Protein AF-A0A7K2FTL0-F1 (afdb_monomer_lite)

Structure (mmCIF, N/CA/C/O backbone):
data_AF-A0A7K2FTL0-F1
#
_entry.id   AF-A0A7K2FTL0-F1
#
loop_
_atom_site.group_PDB
_atom_site.id
_atom_site.type_symbol
_atom_site.label_atom_id
_atom_site.label_alt_id
_atom_site.label_comp_id
_atom_site.label_asym_id
_atom_site.label_entity_id
_atom_site.label_seq_id
_atom_site.pdbx_PDB_ins_code
_atom_site.Cartn_x
_atom_site.Cartn_y
_atom_site.Cartn_z
_atom_site.occupancy
_atom_site.B_iso_or_equiv
_atom_site.auth_seq_id
_atom_site.auth_comp_id
_atom_site.auth_asym_id
_atom_site.auth_atom_id
_atom_site.pdbx_PDB_model_num
ATOM 1 N N . MET A 1 1 ? 18.480 15.707 14.822 1.00 89.00 1 MET A N 1
ATOM 2 C CA . MET A 1 1 ? 17.513 15.383 13.753 1.00 89.00 1 MET A CA 1
ATOM 3 C C . MET A 1 1 ? 17.955 14.174 12.943 1.00 89.00 1 MET A C 1
ATOM 5 O O . MET A 1 1 ? 17.285 13.163 13.027 1.00 89.00 1 MET A O 1
ATOM 9 N N . LYS A 1 2 ? 19.107 14.192 12.263 1.00 91.94 2 LYS A N 1
ATOM 10 C CA . LYS A 1 2 ? 19.602 13.020 11.513 1.00 91.94 2 LYS A CA 1
ATOM 11 C C . LYS A 1 2 ? 19.675 11.721 12.331 1.00 91.94 2 LYS A C 1
ATOM 13 O O . LYS A 1 2 ? 19.133 10.709 11.912 1.00 91.94 2 LYS A O 1
ATOM 18 N N . ASP A 1 3 ? 20.264 11.749 13.530 1.00 92.75 3 ASP A N 1
ATOM 19 C CA . ASP A 1 3 ? 20.312 10.563 14.410 1.00 92.75 3 ASP A CA 1
ATOM 20 C C . ASP A 1 3 ? 18.919 10.032 14.786 1.00 92.75 3 ASP A C 1
ATOM 22 O O . ASP A 1 3 ? 18.715 8.825 14.867 1.00 92.75 3 ASP A O 1
ATOM 26 N N . GLU A 1 4 ? 17.964 10.941 14.981 1.00 96.12 4 GLU A N 1
ATOM 27 C CA . GLU A 1 4 ? 16.577 10.646 15.350 1.00 96.12 4 GLU A CA 1
ATOM 28 C C . GLU A 1 4 ? 15.822 9.997 14.183 1.00 96.12 4 GLU A C 1
ATOM 30 O O . GLU A 1 4 ? 15.128 9.009 14.388 1.00 96.12 4 GLU A O 1
ATOM 35 N N . ILE A 1 5 ? 16.034 10.481 12.952 1.00 96.69 5 ILE A N 1
ATOM 36 C CA . ILE A 1 5 ? 15.451 9.901 11.733 1.00 96.69 5 ILE A CA 1
ATOM 37 C C . ILE A 1 5 ? 15.916 8.456 11.560 1.00 96.69 5 ILE A C 1
ATOM 39 O O . ILE A 1 5 ? 15.091 7.566 11.417 1.00 96.69 5 ILE A O 1
ATOM 43 N N . TYR A 1 6 ? 17.223 8.190 11.610 1.00 96.88 6 TYR A N 1
ATOM 44 C CA . TYR A 1 6 ? 17.732 6.830 11.395 1.00 96.88 6 TYR A CA 1
ATOM 45 C C . TYR A 1 6 ? 17.418 5.878 12.556 1.00 96.88 6 TYR A C 1
ATOM 47 O O . TYR A 1 6 ? 17.252 4.680 12.329 1.00 96.88 6 TYR A O 1
ATOM 55 N N . ALA A 1 7 ? 17.308 6.386 13.788 1.00 93.94 7 ALA A N 1
ATOM 56 C CA . ALA A 1 7 ? 16.791 5.601 14.905 1.00 93.94 7 ALA A CA 1
ATOM 57 C C . ALA A 1 7 ? 15.320 5.223 14.685 1.00 93.94 7 ALA A C 1
ATOM 59 O O . ALA A 1 7 ? 14.940 4.085 14.957 1.00 93.94 7 ALA A O 1
ATOM 60 N N . GLU A 1 8 ? 14.524 6.148 14.150 1.00 96.81 8 GLU A N 1
ATOM 61 C CA . GLU A 1 8 ? 13.122 5.903 13.843 1.00 96.81 8 GLU A CA 1
ATOM 62 C C . GLU A 1 8 ? 12.953 4.936 12.669 1.00 96.81 8 GLU A C 1
ATOM 64 O O . GLU A 1 8 ? 12.229 3.956 12.798 1.00 96.81 8 GLU A O 1
ATOM 69 N N . LEU A 1 9 ? 13.687 5.125 11.569 1.00 95.31 9 LEU A N 1
ATOM 70 C CA . LEU A 1 9 ? 13.699 4.192 10.438 1.00 95.31 9 LEU A CA 1
ATOM 71 C C . LEU A 1 9 ? 14.061 2.770 10.890 1.00 95.31 9 LEU A C 1
ATOM 73 O O . LEU A 1 9 ? 13.393 1.816 10.505 1.00 95.31 9 LEU A O 1
ATOM 77 N N . ALA A 1 10 ? 15.042 2.624 11.788 1.00 95.00 10 ALA A N 1
ATOM 78 C CA . ALA A 1 10 ? 15.390 1.332 12.381 1.00 95.00 10 ALA A CA 1
ATOM 79 C C . ALA A 1 10 ? 14.319 0.742 13.303 1.00 95.00 10 ALA A C 1
ATOM 81 O O . ALA A 1 10 ? 14.322 -0.466 13.538 1.00 95.00 10 ALA A O 1
ATOM 82 N N . ARG A 1 11 ? 13.432 1.574 13.849 1.00 95.81 11 ARG A N 1
ATOM 83 C CA . ARG A 1 11 ? 12.319 1.145 14.696 1.00 95.81 11 ARG A CA 1
ATOM 84 C C . ARG A 1 11 ? 11.127 0.674 13.867 1.00 95.81 11 ARG A C 1
ATOM 86 O O . ARG A 1 11 ? 10.480 -0.287 14.273 1.00 95.81 11 ARG A O 1
ATOM 93 N N . ILE A 1 12 ? 10.829 1.358 12.761 1.00 92.12 12 ILE A N 1
ATOM 94 C CA . ILE A 1 12 ? 9.591 1.153 11.992 1.00 92.12 12 ILE A CA 1
ATOM 95 C C . ILE A 1 12 ? 9.767 0.364 10.691 1.00 92.12 12 ILE A C 1
ATOM 97 O O . ILE A 1 12 ? 8.797 -0.237 10.252 1.00 92.12 12 ILE A O 1
ATOM 101 N N . ILE A 1 13 ? 10.970 0.311 10.107 1.00 91.31 13 ILE A N 1
ATOM 102 C CA . ILE A 1 13 ? 11.210 -0.370 8.826 1.00 91.31 13 ILE A CA 1
ATOM 103 C C . ILE A 1 13 ? 12.242 -1.496 9.013 1.00 91.31 13 ILE A C 1
ATOM 105 O O . ILE A 1 13 ? 13.432 -1.213 9.231 1.00 91.31 13 ILE A O 1
ATOM 109 N N . PRO A 1 14 ? 11.840 -2.778 8.923 1.00 87.94 14 PRO A N 1
ATOM 110 C CA . PRO A 1 14 ? 12.769 -3.897 8.987 1.00 87.94 14 PRO A CA 1
ATOM 111 C C . PRO A 1 14 ? 13.690 -3.936 7.750 1.00 87.94 14 PRO A C 1
ATOM 113 O O . PRO A 1 14 ? 13.334 -3.417 6.691 1.00 87.94 14 PRO A O 1
ATOM 116 N N . PRO A 1 15 ? 14.870 -4.580 7.842 1.00 91.12 15 PRO A N 1
ATOM 117 C CA . PRO A 1 15 ? 15.841 -4.648 6.748 1.00 91.12 15 PRO A CA 1
ATOM 118 C C . PRO A 1 15 ? 15.261 -5.111 5.407 1.00 91.12 15 PRO A C 1
ATOM 120 O O . PRO A 1 15 ? 15.611 -4.552 4.376 1.00 91.12 15 PRO A O 1
ATOM 123 N N . GLN A 1 16 ? 14.368 -6.104 5.402 1.00 84.56 16 GLN A N 1
ATOM 124 C CA . GLN A 1 16 ? 13.771 -6.665 4.185 1.00 84.56 16 GLN A CA 1
ATOM 125 C C . GLN A 1 16 ? 12.962 -5.612 3.419 1.00 84.56 16 GLN A C 1
ATOM 127 O O . GLN A 1 16 ? 13.165 -5.413 2.225 1.00 84.56 16 GLN A O 1
ATOM 132 N N . GLU A 1 17 ? 12.100 -4.886 4.128 1.00 81.75 17 GLU A N 1
ATOM 133 C CA . GLU A 1 17 ? 11.293 -3.801 3.568 1.00 81.75 17 GLU A CA 1
ATOM 134 C C . GLU A 1 17 ? 12.165 -2.606 3.168 1.00 81.75 17 GLU A C 1
ATOM 136 O O . GLU A 1 17 ? 11.989 -2.025 2.098 1.00 81.75 17 GLU A O 1
ATOM 141 N N . ALA A 1 18 ? 13.189 -2.297 3.967 1.00 88.38 18 ALA A N 1
ATOM 142 C CA . ALA A 1 18 ? 14.144 -1.248 3.645 1.00 88.38 18 ALA A CA 1
ATOM 143 C C . ALA A 1 18 ? 14.893 -1.530 2.331 1.00 88.38 18 ALA A C 1
ATOM 1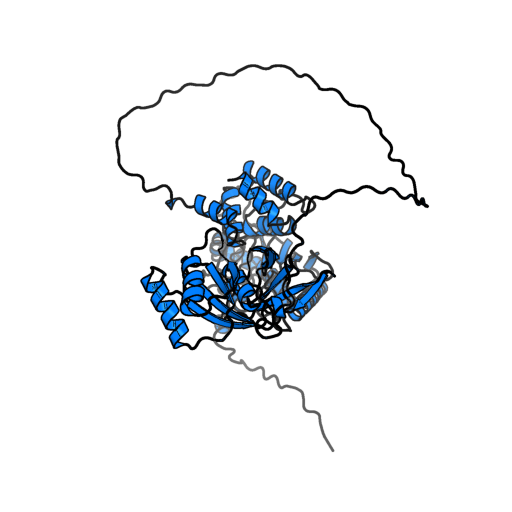45 O O . ALA A 1 18 ? 15.121 -0.606 1.555 1.00 88.38 18 ALA A O 1
ATOM 146 N N . VAL A 1 19 ? 15.239 -2.790 2.032 1.00 85.94 19 VAL A N 1
ATOM 147 C CA . VAL A 1 19 ? 15.823 -3.160 0.731 1.00 85.94 19 VAL A CA 1
ATOM 148 C C . VAL A 1 19 ? 14.862 -2.856 -0.416 1.00 85.94 19 VAL A C 1
ATOM 150 O O . VAL A 1 19 ? 15.310 -2.333 -1.435 1.00 85.94 19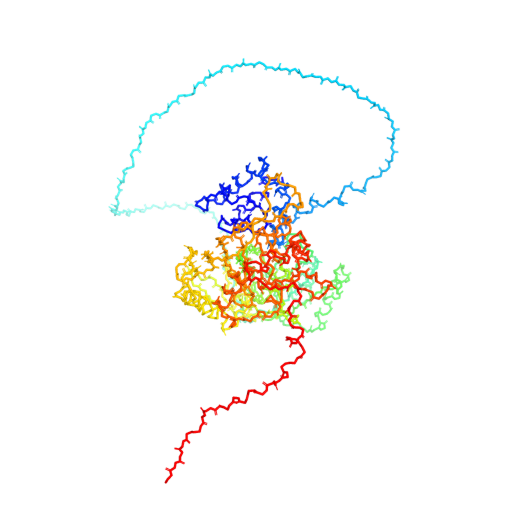 VAL A O 1
ATOM 153 N N . ILE A 1 20 ? 13.564 -3.130 -0.256 1.00 74.69 20 ILE A N 1
ATOM 154 C CA . ILE A 1 20 ? 12.552 -2.824 -1.277 1.00 74.69 20 ILE A CA 1
ATOM 155 C C . ILE A 1 20 ? 12.506 -1.316 -1.517 1.00 74.69 20 ILE A C 1
ATOM 157 O O . ILE A 1 20 ? 12.664 -0.885 -2.658 1.00 74.69 20 ILE A O 1
ATOM 161 N N . ILE A 1 21 ? 12.383 -0.510 -0.460 1.00 79.62 21 ILE A N 1
ATOM 162 C CA . ILE A 1 21 ? 12.343 0.958 -0.551 1.00 79.62 21 ILE A CA 1
ATOM 163 C C . ILE A 1 21 ? 13.619 1.497 -1.215 1.00 79.62 21 ILE A C 1
ATOM 165 O O . ILE A 1 21 ? 13.555 2.294 -2.150 1.00 79.62 21 ILE A O 1
ATOM 169 N N . LEU A 1 22 ? 14.795 1.022 -0.797 1.00 87.12 22 LEU A N 1
ATOM 170 C CA . LEU A 1 22 ? 16.078 1.491 -1.329 1.00 87.12 22 LEU A CA 1
ATOM 171 C C . LEU A 1 22 ? 16.291 1.094 -2.801 1.00 87.12 22 LEU A C 1
ATOM 173 O O . LEU A 1 22 ? 16.812 1.887 -3.587 1.00 87.12 22 LEU A O 1
ATOM 177 N N . ARG A 1 23 ? 15.882 -0.120 -3.197 1.00 81.38 23 ARG A N 1
ATOM 178 C CA . ARG A 1 23 ? 16.003 -0.599 -4.587 1.00 81.38 23 ARG A CA 1
ATOM 179 C C . ARG A 1 23 ? 14.996 0.060 -5.511 1.00 81.38 23 ARG A C 1
ATOM 181 O O . ARG A 1 23 ? 15.343 0.431 -6.627 1.00 81.38 23 ARG A O 1
ATOM 188 N N . THR A 1 24 ? 13.749 0.144 -5.066 1.00 64.19 24 THR A N 1
ATOM 189 C CA . THR A 1 24 ? 12.642 0.532 -5.934 1.00 64.19 24 THR A CA 1
ATOM 190 C C . THR A 1 24 ? 12.394 2.031 -5.897 1.00 64.19 24 THR A C 1
ATOM 192 O O . THR A 1 24 ? 12.094 2.610 -6.924 1.00 64.19 24 THR A O 1
ATOM 195 N N . GLN A 1 25 ? 12.556 2.710 -4.767 1.00 72.81 25 GLN A N 1
ATOM 196 C CA . GLN A 1 25 ? 12.057 4.081 -4.649 1.00 72.81 25 GLN A CA 1
ATOM 197 C C . GLN A 1 25 ? 13.170 5.130 -4.591 1.00 72.81 25 GLN A C 1
ATOM 199 O O . GLN A 1 25 ? 12.964 6.222 -5.104 1.00 72.81 25 GLN A O 1
ATOM 204 N N . THR A 1 26 ? 14.354 4.829 -4.040 1.00 75.50 26 THR A N 1
ATOM 205 C CA . THR A 1 26 ? 15.405 5.851 -3.829 1.00 75.50 26 THR A CA 1
ATOM 206 C C . THR A 1 26 ? 16.532 5.843 -4.875 1.00 75.50 26 THR A C 1
ATOM 208 O O . THR A 1 26 ? 17.411 6.698 -4.825 1.00 75.50 26 THR A O 1
ATOM 211 N N . GLY A 1 27 ? 16.582 4.860 -5.785 1.00 74.44 27 GLY A N 1
ATOM 212 C CA . GLY A 1 27 ? 17.697 4.701 -6.735 1.00 74.44 27 GLY A CA 1
ATOM 213 C C . GLY A 1 27 ? 19.024 4.266 -6.088 1.00 74.44 27 GLY A C 1
ATOM 214 O O . GLY A 1 27 ? 20.102 4.567 -6.606 1.00 74.44 27 GLY A O 1
ATOM 215 N N . PHE A 1 28 ? 18.977 3.579 -4.939 1.00 87.81 28 PHE A N 1
ATOM 216 C CA . PHE A 1 28 ? 20.177 3.138 -4.225 1.00 87.81 28 PHE A CA 1
ATOM 217 C C . PHE A 1 28 ? 20.907 2.024 -5.009 1.00 87.81 28 PHE A C 1
ATOM 219 O O . PHE A 1 28 ? 20.256 1.078 -5.460 1.00 87.81 28 PHE A O 1
ATOM 226 N N . PRO A 1 29 ? 22.250 2.041 -5.148 1.00 84.19 29 PRO A N 1
ATOM 227 C CA . PRO A 1 29 ? 22.960 0.998 -5.890 1.00 84.19 29 PRO A CA 1
ATOM 228 C C . PRO A 1 29 ? 22.800 -0.374 -5.226 1.00 84.19 29 PRO A C 1
ATOM 230 O O . PRO A 1 29 ? 23.268 -0.572 -4.103 1.00 84.19 29 PRO A O 1
ATOM 233 N N . ALA A 1 30 ? 22.195 -1.339 -5.926 1.00 82.62 30 ALA A N 1
ATOM 234 C CA . ALA A 1 30 ? 21.831 -2.647 -5.371 1.00 82.62 30 ALA A CA 1
ATOM 235 C C . ALA A 1 30 ? 23.009 -3.384 -4.704 1.00 82.62 30 ALA A C 1
ATOM 237 O O . ALA A 1 30 ? 22.849 -3.975 -3.640 1.00 82.62 30 ALA A O 1
ATOM 238 N N . GLN A 1 31 ? 24.213 -3.280 -5.276 1.00 86.31 31 GLN A N 1
ATOM 239 C CA . GLN A 1 31 ? 25.452 -3.882 -4.766 1.00 86.31 31 GLN A CA 1
ATOM 240 C C . GLN A 1 31 ? 26.029 -3.204 -3.512 1.00 86.31 31 GLN A C 1
ATOM 242 O O . GLN A 1 31 ? 27.017 -3.675 -2.949 1.00 86.31 31 GLN 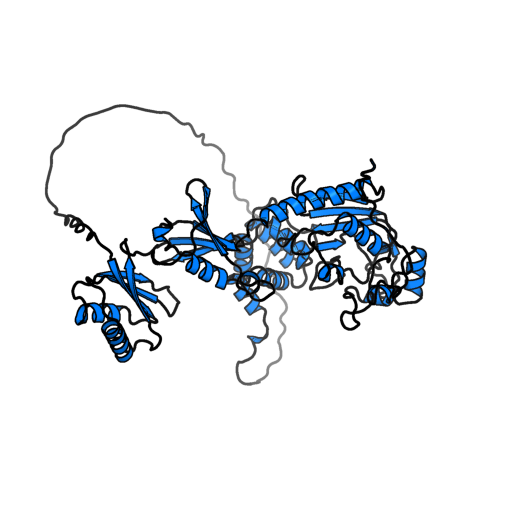A O 1
ATOM 247 N N . ARG A 1 32 ? 25.480 -2.055 -3.108 1.00 89.81 32 ARG A N 1
ATOM 248 C CA . ARG A 1 32 ? 25.881 -1.313 -1.906 1.00 89.81 32 ARG A CA 1
ATOM 249 C C . ARG A 1 32 ? 24.863 -1.445 -0.778 1.00 89.81 32 ARG A C 1
ATOM 251 O O . ARG A 1 32 ? 25.153 -0.972 0.314 1.00 89.81 32 ARG A O 1
ATOM 258 N N . ILE A 1 33 ? 23.701 -2.050 -1.021 1.00 92.44 33 ILE A N 1
ATOM 259 C CA . ILE A 1 33 ? 22.676 -2.220 0.008 1.00 92.44 33 ILE A CA 1
ATOM 260 C C . ILE A 1 33 ? 23.189 -3.216 1.064 1.00 92.44 33 ILE A C 1
ATOM 262 O O . ILE A 1 33 ? 23.709 -4.271 0.689 1.00 92.44 33 ILE A O 1
ATOM 266 N N . PRO A 1 34 ? 23.091 -2.902 2.370 1.00 91.94 34 PRO A N 1
ATOM 267 C CA . PRO A 1 34 ? 23.531 -3.813 3.426 1.00 91.94 34 PRO A CA 1
ATOM 268 C C . PRO A 1 34 ? 22.747 -5.136 3.423 1.00 91.94 34 PRO A C 1
ATOM 270 O O . PRO A 1 34 ? 21.631 -5.207 2.914 1.00 91.94 34 PRO A O 1
ATOM 273 N N . SER A 1 35 ? 23.314 -6.191 4.015 1.00 88.62 35 SER A N 1
ATOM 274 C CA . SER A 1 35 ? 22.629 -7.490 4.128 1.00 88.62 35 SER A CA 1
ATOM 275 C C . SER A 1 35 ? 21.361 -7.388 4.984 1.00 88.62 35 SER A C 1
ATOM 277 O O . SER A 1 35 ? 21.385 -6.779 6.056 1.00 88.62 35 SER A O 1
ATOM 279 N N . THR A 1 36 ? 20.282 -8.047 4.556 1.00 89.00 36 THR A N 1
ATOM 280 C CA . THR A 1 36 ? 19.026 -8.182 5.316 1.00 89.00 36 THR A CA 1
ATOM 281 C C . THR A 1 36 ? 19.164 -9.044 6.572 1.00 89.00 36 THR A C 1
ATOM 283 O O . THR A 1 36 ? 18.275 -9.027 7.418 1.00 89.00 36 THR A O 1
ATOM 286 N N . GLU A 1 37 ? 20.272 -9.779 6.724 1.00 84.94 37 GLU A N 1
ATOM 287 C CA . GLU A 1 37 ? 20.587 -10.557 7.931 1.00 84.94 37 GLU A CA 1
ATOM 288 C C . GLU A 1 37 ? 21.028 -9.674 9.112 1.00 84.94 37 GLU A C 1
ATOM 290 O O . GLU A 1 37 ? 21.082 -10.129 10.257 1.00 84.94 37 GLU A O 1
ATOM 295 N N . LEU A 1 38 ? 21.359 -8.402 8.860 1.00 77.06 38 LEU A N 1
ATOM 296 C CA . LEU A 1 38 ? 21.662 -7.441 9.917 1.00 77.06 38 LEU A CA 1
ATOM 297 C C . LEU A 1 38 ? 20.393 -7.101 10.701 1.00 77.06 38 LEU A C 1
ATOM 299 O O . LEU A 1 38 ? 19.314 -6.975 10.136 1.00 77.06 38 LEU A O 1
ATOM 303 N N . ASN A 1 39 ? 20.514 -6.850 12.007 1.00 91.75 39 ASN A N 1
ATOM 304 C CA . ASN A 1 39 ? 19.404 -6.229 12.730 1.00 91.75 39 ASN A CA 1
ATOM 305 C C . ASN A 1 39 ? 19.141 -4.808 12.194 1.00 91.75 39 ASN A C 1
ATOM 307 O O . ASN A 1 39 ? 20.054 -4.147 11.693 1.00 91.75 39 ASN A O 1
ATOM 311 N N . ALA A 1 40 ? 17.908 -4.319 12.354 1.00 84.62 40 ALA A N 1
ATOM 312 C CA . ALA A 1 40 ? 17.473 -3.038 11.796 1.00 84.62 40 ALA A CA 1
ATOM 313 C C . ALA A 1 40 ? 18.397 -1.864 12.176 1.00 84.62 40 ALA A C 1
ATOM 315 O O . ALA A 1 40 ? 18.746 -1.044 11.330 1.00 84.62 40 ALA A O 1
ATOM 316 N N . LYS A 1 41 ? 18.885 -1.818 13.422 1.00 88.94 41 LYS A N 1
ATOM 317 C CA . LYS A 1 41 ? 19.784 -0.752 13.888 1.00 88.94 41 LYS A CA 1
ATOM 318 C C . LYS A 1 41 ? 21.119 -0.743 13.137 1.00 88.94 41 LYS A C 1
ATOM 320 O O . LYS A 1 41 ? 21.589 0.324 12.747 1.00 88.94 41 LYS A O 1
ATOM 325 N N . LEU A 1 42 ? 21.730 -1.911 12.932 1.00 79.88 42 LEU A N 1
ATOM 326 C CA . LEU A 1 42 ? 22.978 -2.038 12.172 1.00 79.88 42 LEU A CA 1
ATOM 327 C C . LEU A 1 42 ? 22.760 -1.780 10.680 1.00 79.88 42 LEU A C 1
ATOM 329 O O . LEU A 1 42 ? 23.565 -1.080 10.071 1.00 79.88 42 LEU A O 1
ATOM 333 N N . PHE A 1 43 ? 21.661 -2.287 10.116 1.00 96.75 43 PHE A N 1
ATOM 334 C CA . PHE A 1 43 ? 21.291 -2.059 8.721 1.00 96.75 43 PHE A CA 1
ATOM 335 C C . PHE A 1 43 ? 21.190 -0.559 8.414 1.00 96.75 43 PHE A C 1
ATOM 337 O O . PHE A 1 43 ? 21.912 -0.045 7.562 1.00 96.75 43 PHE A O 1
ATOM 344 N N . TRP A 1 44 ? 20.363 0.173 9.165 1.00 96.69 44 TRP A N 1
ATOM 345 C CA . TRP A 1 44 ? 20.146 1.603 8.944 1.00 96.69 44 TRP A CA 1
ATOM 346 C C . TRP A 1 44 ? 21.365 2.463 9.291 1.00 96.69 44 TRP A C 1
ATOM 348 O O . TRP A 1 44 ? 21.584 3.494 8.655 1.00 96.69 44 TRP A O 1
ATOM 358 N N . SER A 1 45 ? 22.209 2.027 10.234 1.00 92.25 45 SER A N 1
ATOM 359 C CA . SER A 1 45 ? 23.509 2.665 10.476 1.00 92.25 45 SER A CA 1
ATOM 360 C C . SER A 1 45 ? 24.432 2.560 9.259 1.00 92.25 45 SER A C 1
ATOM 362 O O . SER A 1 45 ? 25.156 3.510 8.959 1.00 92.25 45 SER A O 1
ATOM 364 N N . GLU A 1 46 ? 24.414 1.431 8.550 1.00 88.44 46 GLU A N 1
ATOM 365 C CA . GLU A 1 46 ? 25.228 1.235 7.351 1.00 88.44 46 GLU A CA 1
ATOM 366 C C . GLU A 1 46 ? 24.651 1.993 6.146 1.00 88.44 46 GLU A C 1
ATOM 368 O O . GLU A 1 46 ? 25.403 2.654 5.429 1.00 88.44 46 GLU A O 1
ATOM 373 N N . VAL A 1 47 ? 23.321 2.009 5.978 1.00 95.69 47 VAL A N 1
ATOM 374 C CA . VAL A 1 47 ? 22.646 2.865 4.982 1.00 95.69 47 VAL A CA 1
ATOM 375 C C . VAL A 1 47 ? 23.027 4.329 5.194 1.00 95.69 47 VAL A C 1
ATOM 377 O O . VAL A 1 47 ? 23.457 4.990 4.251 1.00 95.69 47 VAL A O 1
ATOM 380 N N . ARG A 1 48 ? 22.965 4.826 6.436 1.00 97.06 48 ARG A N 1
ATOM 381 C CA . ARG A 1 48 ? 23.392 6.189 6.769 1.00 97.06 48 ARG A CA 1
ATOM 382 C C . ARG A 1 48 ? 24.840 6.449 6.379 1.00 97.06 48 ARG A C 1
ATOM 384 O O . ARG A 1 48 ? 25.124 7.459 5.745 1.00 97.06 48 ARG A O 1
ATOM 391 N N . ARG A 1 49 ? 25.752 5.541 6.743 1.00 95.75 49 ARG A N 1
ATOM 392 C CA . ARG A 1 49 ? 27.181 5.659 6.425 1.00 95.75 49 ARG A CA 1
ATOM 393 C C . ARG A 1 49 ? 27.410 5.779 4.916 1.00 95.75 49 ARG A C 1
ATOM 395 O O . ARG A 1 49 ? 28.294 6.514 4.486 1.00 95.75 49 ARG A O 1
ATOM 402 N N . LEU A 1 50 ? 26.628 5.058 4.114 1.00 94.25 50 LEU A N 1
ATOM 403 C CA . LEU A 1 50 ? 26.692 5.093 2.653 1.00 94.25 50 LEU A CA 1
ATOM 404 C C . LEU A 1 50 ? 26.100 6.387 2.075 1.00 94.25 50 LEU A C 1
ATOM 406 O O . LEU A 1 50 ? 26.706 6.977 1.182 1.00 94.25 50 LEU A O 1
ATOM 410 N N . VAL A 1 51 ? 24.972 6.864 2.609 1.00 94.06 51 VAL A N 1
ATOM 411 C CA . VAL A 1 51 ? 24.401 8.174 2.250 1.00 94.06 51 VAL A CA 1
ATOM 412 C C . VAL A 1 51 ? 25.391 9.300 2.574 1.00 94.06 51 VAL A C 1
ATOM 414 O O . VAL A 1 51 ? 25.659 10.138 1.718 1.00 94.06 51 VAL A O 1
ATOM 417 N N . ASP A 1 52 ? 26.021 9.268 3.753 1.00 91.81 52 ASP A N 1
ATOM 418 C CA . ASP A 1 52 ? 27.051 10.231 4.176 1.00 91.81 52 ASP A CA 1
ATOM 419 C C . ASP A 1 52 ? 28.308 10.178 3.296 1.00 91.81 52 ASP A C 1
ATOM 421 O O . ASP A 1 52 ? 28.974 11.191 3.087 1.00 91.81 52 ASP A O 1
ATOM 425 N N . ALA A 1 53 ? 28.619 9.006 2.740 1.00 91.31 53 ALA A N 1
ATOM 426 C CA . ALA A 1 53 ? 29.704 8.820 1.783 1.00 91.31 53 ALA A CA 1
ATOM 427 C C . ALA A 1 53 ? 29.351 9.277 0.353 1.00 91.31 53 ALA A C 1
ATOM 429 O O . ALA A 1 53 ? 30.171 9.112 -0.551 1.00 91.31 53 ALA A O 1
ATOM 430 N N . GLY A 1 54 ? 28.152 9.828 0.130 1.00 91.88 54 GLY A N 1
ATOM 431 C CA . GLY A 1 54 ? 27.717 10.333 -1.172 1.00 91.88 54 GLY A CA 1
ATOM 432 C C . GLY A 1 54 ? 27.369 9.236 -2.177 1.00 91.88 54 GLY A C 1
ATOM 433 O O . GLY A 1 54 ? 27.432 9.468 -3.380 1.00 91.88 54 GLY A O 1
ATOM 434 N N . VAL A 1 55 ? 27.011 8.034 -1.707 1.00 88.69 55 VAL A N 1
ATOM 435 C CA . VAL A 1 55 ? 26.559 6.936 -2.585 1.00 88.69 55 VAL A CA 1
ATOM 436 C C . VAL A 1 55 ? 25.263 7.302 -3.322 1.00 88.69 55 VAL A C 1
ATOM 438 O O . VAL A 1 55 ? 25.022 6.790 -4.411 1.00 88.69 55 VAL A O 1
ATOM 441 N N . MET A 1 56 ? 24.463 8.206 -2.752 1.00 88.94 56 MET A N 1
ATOM 442 C CA . MET A 1 56 ? 23.208 8.701 -3.312 1.00 88.94 56 MET A CA 1
ATOM 443 C C . MET A 1 56 ? 23.199 10.233 -3.260 1.00 88.94 56 MET A C 1
ATOM 445 O O . MET A 1 56 ? 23.427 10.815 -2.196 1.00 88.94 56 MET A O 1
ATOM 449 N N . LEU A 1 57 ? 22.961 10.884 -4.404 1.00 79.44 57 LEU A N 1
ATOM 450 C CA . LEU A 1 57 ? 22.823 12.341 -4.474 1.00 79.44 57 LEU A CA 1
ATOM 451 C C . LEU A 1 57 ? 21.559 12.749 -3.708 1.00 79.44 57 LEU A C 1
ATOM 453 O O . LEU A 1 57 ? 20.509 12.155 -3.923 1.00 79.44 57 LEU A O 1
ATOM 457 N N . ASP A 1 58 ? 21.678 13.704 -2.783 1.00 87.81 58 ASP A N 1
ATOM 458 C CA . ASP A 1 58 ? 20.592 14.119 -1.881 1.00 87.81 58 ASP A CA 1
ATOM 459 C C . ASP A 1 58 ? 19.926 12.955 -1.125 1.00 87.81 58 ASP A C 1
ATOM 461 O O . ASP A 1 58 ? 18.754 13.014 -0.753 1.00 87.81 58 ASP A O 1
ATOM 465 N N . GLY A 1 59 ? 20.688 11.889 -0.855 1.00 88.12 59 GLY A N 1
ATOM 466 C CA . GLY A 1 59 ? 20.107 10.623 -0.430 1.00 88.12 59 GLY A CA 1
ATOM 467 C C . GLY A 1 59 ? 19.295 10.680 0.864 1.00 88.12 59 GLY A C 1
ATOM 468 O O . GLY A 1 59 ? 18.298 9.983 1.004 1.00 88.12 59 GLY A O 1
ATOM 469 N N . GLU A 1 60 ? 19.676 11.545 1.801 1.00 94.31 60 GLU A N 1
ATOM 470 C CA . GLU A 1 60 ? 18.903 11.757 3.026 1.00 94.31 60 GLU A CA 1
ATOM 471 C C . GLU A 1 60 ? 17.550 12.423 2.743 1.00 94.31 60 GLU A C 1
ATOM 473 O O . GLU A 1 60 ? 16.539 12.015 3.307 1.00 94.31 60 GLU A O 1
ATOM 478 N N . ARG A 1 61 ? 17.514 13.406 1.836 1.00 93.50 61 ARG A N 1
ATOM 479 C CA . ARG A 1 61 ? 16.287 14.101 1.437 1.00 93.50 61 ARG A CA 1
ATOM 480 C C . ARG A 1 61 ? 15.317 13.142 0.754 1.00 93.50 61 ARG A C 1
ATOM 482 O O . ARG A 1 61 ? 14.152 13.107 1.137 1.00 93.50 61 ARG A O 1
ATOM 489 N N . GLU A 1 62 ? 15.794 12.366 -0.217 1.00 92.12 62 GLU A N 1
ATOM 490 C CA . GLU A 1 62 ? 14.971 11.381 -0.932 1.00 92.12 62 GLU A CA 1
ATOM 491 C C . GLU A 1 62 ? 14.425 10.314 0.017 1.00 92.12 62 GLU A C 1
ATOM 493 O O . GLU A 1 62 ? 13.225 10.040 0.033 1.00 92.12 62 GLU A O 1
ATOM 498 N N . LEU A 1 63 ? 15.280 9.786 0.898 1.00 93.19 63 LEU A N 1
ATOM 499 C CA . LEU A 1 63 ? 14.867 8.809 1.898 1.00 93.19 63 LEU A CA 1
ATOM 500 C C . LEU A 1 63 ? 13.760 9.365 2.805 1.00 93.19 63 LEU A C 1
ATOM 502 O O . LEU A 1 63 ? 12.784 8.667 3.062 1.00 93.19 63 LEU A O 1
ATOM 506 N N . ILE A 1 64 ? 13.863 10.624 3.246 1.00 94.94 64 ILE A N 1
ATOM 507 C CA . ILE A 1 64 ? 12.818 11.290 4.041 1.00 94.94 64 ILE A CA 1
ATOM 508 C C . ILE A 1 64 ? 11.532 11.474 3.226 1.00 94.94 64 ILE A C 1
ATOM 510 O O . ILE A 1 64 ? 10.448 11.218 3.745 1.00 94.94 64 ILE A O 1
ATOM 514 N N . LEU A 1 65 ? 11.607 11.910 1.966 1.00 90.88 65 LEU A N 1
ATOM 515 C CA . LEU A 1 65 ? 10.420 12.132 1.128 1.00 90.88 65 LEU A CA 1
ATOM 516 C C . LEU A 1 65 ? 9.642 10.838 0.877 1.00 90.88 65 LEU A C 1
ATOM 518 O O . LEU A 1 65 ? 8.420 10.817 1.028 1.00 90.88 65 LEU A O 1
ATOM 522 N N . ILE A 1 66 ? 10.352 9.761 0.556 1.00 88.19 66 ILE A N 1
ATOM 523 C CA . ILE A 1 66 ? 9.764 8.451 0.286 1.00 88.19 66 ILE A CA 1
ATOM 524 C C . ILE A 1 66 ? 9.183 7.857 1.567 1.00 88.19 66 ILE A C 1
ATOM 526 O O . ILE A 1 66 ? 7.990 7.576 1.634 1.00 88.19 66 ILE A O 1
ATOM 530 N N . THR A 1 67 ? 9.981 7.769 2.632 1.00 88.69 67 THR A N 1
ATOM 531 C CA . THR A 1 67 ? 9.517 7.164 3.890 1.00 88.69 67 THR A CA 1
ATOM 532 C C . THR A 1 67 ? 8.420 7.991 4.563 1.00 88.69 67 THR A C 1
ATOM 534 O O . THR A 1 67 ? 7.502 7.427 5.140 1.00 88.69 67 THR A O 1
ATOM 537 N N . SER A 1 68 ? 8.417 9.321 4.442 1.00 88.94 68 SER A N 1
ATOM 538 C CA . SER A 1 68 ? 7.292 10.139 4.931 1.00 88.94 68 SER A CA 1
ATOM 539 C C . SER A 1 68 ? 6.018 10.003 4.090 1.00 88.94 68 SER A C 1
ATOM 541 O O . SER A 1 68 ? 4.943 10.357 4.569 1.00 88.94 68 SER A O 1
ATOM 543 N N . THR A 1 69 ? 6.123 9.529 2.847 1.00 81.12 69 THR A N 1
ATOM 544 C CA . THR A 1 69 ? 4.966 9.234 1.990 1.00 81.12 69 THR A CA 1
ATOM 545 C C . THR A 1 69 ? 4.390 7.855 2.305 1.00 81.12 69 THR A C 1
ATOM 547 O O . THR A 1 69 ? 3.172 7.727 2.379 1.00 81.12 69 THR A O 1
ATOM 550 N N . GLU A 1 70 ? 5.247 6.863 2.560 1.00 75.31 70 GLU A N 1
ATOM 551 C CA . GLU A 1 70 ? 4.842 5.512 2.978 1.00 75.31 70 GLU A CA 1
ATOM 552 C C . GLU A 1 70 ? 4.311 5.484 4.427 1.00 75.31 70 GLU A C 1
ATOM 554 O O . GLU A 1 70 ? 3.341 4.789 4.720 1.00 75.31 70 GLU A O 1
ATOM 559 N N . TYR A 1 71 ? 4.874 6.306 5.325 1.00 83.50 71 TYR A N 1
ATOM 560 C CA . TYR A 1 71 ? 4.482 6.396 6.741 1.00 83.50 71 TYR A CA 1
ATOM 561 C C . TYR A 1 71 ? 4.033 7.821 7.132 1.00 83.50 71 TYR A C 1
ATOM 563 O O . TYR A 1 71 ? 4.674 8.477 7.965 1.00 83.50 71 TYR A O 1
ATOM 571 N N . PRO A 1 72 ? 2.916 8.334 6.574 1.00 79.12 72 PRO A N 1
ATOM 572 C CA . PRO A 1 72 ? 2.482 9.723 6.766 1.00 79.12 72 PRO A CA 1
ATOM 573 C C . PRO A 1 72 ? 2.095 10.058 8.217 1.00 79.12 72 PRO A C 1
ATOM 575 O O . PRO A 1 72 ? 2.132 11.224 8.611 1.00 79.12 72 PRO A O 1
ATOM 578 N N . GLY A 1 73 ? 1.758 9.047 9.027 1.00 77.12 73 GLY A N 1
ATOM 579 C CA . GLY A 1 73 ? 1.442 9.192 10.451 1.00 77.12 73 GLY A CA 1
ATOM 580 C C . GLY A 1 73 ? 2.664 9.269 11.376 1.00 77.12 73 GLY A C 1
ATOM 581 O O . GLY A 1 73 ? 2.508 9.520 12.571 1.00 77.12 73 GLY A O 1
ATOM 582 N N . ASN A 1 74 ? 3.886 9.061 10.872 1.00 91.06 74 ASN A N 1
ATOM 583 C CA . ASN A 1 74 ? 5.083 9.065 11.709 1.00 91.06 74 ASN A CA 1
ATOM 584 C C . ASN A 1 74 ? 5.523 10.506 12.065 1.00 91.06 74 ASN A C 1
ATOM 586 O O . ASN A 1 74 ? 5.915 11.272 11.176 1.00 91.06 74 ASN A O 1
ATOM 590 N N . PRO A 1 75 ? 5.536 10.902 13.356 1.00 88.00 75 PRO A N 1
ATOM 591 C CA . PRO A 1 75 ? 5.807 12.285 13.747 1.00 88.00 75 PRO A CA 1
ATOM 592 C C . PRO A 1 75 ? 7.265 12.713 13.526 1.00 88.00 75 PRO A C 1
ATOM 594 O O . PRO A 1 75 ? 7.528 13.906 13.364 1.00 88.00 75 PRO A O 1
ATOM 597 N N . VAL A 1 76 ? 8.225 11.782 13.524 1.00 94.88 76 VAL A N 1
ATOM 598 C CA . VAL A 1 76 ? 9.640 12.083 13.253 1.00 94.88 76 VAL A CA 1
ATOM 599 C C . VAL A 1 76 ? 9.838 12.326 11.759 1.00 94.88 76 VAL A C 1
ATOM 601 O O . VAL A 1 76 ? 10.421 13.344 11.387 1.00 94.88 76 VAL A O 1
ATOM 604 N N . LEU A 1 77 ? 9.304 11.449 10.902 1.00 95.00 77 LEU A N 1
ATOM 605 C CA . LEU A 1 77 ? 9.422 11.585 9.446 1.00 95.00 77 LEU A CA 1
ATOM 606 C C . LEU A 1 77 ? 8.657 12.800 8.915 1.00 95.00 77 LEU A C 1
ATOM 608 O O . LEU A 1 77 ? 9.158 13.498 8.034 1.00 95.00 77 LEU A O 1
ATOM 612 N N . ARG A 1 78 ? 7.493 13.120 9.494 1.00 93.38 78 ARG A N 1
ATOM 613 C CA . ARG A 1 78 ? 6.747 14.342 9.166 1.00 93.38 78 ARG A CA 1
ATOM 614 C C . ARG A 1 78 ? 7.543 15.606 9.500 1.00 93.38 78 ARG A C 1
ATOM 616 O O . ARG A 1 78 ? 7.728 16.442 8.621 1.00 93.38 78 ARG A O 1
ATOM 623 N N . ARG A 1 79 ? 8.087 15.716 10.722 1.00 95.31 79 ARG A N 1
ATOM 624 C CA . ARG A 1 79 ? 8.950 16.853 11.110 1.00 95.31 79 ARG A CA 1
ATOM 625 C C . ARG A 1 79 ? 10.187 16.957 10.217 1.00 95.31 79 ARG A C 1
ATOM 627 O O . ARG A 1 79 ? 10.576 18.052 9.818 1.00 95.31 79 ARG A O 1
ATOM 634 N N . ALA A 1 80 ? 10.794 15.819 9.875 1.00 95.44 80 ALA A N 1
ATOM 635 C CA . ALA A 1 80 ? 11.923 15.780 8.954 1.00 95.44 80 ALA A CA 1
ATOM 636 C C . ALA A 1 80 ? 11.534 16.303 7.561 1.00 95.44 80 ALA A C 1
ATOM 638 O O . ALA A 1 80 ? 12.248 17.138 7.011 1.00 95.44 80 ALA A O 1
ATOM 639 N N . ARG A 1 81 ? 10.379 15.899 7.019 1.00 95.19 81 ARG A N 1
ATOM 640 C CA . ARG A 1 81 ? 9.850 16.406 5.743 1.00 95.19 81 ARG A CA 1
ATOM 641 C C . ARG A 1 81 ? 9.577 17.908 5.786 1.00 95.19 81 ARG A C 1
ATOM 643 O O . ARG A 1 81 ? 9.978 18.619 4.872 1.00 95.19 81 ARG A O 1
ATOM 650 N N . GLU A 1 82 ? 8.936 18.397 6.844 1.00 92.31 82 GLU A N 1
ATOM 651 C CA . GLU A 1 82 ? 8.654 19.826 7.038 1.00 92.31 82 GLU A CA 1
ATOM 652 C C . GLU A 1 82 ? 9.943 20.661 7.067 1.00 92.31 82 GLU A C 1
ATOM 654 O O . GLU A 1 82 ? 9.987 21.751 6.502 1.00 92.31 82 GLU A O 1
ATOM 659 N N . SER A 1 83 ? 11.023 20.121 7.644 1.00 93.31 83 SER A N 1
ATOM 660 C CA . SER A 1 83 ? 12.331 20.787 7.672 1.00 93.31 83 SER A CA 1
ATOM 661 C C . SER A 1 83 ? 13.028 20.887 6.306 1.00 93.31 83 SER A C 1
ATOM 663 O O . SER A 1 83 ? 13.949 21.687 6.151 1.00 93.31 83 SER A O 1
ATOM 665 N N . LEU A 1 84 ? 12.595 20.099 5.314 1.00 89.38 84 LEU A N 1
ATOM 666 C CA . LEU A 1 84 ? 13.122 20.126 3.945 1.00 89.38 84 LEU A CA 1
ATOM 667 C C . LEU A 1 84 ? 12.419 21.165 3.055 1.00 89.38 84 LEU A C 1
ATOM 669 O O . LEU A 1 84 ? 12.928 21.472 1.973 1.00 89.38 84 LEU A O 1
ATOM 673 N N . SER A 1 85 ? 11.267 21.700 3.477 1.00 83.25 85 SER A N 1
ATOM 674 C CA . SER A 1 85 ? 10.534 22.724 2.729 1.00 83.25 85 SER A CA 1
ATOM 675 C C . SER A 1 85 ? 11.201 24.099 2.893 1.00 83.25 85 SER A C 1
ATOM 677 O O . SER A 1 85 ? 11.292 24.609 4.010 1.00 83.25 85 SER A O 1
ATOM 679 N N . PRO A 1 86 ? 11.637 24.753 1.801 1.00 59.84 86 PRO A N 1
ATOM 680 C CA . PRO A 1 86 ? 12.330 26.042 1.865 1.00 59.84 86 PRO A CA 1
ATOM 681 C C . PRO A 1 86 ? 11.432 27.234 2.255 1.00 59.84 86 PRO A C 1
ATOM 683 O O . PRO A 1 86 ? 11.941 28.334 2.455 1.00 59.84 86 PRO A O 1
ATOM 686 N N . GLU A 1 87 ? 10.115 27.047 2.394 1.00 50.62 87 GLU A N 1
ATOM 687 C CA . GLU A 1 87 ? 9.163 28.132 2.690 1.00 50.62 87 GLU A CA 1
ATOM 688 C C . GLU A 1 87 ? 9.215 28.645 4.142 1.00 50.62 87 GLU A C 1
ATOM 690 O O . GLU A 1 87 ? 8.732 29.738 4.425 1.00 50.62 87 GLU A O 1
ATOM 695 N N . SER A 1 88 ? 9.882 27.937 5.056 1.00 47.34 88 SER A N 1
ATOM 696 C CA . SER A 1 88 ? 9.961 28.320 6.476 1.00 47.34 88 SER A CA 1
ATOM 697 C C . SER A 1 88 ? 11.096 29.305 6.808 1.00 47.34 88 SER A C 1
ATOM 699 O O . SER A 1 88 ? 11.236 29.709 7.960 1.00 47.34 88 SER A O 1
ATOM 701 N N . ALA A 1 89 ? 11.924 29.699 5.831 1.00 47.34 89 ALA A N 1
ATOM 702 C CA . ALA A 1 89 ? 13.090 30.568 6.049 1.00 47.34 89 ALA A CA 1
ATOM 703 C C . ALA A 1 89 ? 12.877 32.042 5.630 1.00 47.34 89 ALA A C 1
ATOM 705 O O . ALA A 1 89 ? 13.840 32.804 5.572 1.00 47.34 89 ALA A O 1
ATOM 706 N N . GLY A 1 90 ? 11.642 32.458 5.323 1.00 49.44 90 GLY A N 1
ATOM 707 C CA . GLY A 1 90 ? 11.386 33.680 4.554 1.00 49.44 90 GLY A CA 1
ATOM 708 C C . GLY A 1 90 ? 10.369 34.674 5.113 1.00 49.44 90 GLY A C 1
ATOM 709 O O . GLY A 1 90 ? 9.657 35.263 4.315 1.00 49.44 90 GLY A O 1
ATOM 710 N N . THR A 1 91 ? 10.305 34.912 6.425 1.00 41.47 91 THR A N 1
ATOM 711 C CA . THR A 1 91 ? 9.709 36.151 6.975 1.00 41.47 91 THR A CA 1
ATOM 712 C C . THR A 1 91 ? 10.392 36.522 8.287 1.00 41.47 91 THR A C 1
ATOM 714 O O . THR A 1 91 ? 9.907 36.216 9.372 1.00 41.47 91 THR A O 1
ATOM 717 N N . ALA A 1 92 ? 11.540 37.184 8.178 1.00 39.88 92 ALA A N 1
ATOM 718 C CA . ALA A 1 92 ? 12.053 38.058 9.221 1.00 39.88 92 ALA A CA 1
ATOM 719 C C . ALA A 1 92 ? 12.385 39.404 8.567 1.00 39.88 92 ALA A C 1
ATOM 721 O O . ALA A 1 92 ? 13.034 39.458 7.522 1.00 39.88 92 ALA A O 1
ATOM 722 N N . ASP A 1 93 ? 11.837 40.454 9.165 1.00 39.97 93 ASP A N 1
ATOM 723 C CA . ASP A 1 93 ? 11.875 41.849 8.748 1.00 39.97 93 ASP A CA 1
ATOM 724 C C . ASP A 1 93 ? 13.272 42.396 8.422 1.00 39.97 93 ASP A C 1
ATOM 726 O O . ASP A 1 93 ? 14.237 42.145 9.137 1.00 39.97 93 ASP A O 1
ATOM 730 N N . GLY A 1 94 ? 13.299 43.294 7.431 1.00 33.91 94 GLY A N 1
ATOM 731 C CA . GLY A 1 94 ? 13.945 44.604 7.577 1.00 33.91 94 GLY A CA 1
ATOM 732 C C . GLY A 1 94 ? 15.456 44.704 7.308 1.00 33.91 94 GLY A C 1
ATOM 733 O O . GLY A 1 94 ? 16.252 44.083 8.005 1.00 33.91 94 GLY A O 1
ATOM 734 N N . PRO A 1 95 ? 15.891 45.546 6.348 1.00 44.62 95 PRO A N 1
ATOM 735 C CA . PRO A 1 95 ? 17.295 45.704 5.994 1.00 44.62 95 PRO A CA 1
ATOM 736 C C . PRO A 1 95 ? 17.991 46.731 6.894 1.00 44.62 95 PRO A C 1
ATOM 738 O O . PRO A 1 95 ? 17.515 47.854 7.038 1.00 44.62 95 PRO A O 1
ATOM 741 N N . ASP A 1 96 ? 19.180 46.391 7.387 1.00 34.16 96 ASP A N 1
ATOM 742 C CA . ASP A 1 96 ? 20.196 47.386 7.733 1.00 34.16 96 ASP A CA 1
ATOM 743 C C . ASP A 1 96 ? 21.546 46.905 7.181 1.00 34.16 96 ASP A C 1
ATOM 745 O O . ASP A 1 96 ? 22.203 46.008 7.713 1.00 34.16 96 ASP A O 1
ATOM 749 N N . GLN A 1 97 ? 21.903 47.426 6.004 1.00 36.44 97 GLN A N 1
ATOM 750 C CA . GLN A 1 97 ? 23.177 47.157 5.345 1.00 36.44 97 GLN A CA 1
ATOM 751 C C . GLN A 1 97 ? 24.207 48.193 5.792 1.00 36.44 97 GLN A C 1
ATOM 753 O O . GLN A 1 97 ? 24.204 49.329 5.324 1.00 36.44 97 GLN A O 1
ATOM 758 N N . ALA A 1 98 ? 25.170 47.753 6.599 1.00 33.47 98 ALA A N 1
ATOM 759 C CA . ALA A 1 98 ? 26.462 48.409 6.728 1.00 33.47 98 ALA A CA 1
ATOM 760 C C . ALA A 1 98 ? 27.593 47.368 6.658 1.00 33.47 98 ALA A C 1
ATOM 762 O O . ALA A 1 98 ? 27.970 46.747 7.641 1.00 33.47 98 ALA A O 1
ATOM 763 N N . SER A 1 99 ? 28.098 47.189 5.436 1.00 35.22 99 SER A N 1
ATOM 764 C CA . SER A 1 99 ? 29.523 47.223 5.077 1.00 35.22 99 SER A CA 1
ATOM 765 C C . SER A 1 99 ? 30.547 46.521 5.993 1.00 35.22 99 SER A C 1
ATOM 767 O O . SER A 1 99 ? 30.944 47.078 7.011 1.00 35.22 99 SER A O 1
ATOM 769 N N . ALA A 1 100 ? 31.106 45.391 5.537 1.00 32.47 100 ALA A N 1
ATOM 770 C CA . ALA A 1 100 ? 32.563 45.170 5.472 1.00 32.47 100 ALA A CA 1
ATOM 771 C C . ALA A 1 100 ? 32.916 43.849 4.757 1.00 32.47 100 ALA A C 1
ATOM 773 O O . ALA A 1 100 ? 32.401 42.780 5.068 1.00 32.47 100 ALA A O 1
ATOM 774 N N . ALA A 1 101 ? 33.826 43.959 3.791 1.00 35.91 101 ALA A N 1
ATOM 775 C CA . ALA A 1 101 ? 34.427 42.888 2.998 1.00 35.91 101 ALA A CA 1
ATOM 776 C C . ALA A 1 101 ? 35.566 42.155 3.774 1.00 35.91 101 ALA A C 1
ATOM 778 O O . ALA A 1 101 ? 35.943 42.591 4.861 1.00 35.91 101 ALA A O 1
ATOM 779 N N . PRO A 1 102 ? 36.120 41.043 3.242 1.00 43.00 102 PRO A N 1
ATOM 780 C CA . PRO A 1 102 ? 36.615 39.911 4.026 1.00 43.00 102 PRO A CA 1
ATOM 781 C C . PRO A 1 102 ? 38.120 39.959 4.324 1.00 43.00 102 PRO A C 1
ATOM 783 O O . PRO A 1 102 ? 38.914 40.414 3.499 1.00 43.00 102 PRO A O 1
ATOM 786 N N . GLN A 1 103 ? 38.532 39.369 5.449 1.00 33.22 103 GLN A N 1
ATOM 787 C CA . GLN A 1 103 ? 39.925 38.981 5.676 1.00 33.22 103 GLN A CA 1
ATOM 788 C C . GLN A 1 103 ? 40.078 37.460 5.623 1.00 33.22 103 GLN A C 1
ATOM 790 O O . GLN A 1 103 ? 39.392 36.703 6.303 1.00 33.22 103 GLN A O 1
ATOM 795 N N . ARG A 1 104 ? 40.984 37.049 4.733 1.00 36.94 104 ARG A N 1
ATOM 796 C CA . ARG A 1 104 ? 41.542 35.707 4.590 1.00 36.94 104 ARG A CA 1
ATOM 797 C C . ARG A 1 104 ? 42.511 35.453 5.740 1.00 36.94 104 ARG A C 1
ATOM 799 O O . ARG A 1 104 ? 43.448 36.231 5.872 1.00 36.94 104 ARG A O 1
ATOM 806 N N . GLU A 1 105 ? 42.401 34.313 6.416 1.00 33.00 105 GLU A N 1
ATOM 807 C CA . GLU A 1 105 ? 43.550 33.689 7.079 1.00 33.00 105 GLU A CA 1
ATOM 808 C C . GLU A 1 105 ? 43.567 32.173 6.832 1.00 33.00 105 GLU A C 1
ATOM 810 O O . GLU A 1 105 ? 42.574 31.461 6.968 1.00 33.00 105 GLU A O 1
ATOM 815 N N . THR A 1 106 ? 44.727 31.726 6.363 1.00 33.34 106 THR A N 1
ATOM 816 C CA . THR A 1 106 ? 45.156 30.354 6.059 1.00 33.34 106 THR A CA 1
ATOM 817 C C . THR A 1 106 ? 45.605 29.592 7.322 1.00 33.34 106 THR A C 1
ATOM 819 O O . THR A 1 106 ? 45.796 30.206 8.367 1.00 33.34 106 THR A O 1
ATOM 822 N N . PRO A 1 107 ? 45.786 28.255 7.250 1.00 44.22 107 PRO A N 1
ATOM 823 C CA . PRO A 1 107 ? 45.611 27.351 8.385 1.00 44.22 107 PRO A CA 1
ATOM 824 C C . PRO A 1 107 ? 46.889 27.083 9.189 1.00 44.22 107 PRO A C 1
ATOM 826 O O . PRO A 1 107 ? 47.974 26.914 8.629 1.00 44.22 107 PRO A O 1
ATOM 829 N N . THR A 1 108 ? 46.726 26.905 10.501 1.00 36.59 108 THR A N 1
ATOM 830 C CA . THR A 1 108 ? 47.786 26.464 11.419 1.00 36.59 108 THR A CA 1
ATOM 831 C C . THR A 1 108 ? 47.529 25.032 11.890 1.00 36.59 108 THR A C 1
ATOM 833 O O . THR A 1 108 ? 46.491 24.704 12.459 1.00 36.59 108 THR A O 1
ATOM 836 N N . ARG A 1 109 ? 48.510 24.170 11.628 1.00 41.44 109 ARG A N 1
ATOM 837 C CA . ARG A 1 109 ? 48.605 22.755 12.014 1.00 41.44 109 ARG A CA 1
ATOM 838 C C . ARG A 1 109 ? 49.018 22.621 13.493 1.00 41.44 109 ARG A C 1
ATOM 840 O O . ARG A 1 109 ? 49.907 23.368 13.900 1.00 41.44 109 ARG A O 1
ATOM 847 N N . PRO A 1 110 ? 48.523 21.626 14.254 1.00 52.69 110 PRO A N 1
ATOM 848 C CA . PRO A 1 110 ? 49.206 21.151 15.456 1.00 52.69 110 PRO A CA 1
ATOM 849 C C . PRO A 1 110 ? 49.703 19.691 15.331 1.00 52.69 110 PRO A C 1
ATOM 851 O O . PRO A 1 110 ? 49.376 19.003 14.358 1.00 52.69 110 PRO A O 1
ATOM 854 N N . PRO A 1 111 ? 50.580 19.248 16.256 1.00 50.69 111 PRO A N 1
ATOM 855 C CA . PRO A 1 111 ? 51.547 18.185 16.011 1.00 50.69 111 PRO A CA 1
ATOM 856 C C . PRO A 1 111 ? 51.114 16.793 16.489 1.00 50.69 111 PRO A C 1
ATOM 858 O O . PRO A 1 111 ? 50.256 16.618 17.347 1.00 50.69 111 PRO A O 1
ATOM 861 N N . THR A 1 112 ? 51.809 15.816 15.915 1.00 37.84 112 THR A N 1
ATOM 862 C CA . THR A 1 112 ? 51.869 14.386 16.216 1.00 37.84 112 THR A CA 1
ATOM 863 C C . THR A 1 112 ? 52.284 14.086 17.662 1.00 37.84 112 THR A C 1
ATOM 865 O O . THR A 1 112 ? 53.339 14.547 18.096 1.00 37.84 112 THR A O 1
ATOM 868 N N . THR A 1 113 ? 51.553 13.208 18.355 1.00 39.19 113 THR A N 1
ATOM 869 C CA . THR A 1 113 ? 52.044 12.463 19.531 1.00 39.19 113 THR A CA 1
ATOM 870 C C . THR A 1 113 ? 51.578 11.006 19.510 1.00 39.19 113 THR A C 1
ATOM 872 O O . THR A 1 113 ? 50.658 10.622 18.793 1.00 39.19 113 THR A O 1
ATOM 875 N N . ALA A 1 114 ? 52.352 10.192 20.222 1.00 34.69 114 ALA A N 1
ATOM 876 C CA . ALA A 1 114 ? 52.563 8.766 20.056 1.00 34.69 114 ALA A CA 1
ATOM 877 C C . ALA A 1 114 ? 51.475 7.854 20.650 1.00 34.69 114 ALA A C 1
ATOM 879 O O . ALA A 1 114 ? 50.708 8.234 21.528 1.00 34.69 114 ALA A O 1
ATOM 880 N N . ARG A 1 115 ? 51.505 6.611 20.152 1.00 37.91 115 ARG A N 1
ATOM 881 C CA . ARG A 1 115 ? 50.846 5.399 20.655 1.00 37.91 115 ARG A CA 1
ATOM 882 C C . ARG A 1 115 ? 51.212 5.097 22.112 1.00 37.91 115 ARG A C 1
ATOM 884 O O . ARG A 1 115 ? 52.397 4.975 22.405 1.00 37.91 115 ARG A O 1
ATOM 891 N N . GLU A 1 116 ? 50.208 4.757 22.915 1.00 34.38 116 GLU A N 1
ATOM 892 C CA . GLU A 1 116 ? 50.324 3.821 24.040 1.00 34.38 116 GLU A CA 1
ATOM 893 C C . GLU A 1 116 ? 49.138 2.843 24.013 1.00 34.38 116 GLU A C 1
ATOM 895 O O . GLU A 1 116 ? 47.995 3.231 23.767 1.00 34.38 116 GLU A O 1
ATOM 900 N N . SER A 1 117 ? 49.441 1.557 24.193 1.00 41.56 117 SER A N 1
ATOM 901 C CA . SER A 1 117 ? 48.492 0.438 24.226 1.00 41.56 117 SER A CA 1
ATOM 902 C C . SER A 1 117 ? 47.945 0.220 25.644 1.00 41.56 117 SER A C 1
ATOM 904 O O . SER A 1 117 ? 48.721 0.345 26.591 1.00 41.56 117 SER A O 1
ATOM 906 N N . PRO A 1 118 ? 46.683 -0.213 25.824 1.00 53.81 118 PRO A N 1
ATOM 907 C CA . PRO A 1 118 ? 46.209 -0.772 27.088 1.00 53.81 118 PRO A CA 1
ATOM 908 C C . PRO A 1 118 ? 46.320 -2.315 27.141 1.00 53.81 118 PRO A C 1
ATOM 910 O O . PRO A 1 118 ? 46.349 -2.959 26.088 1.00 53.81 118 PRO A O 1
ATOM 913 N N . PRO A 1 119 ? 46.384 -2.910 28.351 1.00 51.47 119 PRO A N 1
ATOM 914 C CA . PRO A 1 119 ? 46.650 -4.334 28.561 1.00 51.47 119 PRO A CA 1
ATOM 915 C C . PRO A 1 119 ? 45.391 -5.223 28.537 1.00 51.47 119 PRO A C 1
ATOM 917 O O . PRO A 1 119 ? 44.282 -4.775 28.828 1.00 51.47 119 PRO A O 1
ATOM 920 N N . GLU A 1 120 ? 45.606 -6.504 28.222 1.00 41.97 120 GLU A N 1
ATOM 921 C CA . GLU A 1 120 ? 44.662 -7.628 28.345 1.00 41.97 120 GLU A CA 1
ATOM 922 C C . GLU A 1 120 ? 44.204 -7.882 29.794 1.00 41.97 120 GLU A C 1
ATOM 924 O O . GLU A 1 120 ? 44.982 -7.679 30.731 1.00 41.97 120 GLU A O 1
ATOM 929 N N . PRO A 1 121 ? 43.009 -8.472 29.980 1.00 50.91 121 PRO A N 1
ATOM 930 C CA . PRO A 1 121 ? 42.739 -9.321 31.130 1.00 50.91 121 PRO A CA 1
ATOM 931 C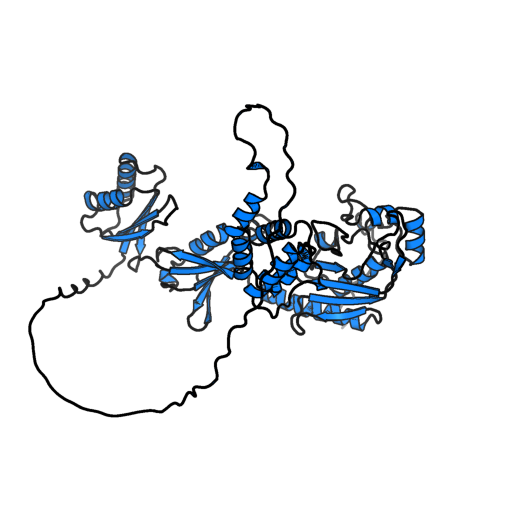 C . PRO A 1 121 ? 42.471 -10.789 30.749 1.00 50.91 121 PRO A C 1
ATOM 933 O O . PRO A 1 121 ? 41.783 -11.107 29.778 1.00 50.91 121 PRO A O 1
ATOM 936 N N . GLU A 1 122 ? 43.022 -11.662 31.591 1.00 40.59 122 GLU A N 1
ATOM 937 C CA . GLU A 1 122 ? 42.947 -13.126 31.599 1.00 40.59 122 GLU A CA 1
ATOM 938 C C . GLU A 1 122 ? 41.543 -13.727 31.862 1.00 40.59 122 GLU A C 1
ATOM 940 O O . GLU A 1 122 ? 40.625 -13.022 32.294 1.00 40.59 122 GLU A O 1
ATOM 945 N N . PRO A 1 123 ? 41.359 -15.049 31.627 1.00 46.69 123 PRO A N 1
ATOM 946 C CA . PRO A 1 123 ? 40.053 -15.692 31.557 1.00 46.69 123 PRO A CA 1
ATOM 947 C C . PRO A 1 123 ? 39.640 -16.446 32.834 1.00 46.69 123 PRO A C 1
ATOM 949 O O . PRO A 1 123 ? 40.453 -17.042 33.534 1.00 46.69 123 PRO A O 1
ATOM 952 N N . GLY A 1 124 ? 38.321 -16.583 33.011 1.00 35.03 124 GLY A N 1
ATOM 953 C CA . GLY A 1 124 ? 37.726 -17.809 33.550 1.00 35.03 124 GLY A CA 1
ATOM 954 C C . GLY A 1 124 ? 36.989 -17.682 34.879 1.00 35.03 124 GLY A C 1
ATOM 955 O O . GLY A 1 124 ? 37.604 -17.657 35.936 1.00 35.03 124 GLY A O 1
ATOM 956 N N . VAL A 1 125 ? 35.655 -17.792 34.836 1.00 35.25 125 VAL A N 1
ATOM 957 C CA . VAL A 1 125 ? 34.877 -18.372 35.942 1.00 35.25 125 VAL A CA 1
ATOM 958 C C . VAL A 1 125 ? 33.777 -19.271 35.372 1.00 35.25 125 VAL A C 1
ATOM 960 O O . VAL A 1 125 ? 32.906 -18.839 34.619 1.00 35.25 125 VAL A O 1
ATOM 963 N N . ARG A 1 126 ? 33.872 -20.556 35.732 1.00 31.19 126 ARG A N 1
ATOM 964 C CA . ARG A 1 126 ? 32.898 -21.633 35.511 1.00 31.19 126 ARG A CA 1
ATOM 965 C C . ARG A 1 126 ? 31.616 -21.376 36.303 1.00 31.19 126 ARG A C 1
ATOM 967 O O . ARG A 1 126 ? 31.685 -21.119 37.501 1.00 31.19 126 ARG A O 1
ATOM 974 N N . TRP A 1 127 ? 30.468 -21.606 35.675 1.00 28.59 127 TRP A N 1
ATOM 975 C CA . TRP A 1 127 ? 29.198 -21.809 36.370 1.00 28.59 127 TRP A CA 1
ATOM 976 C C . TRP A 1 127 ? 29.003 -23.298 36.678 1.00 28.59 127 TRP A C 1
ATOM 978 O O . TRP A 1 127 ? 29.006 -24.130 35.773 1.00 28.59 127 TRP A O 1
ATOM 988 N N . THR A 1 128 ? 28.811 -23.632 37.952 1.00 31.14 128 THR A N 1
ATOM 989 C CA . THR A 1 128 ? 28.300 -24.933 38.409 1.00 31.14 128 THR A CA 1
ATOM 990 C C . THR A 1 128 ? 27.009 -24.717 39.190 1.00 31.14 128 THR A C 1
ATOM 992 O O . THR A 1 128 ? 26.977 -23.912 40.118 1.00 31.14 128 THR A O 1
ATOM 995 N N . GLN A 1 129 ? 25.962 -25.457 38.813 1.00 38.84 129 GLN A N 1
ATOM 996 C CA . GLN A 1 129 ? 24.741 -25.663 39.604 1.00 38.84 129 GLN A CA 1
ATOM 997 C C . GLN A 1 129 ? 25.058 -26.365 40.942 1.00 38.84 129 GLN A C 1
ATOM 999 O O . GLN A 1 129 ? 26.110 -27.003 41.054 1.00 38.84 129 GLN A O 1
ATOM 1004 N N . PRO A 1 130 ? 24.138 -26.332 41.929 1.00 38.88 130 PRO A N 1
ATOM 1005 C CA . PRO A 1 130 ? 23.322 -27.541 42.130 1.00 38.88 130 PRO A CA 1
ATOM 1006 C C . PRO A 1 130 ? 21.877 -27.343 42.657 1.00 38.88 130 PRO A C 1
ATOM 1008 O O . PRO A 1 130 ? 21.593 -26.523 43.523 1.00 38.88 130 PRO A O 1
ATOM 1011 N N . SER A 1 131 ? 20.992 -28.185 42.117 1.00 32.94 131 SER A N 1
ATOM 1012 C CA . SER A 1 131 ? 20.012 -29.098 42.746 1.00 32.94 131 SER A CA 1
ATOM 1013 C C . SER A 1 131 ? 19.308 -28.800 44.094 1.00 32.94 131 SER A C 1
ATOM 1015 O O . SER A 1 131 ? 19.906 -28.831 45.159 1.00 32.94 131 SER A O 1
ATOM 1017 N N . ALA A 1 132 ? 17.973 -28.698 43.997 1.00 32.81 132 ALA A N 1
ATOM 1018 C CA . ALA A 1 132 ? 16.887 -29.440 44.683 1.00 32.81 132 ALA A CA 1
ATOM 1019 C C . ALA A 1 132 ? 16.936 -29.854 46.190 1.00 32.81 132 ALA A C 1
ATOM 1021 O O . ALA A 1 132 ? 17.650 -30.785 46.534 1.00 32.81 132 ALA A O 1
ATOM 1022 N N . ARG A 1 133 ? 15.966 -29.291 46.966 1.00 35.12 133 ARG A N 1
ATOM 1023 C CA . ARG A 1 133 ? 14.967 -29.871 47.944 1.00 35.12 133 ARG A CA 1
ATOM 1024 C C . ARG A 1 133 ? 15.425 -30.813 49.109 1.00 35.12 133 ARG A C 1
ATOM 1026 O O . ARG A 1 133 ? 16.434 -31.481 48.966 1.00 35.12 133 ARG A O 1
ATOM 1033 N N . PRO A 1 134 ? 14.587 -31.110 50.149 1.00 51.75 134 PRO A N 1
ATOM 1034 C CA . PRO A 1 134 ? 13.562 -30.330 50.891 1.00 51.75 134 PRO A CA 1
ATOM 1035 C C . PRO A 1 134 ? 13.545 -30.552 52.451 1.00 51.75 134 PRO A C 1
ATOM 1037 O O . PRO A 1 134 ? 14.275 -31.386 52.981 1.00 51.75 134 PRO A O 1
ATOM 1040 N N . SER A 1 135 ? 12.579 -29.899 53.135 1.00 34.75 135 SER A N 1
ATOM 1041 C CA . SER A 1 135 ? 11.871 -30.310 54.392 1.00 34.75 135 SER A CA 1
ATOM 1042 C C . SER A 1 135 ? 12.312 -29.665 55.746 1.00 34.75 135 SER A C 1
ATOM 1044 O O . SER A 1 135 ? 13.259 -28.886 55.757 1.00 34.75 135 SER A O 1
ATOM 1046 N N . PRO A 1 136 ? 11.558 -29.833 56.867 1.00 51.41 136 PRO A N 1
ATOM 1047 C CA . PRO A 1 136 ? 10.666 -28.801 57.423 1.00 51.41 136 PRO A CA 1
ATOM 1048 C C . PRO A 1 136 ? 10.984 -28.446 58.897 1.00 51.41 136 PRO A C 1
ATOM 1050 O O . PRO A 1 136 ? 11.709 -29.161 59.582 1.00 51.41 136 PRO A O 1
ATOM 1053 N N . GLY A 1 137 ? 10.401 -27.369 59.436 1.00 32.19 137 GLY A N 1
ATOM 1054 C CA . GLY A 1 137 ? 10.607 -27.016 60.846 1.00 32.19 137 GLY A CA 1
ATOM 1055 C C . GLY A 1 137 ? 9.608 -26.005 61.398 1.00 32.19 137 GLY A C 1
ATOM 1056 O O . GLY A 1 137 ? 9.680 -24.817 61.114 1.00 32.19 137 GLY A O 1
ATOM 1057 N N . THR A 1 138 ? 8.691 -26.515 62.210 1.00 39.69 138 THR A N 1
ATOM 1058 C CA . THR A 1 138 ? 7.809 -25.820 63.157 1.00 39.69 138 THR A CA 1
ATOM 1059 C C . THR A 1 138 ? 8.565 -24.975 64.188 1.00 39.69 138 THR A C 1
ATOM 1061 O O . THR A 1 138 ? 9.578 -25.428 64.715 1.00 39.69 138 THR A O 1
ATOM 1064 N N . GLY A 1 139 ? 8.001 -23.833 64.597 1.00 32.53 139 GLY A N 1
ATOM 1065 C CA . GLY A 1 139 ? 8.427 -23.131 65.814 1.00 32.53 139 GLY A CA 1
ATOM 1066 C C . GLY A 1 139 ? 7.647 -21.849 66.104 1.00 32.53 139 GLY A C 1
ATOM 1067 O O . GLY A 1 139 ? 7.742 -20.881 65.362 1.00 32.53 139 GLY A O 1
ATOM 1068 N N . HIS A 1 140 ? 6.872 -21.866 67.188 1.00 37.88 140 HIS A N 1
ATOM 1069 C CA . HIS A 1 140 ? 6.127 -20.744 67.763 1.00 37.88 140 HIS A CA 1
ATOM 1070 C C . HIS A 1 140 ? 7.010 -19.578 68.243 1.00 37.88 140 HIS A C 1
ATOM 1072 O O . HIS A 1 140 ? 8.117 -19.791 68.727 1.00 37.88 140 HIS A O 1
ATOM 1078 N N . GLY A 1 141 ? 6.442 -18.367 68.253 1.00 31.89 141 GLY A N 1
ATOM 1079 C CA . GLY A 1 141 ? 6.975 -17.223 68.996 1.00 31.89 141 GLY A CA 1
ATOM 1080 C C . GLY A 1 141 ? 6.034 -16.018 68.964 1.00 31.89 141 GLY A C 1
ATOM 1081 O O . GLY A 1 141 ? 5.873 -15.378 67.934 1.00 31.89 141 GLY A O 1
ATOM 1082 N N . SER A 1 142 ? 5.390 -15.744 70.097 1.00 36.25 142 SER A N 1
ATOM 1083 C CA . SER A 1 142 ? 4.468 -14.635 70.364 1.00 36.25 142 SER A CA 1
ATOM 1084 C C . SER A 1 142 ? 5.148 -13.261 70.438 1.00 36.25 142 SER A C 1
ATOM 1086 O O . SER A 1 142 ? 6.251 -13.168 70.972 1.00 36.25 142 SER A O 1
ATOM 1088 N N . GLY A 1 143 ? 4.420 -12.189 70.098 1.00 31.31 143 GLY A N 1
ATOM 1089 C CA . GLY A 1 143 ? 4.724 -10.831 70.573 1.00 31.31 143 GLY A CA 1
ATOM 1090 C C . GLY A 1 143 ? 3.990 -9.717 69.817 1.00 31.31 143 GLY A C 1
ATOM 1091 O O . GLY A 1 143 ? 4.393 -9.356 68.720 1.00 31.31 143 GLY A O 1
ATOM 1092 N N . ALA A 1 144 ? 2.925 -9.164 70.408 1.00 38.19 144 ALA A N 1
ATOM 1093 C CA . ALA A 1 144 ? 2.273 -7.906 69.995 1.00 38.19 144 ALA A CA 1
ATOM 1094 C C . ALA A 1 144 ? 3.088 -6.686 70.524 1.00 38.19 144 ALA A C 1
ATOM 1096 O O . ALA A 1 144 ? 3.850 -6.902 71.471 1.00 38.19 144 ALA A O 1
ATOM 1097 N N . PRO A 1 145 ? 2.965 -5.432 70.005 1.00 47.56 145 PRO A N 1
ATOM 1098 C CA . PRO A 1 145 ? 1.707 -4.667 70.033 1.00 47.56 145 PRO A CA 1
ATOM 1099 C C . PRO A 1 145 ? 1.405 -3.734 68.828 1.00 47.56 145 PRO A C 1
ATOM 1101 O O . PRO A 1 145 ? 2.277 -3.279 68.099 1.00 47.56 145 PRO A O 1
ATOM 1104 N N . PHE A 1 146 ? 0.107 -3.450 68.682 1.00 38.44 146 PHE A N 1
ATOM 1105 C CA . PHE A 1 146 ? -0.576 -2.314 68.041 1.00 38.44 146 PHE A CA 1
ATOM 1106 C C . PHE A 1 146 ? 0.239 -1.232 67.292 1.00 38.44 146 PHE A C 1
ATOM 1108 O O . PHE A 1 146 ? 0.817 -0.340 67.904 1.00 38.44 146 PHE A O 1
ATOM 1115 N N . HIS A 1 147 ? 0.022 -1.166 65.975 1.00 36.56 147 HIS A N 1
ATOM 1116 C CA . HIS A 1 147 ? -0.327 0.077 65.279 1.00 36.56 147 HIS A CA 1
ATOM 1117 C C . HIS A 1 147 ? -1.527 -0.223 64.375 1.00 36.56 147 HIS A C 1
ATOM 1119 O O . HIS A 1 147 ? -1.422 -1.002 63.430 1.00 36.56 147 HIS A O 1
ATOM 1125 N N . GLY A 1 148 ? -2.692 0.336 64.713 1.00 32.03 148 GLY A N 1
ATOM 1126 C CA . GLY A 1 148 ? -3.901 0.210 63.907 1.00 32.03 148 GLY A CA 1
ATOM 1127 C C . GLY A 1 148 ? -3.714 0.924 62.576 1.00 32.03 148 GLY A C 1
ATOM 1128 O O . GLY A 1 148 ? -3.823 2.145 62.510 1.00 32.03 148 GLY A O 1
ATOM 1129 N N . GLN A 1 149 ? -3.423 0.163 61.524 1.00 32.31 149 GLN A N 1
ATOM 1130 C CA . GLN A 1 149 ? -3.696 0.620 60.169 1.00 32.31 149 GLN A CA 1
ATOM 1131 C C . GLN A 1 149 ? -5.218 0.676 59.990 1.00 32.31 149 GLN A C 1
ATOM 1133 O O . GLN A 1 149 ? -5.906 -0.230 60.472 1.00 32.31 149 GLN A O 1
ATOM 1138 N N . PRO A 1 150 ? -5.766 1.713 59.334 1.00 33.72 150 PRO A N 1
ATOM 1139 C CA . PRO A 1 150 ? -7.165 1.703 58.949 1.00 33.72 150 PRO A CA 1
ATOM 1140 C C . PRO A 1 150 ? -7.381 0.475 58.069 1.00 33.72 150 PRO A C 1
ATOM 1142 O O . PRO A 1 150 ? -6.819 0.367 56.980 1.00 33.72 150 PRO A O 1
ATOM 1145 N N . THR A 1 151 ? -8.154 -0.480 58.580 1.00 31.39 151 THR A N 1
ATOM 1146 C CA . THR A 1 151 ? -8.687 -1.585 57.794 1.00 31.39 151 THR A CA 1
ATOM 1147 C C . THR A 1 151 ? -9.311 -0.958 56.550 1.00 31.39 151 THR A C 1
ATOM 1149 O O . THR A 1 151 ? -10.166 -0.084 56.728 1.00 31.39 151 THR A O 1
ATOM 1152 N N . PRO A 1 152 ? -8.904 -1.324 55.320 1.00 35.16 152 PRO A N 1
ATOM 1153 C CA . PRO A 1 152 ? -9.596 -0.850 54.136 1.00 35.16 152 PRO A CA 1
ATOM 1154 C C . PRO A 1 152 ? -11.054 -1.248 54.319 1.00 35.16 152 PRO A C 1
ATOM 1156 O O . PRO A 1 152 ? -11.379 -2.431 54.458 1.00 35.16 152 PRO A O 1
ATOM 1159 N N . THR A 1 153 ? -11.913 -0.240 54.453 1.00 37.81 153 THR A N 1
ATOM 1160 C CA . THR A 1 153 ? -13.357 -0.404 54.488 1.00 37.81 153 THR A CA 1
ATOM 1161 C C . THR A 1 153 ? -13.690 -1.281 53.299 1.00 37.81 153 THR A C 1
ATOM 1163 O O . THR A 1 153 ? -13.419 -0.910 52.158 1.00 37.81 153 THR A O 1
ATOM 1166 N N . ARG A 1 154 ? -14.184 -2.489 53.584 1.00 30.77 154 ARG A N 1
ATOM 1167 C CA . ARG A 1 154 ? -14.646 -3.425 52.565 1.00 30.77 154 ARG A CA 1
ATOM 1168 C C . ARG A 1 154 ? -15.549 -2.613 51.630 1.00 30.77 154 ARG A C 1
ATOM 1170 O O . ARG A 1 154 ? -16.482 -2.003 52.162 1.00 30.77 154 ARG A O 1
ATOM 1177 N N . PRO A 1 155 ? -15.247 -2.512 50.321 1.00 40.31 155 PRO A N 1
ATOM 1178 C CA . PRO A 1 155 ? -16.083 -1.739 49.419 1.00 40.31 155 PRO A CA 1
ATOM 1179 C C . PRO A 1 155 ? -17.512 -2.235 49.607 1.00 40.31 155 PRO A C 1
ATOM 1181 O O . PRO A 1 155 ? -17.747 -3.449 49.644 1.00 40.31 155 PRO A O 1
ATOM 1184 N N . SER A 1 156 ? -18.430 -1.299 49.863 1.00 46.75 156 SER A N 1
ATOM 1185 C CA . SER A 1 156 ? -19.854 -1.606 49.933 1.00 46.75 156 SER A CA 1
ATOM 1186 C C . SER A 1 156 ? -20.201 -2.478 48.726 1.00 46.75 156 SER A C 1
ATOM 1188 O O . SER A 1 156 ? -19.714 -2.167 47.637 1.00 46.75 156 SER A O 1
ATOM 1190 N N . PRO A 1 157 ? -20.960 -3.576 48.906 1.00 52.34 157 PRO A N 1
ATOM 1191 C CA . PRO A 1 157 ? -21.321 -4.444 47.793 1.00 52.34 157 PRO A CA 1
ATOM 1192 C C . PRO A 1 157 ? -21.899 -3.577 46.677 1.00 52.34 157 PRO A C 1
ATOM 1194 O O . PRO A 1 157 ? -22.760 -2.734 46.949 1.00 52.34 157 PRO A O 1
ATOM 1197 N N . GLU A 1 158 ? -21.356 -3.728 45.467 1.00 59.03 158 GLU A N 1
ATOM 1198 C CA . GLU A 1 158 ? -21.805 -2.952 44.317 1.00 59.03 158 GLU A CA 1
ATOM 1199 C C . GLU A 1 158 ? -23.325 -3.103 44.182 1.00 59.03 158 GLU A C 1
ATOM 1201 O O . GLU A 1 158 ? -23.845 -4.219 44.327 1.00 59.03 158 GLU A O 1
ATOM 1206 N N . PRO A 1 159 ? -24.058 -1.988 44.013 1.00 58.34 159 PRO A N 1
ATOM 1207 C CA . PRO A 1 159 ? -25.499 -2.041 43.858 1.00 58.34 159 PRO A CA 1
ATOM 1208 C C . PRO A 1 159 ? -25.830 -2.953 42.676 1.00 58.34 159 PRO A C 1
ATOM 1210 O O . PRO A 1 159 ? -25.365 -2.737 41.565 1.00 58.34 159 PRO A O 1
ATOM 1213 N N . GLN A 1 160 ? -26.612 -4.000 42.938 1.00 58.06 160 GLN A N 1
ATOM 1214 C CA . GLN A 1 160 ? -27.074 -4.924 41.908 1.00 58.06 160 GLN A CA 1
ATOM 1215 C C . GLN A 1 160 ? -28.162 -4.221 41.092 1.00 58.06 160 GLN A C 1
ATOM 1217 O O . GLN A 1 160 ? -29.298 -4.092 41.549 1.00 58.06 160 GLN A O 1
ATOM 1222 N N . GLY A 1 161 ? -27.796 -3.716 39.919 1.00 73.12 161 GLY A N 1
ATOM 1223 C CA . GLY A 1 161 ? -28.688 -3.018 38.998 1.00 73.12 161 GLY A CA 1
ATOM 1224 C C . GLY A 1 161 ? -27.899 -2.196 37.976 1.00 73.12 161 GLY A C 1
ATOM 1225 O O . GLY A 1 161 ? -26.704 -1.987 38.171 1.00 73.12 161 GLY A O 1
ATOM 1226 N N . PRO A 1 162 ? -28.547 -1.735 36.895 1.00 84.62 162 PRO A N 1
ATOM 1227 C CA . PRO A 1 162 ? -27.883 -0.927 35.883 1.00 84.62 162 PRO A CA 1
ATOM 1228 C C . PRO A 1 162 ? -27.339 0.370 36.492 1.00 84.62 162 PRO A C 1
ATOM 1230 O O . PRO A 1 162 ? -28.015 1.060 37.261 1.00 84.62 162 PRO A O 1
ATOM 1233 N N . HIS A 1 163 ? -26.105 0.705 36.139 1.00 89.25 163 HIS A N 1
ATOM 1234 C CA . HIS A 1 163 ? -25.461 1.956 36.489 1.00 89.25 163 HIS A CA 1
ATOM 1235 C C . HIS A 1 163 ? -25.948 3.038 35.531 1.00 89.25 163 HIS A C 1
ATOM 1237 O O . HIS A 1 163 ? -25.543 3.057 34.373 1.00 89.25 163 HIS A O 1
ATOM 1243 N N . VAL A 1 164 ? -26.795 3.947 36.013 1.00 93.81 164 VAL A N 1
ATOM 1244 C CA . VAL A 1 164 ? -27.167 5.145 35.252 1.00 93.81 164 VAL A CA 1
ATOM 1245 C C . VAL A 1 164 ? -26.012 6.137 35.324 1.00 93.81 164 VAL A C 1
ATOM 1247 O O . VAL A 1 164 ? -25.565 6.514 36.413 1.00 93.81 164 VAL A O 1
ATOM 1250 N N . VAL A 1 165 ? -25.506 6.546 34.167 1.00 94.75 165 VAL A N 1
ATOM 1251 C CA . VAL A 1 165 ? -24.297 7.356 34.042 1.00 94.75 165 VAL A CA 1
ATOM 1252 C C . VAL A 1 165 ? -24.569 8.576 33.183 1.00 94.75 165 VAL A C 1
ATOM 1254 O O . VAL A 1 165 ? -25.117 8.473 32.091 1.00 94.75 165 VAL A O 1
ATOM 1257 N N . LEU A 1 166 ? -24.134 9.731 33.680 1.00 94.56 166 LEU A N 1
ATOM 1258 C CA . LEU A 1 166 ? -24.031 10.964 32.916 1.00 94.56 166 LEU A CA 1
ATOM 1259 C C . LEU A 1 166 ? -22.587 11.136 32.455 1.00 94.56 166 LEU A C 1
ATOM 1261 O O . LEU A 1 166 ? -21.669 11.169 33.279 1.00 94.56 166 LEU A O 1
ATOM 1265 N N . ILE A 1 167 ? -22.396 11.262 31.150 1.00 92.25 167 ILE A N 1
ATOM 1266 C CA . ILE A 1 167 ? -21.105 11.453 30.499 1.00 92.25 167 ILE A CA 1
ATOM 1267 C C . ILE A 1 167 ? -21.094 12.859 29.920 1.00 92.25 167 ILE A C 1
ATOM 1269 O O . ILE A 1 167 ? -21.847 13.169 29.001 1.00 92.25 167 ILE A O 1
ATOM 1273 N N . PHE A 1 168 ? -20.233 13.712 30.454 1.00 90.38 168 PHE A N 1
ATOM 1274 C CA . PHE A 1 168 ? -19.943 15.008 29.861 1.00 90.38 168 PHE A CA 1
ATOM 1275 C C . PHE A 1 168 ? -18.803 14.853 28.860 1.00 90.38 168 PHE A C 1
ATOM 1277 O O . PHE A 1 168 ? -17.745 14.322 29.208 1.00 90.38 168 PHE A O 1
ATOM 1284 N N . VAL A 1 169 ? -19.005 15.358 27.646 1.00 85.56 169 VAL A N 1
ATOM 1285 C CA . VAL A 1 169 ? -18.000 15.430 26.583 1.00 85.56 169 VAL A CA 1
ATOM 1286 C C . VAL A 1 169 ? -17.803 16.899 26.229 1.00 85.56 169 VAL A C 1
ATOM 1288 O O . VAL A 1 169 ? -18.728 17.574 25.776 1.00 85.56 169 VAL A O 1
ATOM 1291 N N . GLY A 1 170 ? -16.601 17.426 26.456 1.00 81.94 170 GLY A N 1
ATOM 1292 C CA . GLY A 1 170 ? -16.363 18.848 26.237 1.00 81.94 170 GLY A CA 1
ATOM 1293 C C . GLY A 1 170 ? -14.955 19.319 26.569 1.00 81.94 170 GLY A C 1
ATOM 1294 O O . GLY A 1 170 ? -14.114 18.570 27.079 1.00 81.94 170 GLY A O 1
ATOM 1295 N N . ARG A 1 171 ? -14.714 20.599 26.271 1.00 82.00 171 ARG A N 1
ATOM 1296 C CA . ARG A 1 171 ? -13.462 21.291 26.582 1.00 82.00 171 ARG A CA 1
ATOM 1297 C C . ARG A 1 171 ? -13.502 21.873 27.996 1.00 82.00 171 ARG A C 1
ATOM 1299 O O . ARG A 1 171 ? -14.197 22.859 28.249 1.00 82.00 171 ARG A O 1
ATOM 1306 N N . GLY A 1 172 ? -12.737 21.281 28.911 1.00 83.75 172 GLY A N 1
ATOM 1307 C CA . GLY A 1 172 ? -12.663 21.719 30.309 1.00 83.75 172 GLY A CA 1
ATOM 1308 C C . GLY A 1 172 ? -13.996 21.613 31.063 1.00 83.75 172 GLY A C 1
ATOM 1309 O O . GLY A 1 172 ? -14.887 20.868 30.668 1.00 83.75 172 GLY A O 1
ATOM 1310 N N . HIS A 1 173 ? -14.115 22.354 32.169 1.00 90.06 173 HIS A N 1
ATOM 1311 C CA . HIS A 1 173 ? -15.301 22.420 33.040 1.00 90.06 173 HIS A CA 1
ATOM 1312 C C . HIS A 1 173 ? -15.768 21.079 33.651 1.00 90.06 173 HIS A C 1
ATOM 1314 O O . HIS A 1 173 ? -16.906 20.945 34.106 1.00 90.06 173 HIS A O 1
ATOM 1320 N N . HIS A 1 174 ? -14.896 20.060 33.678 1.00 90.56 174 HIS A N 1
ATOM 1321 C CA . HIS A 1 174 ? -15.200 18.763 34.297 1.00 90.56 174 HIS A CA 1
ATOM 1322 C C . HIS A 1 174 ? -15.510 18.882 35.801 1.00 90.56 174 HIS A C 1
ATOM 1324 O O . HIS A 1 174 ? -16.484 18.262 36.238 1.00 90.56 174 HIS A O 1
ATOM 1330 N N . PRO A 1 175 ? -14.756 19.664 36.608 1.00 91.88 175 PRO A N 1
ATOM 1331 C CA . PRO A 1 175 ? -15.087 19.872 38.020 1.00 91.88 175 PRO A CA 1
ATOM 1332 C C . PRO A 1 175 ? -16.459 20.526 38.223 1.00 91.88 175 PRO A C 1
ATOM 1334 O O . PRO A 1 175 ? -17.228 20.082 39.076 1.00 91.88 175 PRO A O 1
ATOM 1337 N N . GLU A 1 176 ? -16.783 21.534 37.414 1.00 94.00 176 GLU A N 1
ATOM 1338 C CA . GLU A 1 176 ? -18.042 22.278 37.445 1.00 94.00 176 GLU A CA 1
ATOM 1339 C C . GLU A 1 176 ? -19.221 21.378 37.066 1.00 94.00 176 GLU A C 1
ATOM 1341 O O . GLU A 1 176 ? -20.257 21.423 37.725 1.00 94.00 176 GLU A O 1
ATOM 1346 N N . PHE A 1 177 ? -19.054 20.489 36.080 1.00 95.25 177 PHE A N 1
ATOM 1347 C CA . PHE A 1 177 ? -20.042 19.456 35.762 1.00 95.25 177 PHE A CA 1
ATOM 1348 C C . PHE A 1 177 ? -20.293 18.511 36.942 1.00 95.25 177 PHE A C 1
ATOM 1350 O O . PHE A 1 177 ? -21.444 18.318 37.336 1.00 95.25 177 PHE A O 1
ATOM 1357 N N . ILE A 1 178 ? -19.236 17.961 37.554 1.00 94.50 178 ILE A N 1
ATOM 1358 C CA . ILE A 1 178 ? -19.371 17.072 38.720 1.00 94.50 178 ILE A CA 1
ATOM 1359 C C . ILE A 1 178 ? -20.103 17.792 39.861 1.00 94.50 178 ILE A C 1
ATOM 1361 O O . ILE A 1 178 ? -20.977 17.211 40.511 1.00 94.50 178 ILE A O 1
ATOM 1365 N N . GLN A 1 179 ? -19.741 19.051 40.117 1.00 94.81 179 GLN A N 1
ATOM 1366 C CA . GLN A 1 179 ? -20.365 19.866 41.151 1.00 94.81 179 GLN A CA 1
ATOM 1367 C C . GLN A 1 179 ? -21.837 20.143 40.832 1.00 94.81 179 GLN A C 1
ATOM 1369 O O . GLN A 1 179 ? -22.685 19.930 41.697 1.00 94.81 179 GLN A O 1
ATOM 1374 N N . ALA A 1 180 ? -22.159 20.537 39.598 1.00 95.12 180 ALA A N 1
ATOM 1375 C CA . ALA A 1 180 ? -23.526 20.807 39.171 1.00 95.12 180 ALA A CA 1
ATOM 1376 C C . ALA A 1 180 ? -24.425 19.575 39.343 1.00 95.12 180 ALA A C 1
ATOM 1378 O O . ALA A 1 180 ? -25.476 19.685 39.970 1.00 95.12 180 ALA A O 1
ATOM 1379 N N . VAL A 1 181 ? -23.977 18.394 38.894 1.00 95.81 181 VAL A N 1
ATOM 1380 C CA . VAL A 1 181 ? -24.718 17.131 39.068 1.00 95.81 181 VAL A CA 1
ATOM 1381 C C . VAL A 1 181 ? -24.973 16.838 40.549 1.00 95.81 181 VAL A C 1
ATOM 1383 O O . VAL A 1 181 ? -26.093 16.491 40.922 1.00 95.81 181 VAL A O 1
ATOM 1386 N N . ARG A 1 182 ? -23.968 17.015 41.417 1.00 96.25 182 ARG A N 1
ATOM 1387 C CA . ARG A 1 182 ? -24.112 16.775 42.864 1.00 96.25 182 ARG A CA 1
ATOM 1388 C C . ARG A 1 182 ? -25.045 17.761 43.554 1.00 96.25 182 ARG A C 1
ATOM 1390 O O . ARG A 1 182 ? -25.735 17.395 44.500 1.00 96.25 182 ARG A O 1
ATOM 1397 N N . GLU A 1 183 ? -25.048 19.010 43.113 1.00 94.38 183 GLU A N 1
ATOM 1398 C CA . GLU A 1 183 ? -25.865 20.057 43.718 1.00 94.38 183 GLU A CA 1
ATOM 1399 C C . GLU A 1 183 ? -27.330 19.982 43.293 1.00 94.38 183 GLU A C 1
ATOM 1401 O O . GLU A 1 183 ? -28.208 20.210 44.126 1.00 94.38 183 GLU A O 1
ATOM 1406 N N . THR A 1 184 ? -27.607 19.698 42.016 1.00 93.12 184 THR A N 1
ATOM 1407 C CA . THR A 1 184 ? -28.965 19.840 41.462 1.00 93.12 184 THR A CA 1
ATOM 1408 C C . THR A 1 184 ? -29.676 18.521 41.218 1.00 93.12 184 THR A C 1
ATOM 1410 O O . THR A 1 184 ? -30.906 18.484 41.309 1.00 93.12 184 THR A O 1
ATOM 1413 N N . GLU A 1 185 ? -28.937 17.445 40.939 1.00 94.12 185 GLU A N 1
ATOM 1414 C CA . GLU A 1 185 ? -29.516 16.172 40.502 1.00 94.12 185 GLU A CA 1
ATOM 1415 C C . GLU A 1 185 ? -29.373 15.067 41.551 1.00 94.12 185 GLU A C 1
ATOM 1417 O O . GLU A 1 185 ? -30.375 14.517 42.005 1.00 94.12 185 GLU A O 1
ATOM 1422 N N . ASP A 1 186 ? -28.146 14.748 41.972 1.00 94.00 186 ASP A N 1
ATOM 1423 C CA . ASP A 1 186 ? -27.890 13.671 42.929 1.00 94.00 186 ASP A CA 1
ATOM 1424 C C . ASP A 1 186 ? -26.680 13.968 43.836 1.00 94.00 186 ASP A C 1
ATOM 1426 O O . ASP A 1 186 ? -25.534 13.743 43.444 1.00 94.00 186 ASP A O 1
ATOM 1430 N N . PRO A 1 187 ? -26.901 14.357 45.107 1.00 93.44 187 PRO A N 1
ATOM 1431 C CA . PRO A 1 187 ? -25.825 14.605 46.072 1.00 93.44 187 PRO A CA 1
ATOM 1432 C C . PRO A 1 187 ? -24.909 13.407 46.348 1.00 93.44 187 PRO A C 1
ATOM 1434 O O . PRO A 1 187 ? -23.819 13.579 46.890 1.00 93.44 187 PRO A O 1
ATOM 1437 N N . SER A 1 188 ? -25.345 12.190 46.011 1.00 91.94 188 SER A N 1
ATOM 1438 C CA . SER A 1 188 ? -24.548 10.968 46.166 1.00 91.94 188 SER A CA 1
ATOM 1439 C C . SER A 1 188 ? -23.784 10.566 44.905 1.00 91.94 188 SER A C 1
ATOM 1441 O O . SER A 1 188 ? -23.114 9.533 44.917 1.00 91.94 188 SER A O 1
ATOM 1443 N N . ALA A 1 189 ? -23.866 11.370 43.842 1.00 92.69 189 ALA A N 1
ATOM 1444 C CA . ALA A 1 189 ? -23.268 11.062 42.557 1.00 92.69 189 ALA A CA 1
ATOM 1445 C C . ALA A 1 189 ? -21.755 10.805 42.677 1.00 92.69 189 ALA A C 1
ATOM 1447 O O . ALA A 1 189 ? -20.990 11.612 43.236 1.00 92.69 189 ALA A O 1
ATOM 1448 N N . GLN A 1 190 ? -21.311 9.660 42.158 1.00 92.88 190 GLN A N 1
ATOM 1449 C CA . GLN A 1 190 ? -19.913 9.234 42.233 1.00 92.88 190 GLN A CA 1
ATOM 1450 C C . GLN A 1 190 ? -19.244 9.404 40.879 1.00 92.88 190 GLN A C 1
ATOM 1452 O O . GLN A 1 190 ? -19.754 8.915 39.871 1.00 92.88 190 GLN A O 1
ATOM 1457 N N . VAL A 1 191 ? -18.081 10.056 40.874 1.00 93.44 191 VAL A N 1
ATOM 1458 C CA . VAL A 1 191 ? -17.222 10.119 39.689 1.00 93.44 191 VAL A CA 1
ATOM 1459 C C . VAL A 1 191 ? -16.729 8.708 39.394 1.00 93.44 191 VAL A C 1
ATOM 1461 O O . VAL A 1 191 ? -16.205 8.032 40.282 1.00 93.44 191 VAL A O 1
ATOM 1464 N N . LEU A 1 192 ? -16.942 8.262 38.163 1.00 90.75 192 LEU A N 1
ATOM 1465 C CA . LEU A 1 192 ? -16.509 6.958 37.678 1.00 90.75 192 LEU A CA 1
ATOM 1466 C C . LEU A 1 192 ? -15.138 7.069 37.027 1.00 90.75 192 LEU A C 1
ATOM 1468 O O . LEU A 1 192 ? -14.226 6.330 37.385 1.00 90.75 192 LEU A O 1
ATOM 1472 N N . TYR A 1 193 ? -14.984 8.042 36.130 1.00 89.19 193 TYR A N 1
ATOM 1473 C CA . TYR A 1 193 ? -13.708 8.350 35.512 1.00 89.19 193 TYR A CA 1
ATOM 1474 C C . TYR A 1 193 ? -13.626 9.792 35.016 1.00 89.19 193 TYR A C 1
ATOM 1476 O O . TYR A 1 193 ? -14.643 10.453 34.794 1.00 89.19 193 TYR A O 1
ATOM 1484 N N . VAL A 1 194 ? -12.390 10.238 34.798 1.00 87.19 194 VAL A N 1
ATOM 1485 C CA . VAL A 1 194 ? -12.043 11.464 34.076 1.00 87.19 194 VAL A CA 1
ATOM 1486 C C . VAL A 1 194 ? -10.992 11.085 33.037 1.00 87.19 194 VAL A C 1
ATOM 1488 O O . VAL A 1 194 ? -9.894 10.674 33.400 1.00 87.19 194 VAL A O 1
ATOM 1491 N N . SER A 1 195 ? -11.339 11.182 31.758 1.00 81.44 195 SER A N 1
ATOM 1492 C CA . SER A 1 195 ? -10.426 10.995 30.633 1.00 81.44 195 SER A CA 1
ATOM 1493 C C . SER A 1 195 ? -10.074 12.373 30.082 1.00 81.44 195 SER A C 1
ATOM 1495 O O . SER A 1 195 ? -10.896 13.033 29.450 1.00 81.44 195 SER A O 1
ATOM 1497 N N . ALA A 1 196 ? -8.867 12.845 30.375 1.00 68.38 196 ALA A N 1
ATOM 1498 C CA . ALA A 1 196 ? -8.301 14.050 29.787 1.00 68.38 196 ALA A CA 1
ATOM 1499 C C . ALA A 1 196 ? -6.934 13.663 29.225 1.00 68.38 196 ALA A C 1
ATOM 1501 O O . ALA A 1 196 ? -6.029 13.330 29.986 1.00 68.38 196 ALA A O 1
ATOM 1502 N N . ASN A 1 197 ? -6.807 13.642 27.898 1.00 58.50 197 ASN A N 1
ATOM 1503 C CA . ASN A 1 197 ? -5.523 13.369 27.264 1.00 58.50 197 ASN A CA 1
ATOM 1504 C C . ASN A 1 197 ? -4.657 14.626 27.323 1.00 58.50 197 ASN A C 1
ATOM 1506 O O . ASN A 1 197 ? -5.071 15.689 26.854 1.00 58.50 197 ASN A O 1
ATOM 1510 N N . ASP A 1 198 ? -3.447 14.493 27.865 1.00 51.53 198 ASP A N 1
ATOM 1511 C CA . ASP A 1 198 ? -2.449 15.560 27.869 1.00 51.53 198 ASP A CA 1
ATOM 1512 C C . ASP A 1 198 ? -2.218 16.055 26.429 1.00 51.53 198 ASP A C 1
ATOM 1514 O O . ASP A 1 198 ? -1.720 15.328 25.570 1.00 51.53 198 ASP A O 1
ATOM 1518 N N . GLY A 1 199 ? -2.613 17.302 26.152 1.00 51.94 199 GLY A N 1
ATOM 1519 C CA . GLY A 1 199 ? -2.436 17.945 24.845 1.00 51.94 199 GLY A CA 1
ATOM 1520 C C . GLY A 1 199 ? -3.631 17.884 23.883 1.00 51.94 199 GLY A C 1
ATOM 1521 O O . GLY A 1 199 ? -3.503 18.382 22.765 1.00 51.94 199 GLY A O 1
ATOM 1522 N N . VAL A 1 200 ? -4.784 17.336 24.287 1.00 55.59 200 VAL A N 1
ATOM 1523 C CA . VAL A 1 200 ? -6.039 17.422 23.514 1.00 55.59 200 VAL A CA 1
ATOM 1524 C C . VAL A 1 200 ? -7.028 18.332 24.245 1.00 55.59 200 VAL A C 1
ATOM 1526 O O . VAL A 1 200 ? -7.302 18.136 25.423 1.00 55.59 200 VAL A O 1
ATOM 1529 N N . ASP A 1 201 ? -7.606 19.310 23.541 1.00 61.12 201 ASP A N 1
ATOM 1530 C CA . ASP A 1 201 ? -8.557 20.280 24.118 1.00 61.12 201 ASP A CA 1
ATOM 1531 C C . ASP A 1 201 ? -9.868 19.649 24.636 1.00 61.12 201 ASP A C 1
ATOM 1533 O O . ASP A 1 201 ? -10.657 20.334 25.283 1.00 61.12 201 ASP A O 1
ATOM 1537 N N . PHE A 1 202 ? -10.132 18.372 24.342 1.00 68.31 202 PHE A N 1
ATOM 1538 C CA . PHE A 1 202 ? -11.369 17.656 24.665 1.00 68.31 202 PHE A CA 1
ATOM 1539 C C . PHE A 1 202 ? -11.113 16.508 25.642 1.00 68.31 202 PHE A C 1
ATOM 1541 O O . PHE A 1 202 ? -10.216 15.692 25.433 1.00 68.31 202 PHE A O 1
ATOM 1548 N N . GLY A 1 203 ? -11.956 16.412 26.671 1.00 80.25 203 GLY A N 1
ATOM 1549 C CA . GLY A 1 203 ? -11.960 15.299 27.614 1.00 80.25 203 GLY A CA 1
ATOM 1550 C C . GLY A 1 203 ? -13.375 14.879 27.998 1.00 80.25 203 GLY A C 1
ATOM 1551 O O . GLY A 1 203 ? -14.353 15.568 27.694 1.00 80.25 203 GLY A O 1
ATOM 1552 N N . GLN A 1 204 ? -13.469 13.742 28.675 1.00 88.06 204 GLN A N 1
ATOM 1553 C CA . GLN A 1 204 ? -14.718 13.159 29.139 1.00 88.06 204 GLN A CA 1
ATOM 1554 C C . GLN A 1 204 ? -14.705 12.967 30.649 1.00 88.06 204 GLN A C 1
ATOM 1556 O O . GLN A 1 204 ? -13.706 12.536 31.224 1.00 88.06 204 GLN A O 1
ATOM 1561 N N . VAL A 1 205 ? -15.840 13.210 31.293 1.00 91.38 205 VAL A N 1
ATOM 1562 C CA . VAL A 1 205 ? -16.053 12.837 32.694 1.00 91.38 205 VAL A CA 1
ATOM 1563 C C . VAL A 1 205 ? -17.366 12.088 32.820 1.00 91.38 205 VAL A C 1
ATOM 1565 O O . VAL A 1 205 ? -18.395 12.539 32.324 1.00 91.38 205 VAL A O 1
ATOM 1568 N N . ALA A 1 206 ? -17.319 10.941 33.490 1.00 92.31 206 ALA A N 1
ATOM 1569 C CA . ALA A 1 206 ? -18.491 10.124 33.750 1.00 92.31 206 ALA A CA 1
ATOM 1570 C C . ALA A 1 206 ? -18.825 10.126 35.236 1.00 92.31 206 ALA A C 1
ATOM 1572 O O . ALA A 1 206 ? -17.964 9.901 36.095 1.00 92.31 206 ALA A O 1
ATOM 1573 N N . VAL A 1 207 ? -20.098 10.349 35.538 1.00 94.50 207 VAL A N 1
ATOM 1574 C CA . VAL A 1 207 ? -20.627 10.388 36.896 1.00 94.50 207 VAL A CA 1
ATOM 1575 C C . VAL A 1 207 ? -21.837 9.467 36.973 1.00 94.50 207 VAL A C 1
ATOM 1577 O O . VAL A 1 207 ? -22.752 9.562 36.164 1.00 94.50 207 VAL A O 1
ATOM 1580 N N . SER A 1 208 ? -21.848 8.577 37.960 1.00 94.81 208 SER A N 1
ATOM 1581 C CA . SER A 1 208 ? -23.015 7.742 38.254 1.00 94.81 208 SER A CA 1
ATOM 1582 C C . SER A 1 208 ? -24.070 8.523 39.033 1.00 94.81 208 SER A C 1
ATOM 1584 O O . SER A 1 208 ? -23.733 9.255 39.967 1.00 94.81 208 SER A O 1
ATOM 1586 N N . VAL A 1 209 ? -25.337 8.329 38.675 1.00 94.00 209 VAL A N 1
ATOM 1587 C CA . VAL A 1 209 ? -26.511 8.901 39.347 1.00 94.00 209 VAL A CA 1
ATOM 1588 C C . VAL A 1 209 ? -27.482 7.788 39.739 1.00 94.00 209 VAL A C 1
ATOM 1590 O O . VAL A 1 209 ? -27.493 6.713 39.145 1.00 94.00 209 VAL A O 1
ATOM 1593 N N . ARG A 1 210 ? -28.298 8.014 40.771 1.00 90.38 210 ARG A N 1
ATOM 1594 C CA . ARG A 1 210 ? -29.245 7.003 41.272 1.00 90.38 210 ARG A CA 1
ATOM 1595 C C . ARG A 1 210 ? -30.383 6.675 40.310 1.00 90.38 210 ARG A C 1
ATOM 1597 O O . ARG A 1 210 ? -30.902 5.561 40.357 1.00 90.38 210 ARG A O 1
ATOM 1604 N N . HIS A 1 211 ? -30.806 7.643 39.505 1.00 90.44 211 HIS A N 1
ATOM 1605 C CA . HIS A 1 211 ? -31.978 7.539 38.640 1.00 90.44 211 HIS A CA 1
ATOM 1606 C C . HIS A 1 211 ? -31.724 8.265 37.321 1.00 90.44 211 HIS A C 1
ATOM 1608 O O . HIS A 1 211 ? -30.995 9.255 37.298 1.00 90.44 211 HIS A O 1
ATOM 1614 N N . GLU A 1 212 ? -32.362 7.792 36.252 1.00 92.50 212 GLU A N 1
ATOM 1615 C CA . GLU A 1 212 ? -32.402 8.501 34.974 1.00 92.50 212 GLU A CA 1
ATOM 1616 C C . GLU A 1 212 ? -33.014 9.893 35.143 1.00 92.50 212 GLU A C 1
ATOM 1618 O O . GLU A 1 212 ? -34.052 10.073 35.788 1.00 92.50 212 GLU A O 1
ATOM 1623 N N . LEU A 1 213 ? -32.355 10.884 34.553 1.00 93.69 213 LEU A N 1
ATOM 1624 C CA . LEU A 1 213 ? -32.841 12.247 34.453 1.00 93.69 213 LEU A CA 1
ATOM 1625 C C . LEU A 1 213 ? -33.709 12.399 33.206 1.00 93.69 213 LEU A C 1
ATOM 1627 O O . LEU A 1 213 ? -33.439 11.806 32.160 1.00 93.69 213 LEU A O 1
ATOM 1631 N N . ALA A 1 214 ? -34.740 13.232 33.320 1.00 94.75 214 ALA A N 1
ATOM 1632 C CA . ALA A 1 214 ? -35.532 13.662 32.178 1.00 94.75 214 ALA A CA 1
ATOM 1633 C C . ALA A 1 214 ? -34.723 14.618 31.277 1.00 94.75 214 ALA A C 1
ATOM 1635 O O . ALA A 1 214 ? -33.849 15.348 31.751 1.00 94.75 214 ALA A O 1
ATOM 1636 N N . GLU A 1 215 ? -35.022 14.643 29.975 1.00 91.81 215 GLU A N 1
ATOM 1637 C CA . GLU A 1 215 ? -34.274 15.445 28.988 1.00 91.81 215 GLU A CA 1
ATOM 1638 C C . GLU A 1 215 ? -34.227 16.945 29.330 1.00 91.81 215 GLU A C 1
ATOM 1640 O O . GLU A 1 215 ? -33.212 17.608 29.119 1.00 91.81 215 GLU A O 1
ATOM 1645 N N . ASP A 1 216 ? -35.296 17.495 29.910 1.00 95.31 216 ASP A N 1
ATOM 1646 C CA . ASP A 1 216 ? -35.368 18.899 30.324 1.00 95.31 216 ASP A CA 1
ATOM 1647 C C . ASP A 1 216 ? -34.381 19.235 31.453 1.00 95.31 216 ASP A C 1
ATOM 1649 O O . ASP A 1 216 ? -33.849 20.350 31.499 1.00 95.31 216 ASP A O 1
ATOM 1653 N N . ARG A 1 217 ? -34.100 18.264 32.329 1.00 96.19 217 ARG A N 1
ATOM 1654 C CA . ARG A 1 217 ? -33.091 18.353 33.393 1.00 96.19 217 ARG A CA 1
ATOM 1655 C C . ARG A 1 217 ? -31.678 18.304 32.819 1.00 96.19 217 ARG A C 1
ATOM 1657 O O . ARG A 1 217 ? -30.849 19.125 33.207 1.00 96.19 217 ARG A O 1
ATOM 1664 N N . ILE A 1 218 ? -31.421 17.409 31.861 1.00 94.88 218 ILE A N 1
ATOM 1665 C CA . ILE A 1 218 ? -30.127 17.318 31.161 1.00 94.88 218 ILE A CA 1
ATOM 1666 C C . ILE A 1 218 ? -29.833 18.630 30.421 1.00 94.88 218 ILE A C 1
ATOM 1668 O O . ILE A 1 218 ? -28.750 19.201 30.556 1.00 94.88 218 ILE A O 1
ATOM 1672 N N . GLU A 1 219 ? -30.817 19.183 29.711 1.00 94.50 219 GLU A N 1
ATOM 1673 C CA . GLU A 1 219 ? -30.650 20.461 29.017 1.00 94.50 219 GLU A CA 1
ATOM 1674 C C . GLU A 1 219 ? -30.531 21.645 29.998 1.00 94.50 219 GLU A C 1
ATOM 1676 O O . GLU A 1 219 ? -29.824 22.617 29.727 1.00 94.50 219 GLU A O 1
ATOM 1681 N N . ALA A 1 220 ? -31.170 21.589 31.173 1.00 95.62 220 ALA A N 1
ATOM 1682 C CA . ALA A 1 220 ? -30.961 22.585 32.225 1.00 95.62 220 ALA A CA 1
ATOM 1683 C C . ALA A 1 220 ? -29.528 22.550 32.785 1.00 95.62 220 ALA A C 1
ATOM 1685 O O . ALA A 1 220 ? -28.923 23.616 32.936 1.00 95.62 220 ALA A O 1
ATOM 1686 N N . LEU A 1 221 ? -28.972 21.357 33.027 1.00 95.50 221 LEU A N 1
ATOM 1687 C CA . LEU A 1 221 ? -27.565 21.168 33.399 1.00 95.50 221 LEU A CA 1
ATOM 1688 C C . LEU A 1 221 ? -26.631 21.744 32.333 1.00 95.50 221 LEU A C 1
ATOM 1690 O O . LEU A 1 221 ? -25.747 22.540 32.651 1.00 95.50 221 LEU A O 1
ATOM 1694 N N . ARG A 1 222 ? -26.864 21.404 31.061 1.00 95.44 222 ARG A N 1
ATOM 1695 C CA . ARG A 1 222 ? -26.083 21.925 29.934 1.00 95.44 222 ARG A CA 1
ATOM 1696 C C . ARG A 1 222 ? -26.123 23.453 29.873 1.00 95.44 222 ARG A C 1
ATOM 1698 O O . ARG A 1 222 ? -25.071 24.084 29.810 1.00 95.44 222 ARG A O 1
ATOM 1705 N N . ARG A 1 223 ? -27.309 24.070 29.954 1.00 95.38 223 ARG A N 1
ATOM 1706 C CA . ARG A 1 223 ? -27.447 25.540 29.961 1.00 95.38 223 ARG A CA 1
ATOM 1707 C C . ARG A 1 223 ? -26.707 26.197 31.119 1.00 95.38 223 ARG A C 1
ATOM 1709 O O . ARG A 1 223 ? -26.105 27.246 30.908 1.00 95.38 223 ARG A O 1
ATOM 1716 N N . ARG A 1 224 ? -26.747 25.602 32.315 1.00 95.38 224 ARG A N 1
ATOM 1717 C CA . ARG A 1 224 ? -26.004 26.101 33.478 1.00 95.38 224 ARG A CA 1
ATOM 1718 C C . ARG A 1 224 ? -24.500 26.095 33.205 1.00 95.38 224 ARG A C 1
ATOM 1720 O O . ARG A 1 224 ? -23.863 27.123 33.369 1.00 95.38 224 ARG A O 1
ATOM 1727 N N . LEU A 1 225 ? -23.953 24.989 32.703 1.00 94.62 225 LEU A N 1
ATOM 1728 C CA . LEU A 1 225 ? -22.519 24.895 32.405 1.00 94.62 225 LEU A CA 1
ATOM 1729 C C . LEU A 1 225 ? -22.082 25.912 31.351 1.00 94.62 225 LEU A C 1
ATOM 1731 O O . LEU A 1 225 ? -21.039 26.538 31.501 1.00 94.62 225 LEU A O 1
ATOM 1735 N N . VAL A 1 226 ? -22.898 26.131 30.316 1.00 94.31 226 VAL A N 1
ATOM 1736 C CA . VAL A 1 226 ? -22.631 27.172 29.309 1.00 94.31 226 VAL A CA 1
ATOM 1737 C C . VAL A 1 226 ? -22.662 28.576 29.929 1.00 94.31 226 VAL A C 1
ATOM 1739 O O . VAL A 1 226 ? -21.830 29.412 29.585 1.00 94.31 226 VAL A O 1
ATOM 1742 N N . GLN A 1 227 ? -23.584 28.850 30.858 1.00 94.38 227 GLN A N 1
ATOM 1743 C CA . GLN A 1 227 ? -23.611 30.118 31.607 1.00 94.38 227 GLN A CA 1
ATOM 1744 C C . GLN A 1 227 ? -22.374 30.295 32.494 1.00 94.38 227 GLN A C 1
ATOM 1746 O O . GLN A 1 227 ? -21.890 31.416 32.637 1.00 94.38 227 GLN A O 1
ATOM 1751 N N . ASP A 1 228 ? -21.847 29.192 33.021 1.00 92.69 228 ASP A N 1
ATOM 1752 C CA . ASP A 1 228 ? -20.640 29.149 33.846 1.00 92.69 228 ASP A CA 1
ATOM 1753 C C . ASP A 1 228 ? -19.340 29.197 33.010 1.00 92.69 228 ASP A C 1
ATOM 1755 O O . ASP A 1 228 ? -18.248 29.229 33.572 1.00 92.69 228 ASP A O 1
ATOM 1759 N N . GLY A 1 229 ? -19.441 29.275 31.675 1.00 92.25 229 GLY A N 1
ATOM 1760 C CA . GLY A 1 229 ? -18.307 29.478 30.765 1.00 92.25 229 GLY A CA 1
ATOM 1761 C C . GLY A 1 229 ? -17.884 28.250 29.957 1.00 92.25 229 GLY A C 1
ATOM 1762 O O . GLY A 1 229 ? -16.918 28.337 29.193 1.00 92.25 229 GLY A O 1
ATOM 1763 N N . ALA A 1 230 ? -18.597 27.125 30.070 1.00 90.06 230 ALA A N 1
ATOM 1764 C CA . ALA A 1 230 ? -18.347 25.954 29.238 1.00 90.06 230 ALA A CA 1
ATOM 1765 C C . ALA A 1 230 ? -18.686 26.220 27.763 1.00 90.06 230 ALA A C 1
ATOM 1767 O O . ALA A 1 230 ? -19.523 27.062 27.421 1.00 90.06 230 ALA A O 1
ATOM 1768 N N . ALA A 1 231 ? -18.032 25.477 26.872 1.00 87.06 231 ALA A N 1
ATOM 1769 C CA . ALA A 1 231 ? -18.218 25.644 25.440 1.00 87.06 231 ALA A CA 1
ATOM 1770 C C . ALA A 1 231 ? -19.665 25.294 25.022 1.00 87.06 231 ALA A C 1
ATOM 1772 O O . ALA A 1 231 ? -20.238 24.324 25.521 1.00 87.06 231 ALA A O 1
ATOM 1773 N N . PRO A 1 232 ? -20.290 26.064 24.113 1.00 87.19 232 PRO A N 1
ATOM 1774 C CA . PRO A 1 232 ? -21.690 25.855 23.738 1.00 87.19 232 PRO A CA 1
ATOM 1775 C C . PRO A 1 232 ? -21.928 24.533 22.994 1.00 87.19 232 PRO A C 1
ATOM 1777 O O . PRO A 1 232 ? -23.067 24.074 22.915 1.00 87.19 232 PRO A O 1
ATOM 1780 N N . ASP A 1 233 ? -20.877 23.924 22.451 1.00 82.38 233 ASP A N 1
ATOM 1781 C CA . ASP A 1 233 ? -20.871 22.621 21.789 1.00 82.38 233 ASP A CA 1
ATOM 1782 C C . ASP A 1 233 ? -20.656 21.441 22.755 1.00 82.38 233 ASP A C 1
ATOM 1784 O O . ASP A 1 233 ? -20.501 20.315 22.293 1.00 82.38 233 ASP A O 1
ATOM 1788 N N . LEU A 1 234 ? -20.675 21.666 24.078 1.00 88.75 234 LEU A N 1
ATOM 1789 C CA . LEU A 1 234 ? -20.626 20.579 25.059 1.00 88.75 234 LEU A CA 1
ATOM 1790 C C . LEU A 1 234 ? -21.815 19.621 24.903 1.00 88.75 234 LEU A C 1
ATOM 1792 O O . LEU A 1 234 ? -22.945 20.045 24.617 1.00 88.75 234 LEU A O 1
ATOM 1796 N N . GLU A 1 235 ? -21.563 18.348 25.195 1.00 89.31 235 GLU A N 1
ATOM 1797 C CA . GLU A 1 235 ? -22.557 17.279 25.177 1.00 89.31 235 GLU A CA 1
ATOM 1798 C C . GLU A 1 235 ? -22.657 16.614 26.556 1.00 89.31 235 GLU A C 1
ATOM 1800 O O . GLU A 1 235 ? -21.652 16.401 27.238 1.00 89.31 235 GLU A O 1
ATOM 1805 N N . ILE A 1 236 ? -23.885 16.299 26.976 1.00 91.50 236 ILE A N 1
ATOM 1806 C CA . ILE A 1 236 ? -24.158 15.473 28.154 1.00 91.50 236 ILE A CA 1
ATOM 1807 C C . ILE A 1 236 ? -24.983 14.286 27.677 1.00 91.50 236 ILE A C 1
ATOM 1809 O O . ILE A 1 236 ? -26.126 14.451 27.255 1.00 91.50 236 ILE A O 1
ATOM 1813 N N . ILE A 1 237 ? -24.393 13.101 27.755 1.00 89.75 237 ILE A N 1
ATOM 1814 C CA . ILE A 1 237 ? -25.009 11.838 27.360 1.00 89.75 237 ILE A CA 1
ATOM 1815 C C . ILE A 1 237 ? -25.447 11.124 28.634 1.00 89.75 237 ILE A C 1
ATOM 1817 O O . ILE A 1 237 ? -24.677 11.038 29.589 1.00 89.75 237 ILE A O 1
ATOM 1821 N N . GLN A 1 238 ? -26.673 10.614 28.659 1.00 92.81 238 GLN A N 1
ATOM 1822 C CA . GLN A 1 238 ? -27.137 9.720 29.714 1.00 92.81 238 GLN A CA 1
ATOM 1823 C C . GLN A 1 238 ? -27.298 8.321 29.143 1.00 92.81 238 GLN A C 1
ATOM 1825 O O . GLN A 1 238 ? -27.965 8.161 28.124 1.00 92.81 238 GLN A O 1
ATOM 1830 N N . ASP A 1 239 ? -26.734 7.328 29.822 1.00 91.50 239 ASP A N 1
ATOM 1831 C CA . ASP A 1 239 ? -26.910 5.927 29.450 1.00 91.50 239 ASP A CA 1
ATOM 1832 C C . ASP A 1 239 ? -26.865 5.007 30.680 1.00 91.50 239 ASP A C 1
ATOM 1834 O O . ASP A 1 239 ? -26.453 5.425 31.768 1.00 91.50 239 ASP A O 1
ATOM 1838 N N . ALA A 1 240 ? -27.309 3.765 30.516 1.00 91.31 240 ALA A N 1
ATOM 1839 C CA . ALA A 1 240 ? -27.386 2.761 31.565 1.00 91.31 240 ALA A CA 1
ATOM 1840 C C . ALA A 1 240 ? -26.524 1.540 31.215 1.00 91.31 240 ALA A C 1
ATOM 1842 O O . ALA A 1 240 ? -26.725 0.899 30.187 1.00 91.31 240 ALA A O 1
ATOM 1843 N N . TYR A 1 241 ? -25.595 1.184 32.104 1.00 90.38 241 TYR A N 1
ATOM 1844 C CA . TYR A 1 241 ? -24.632 0.102 31.877 1.00 90.38 241 TYR A CA 1
ATOM 1845 C C . TYR A 1 241 ? -24.815 -1.041 32.876 1.00 90.38 241 TYR A C 1
ATOM 1847 O O . TYR A 1 241 ? -25.086 -0.807 34.053 1.00 90.38 241 TYR A O 1
ATOM 1855 N N . GLU A 1 242 ? -24.645 -2.287 32.430 1.00 89.94 242 GLU A N 1
ATOM 1856 C CA . GLU A 1 242 ? -24.714 -3.463 33.315 1.00 89.94 242 GLU A CA 1
ATOM 1857 C C . GLU A 1 242 ? -23.479 -3.599 34.218 1.00 89.94 242 GLU A C 1
ATOM 1859 O O . GLU A 1 242 ? -23.550 -4.214 35.282 1.00 89.94 242 GLU A O 1
ATOM 1864 N N . HIS A 1 243 ? -22.361 -2.984 33.827 1.00 90.62 243 HIS A N 1
ATOM 1865 C CA . HIS A 1 243 ? -21.148 -2.869 34.627 1.00 90.62 243 HIS A CA 1
ATOM 1866 C C . HIS A 1 243 ? -20.913 -1.429 35.063 1.00 90.62 243 HIS A C 1
ATOM 1868 O O . HIS A 1 243 ? -21.439 -0.483 34.481 1.00 90.62 243 HIS A O 1
ATOM 1874 N N . ARG A 1 244 ? -20.064 -1.247 36.075 1.00 91.81 244 ARG A N 1
ATOM 1875 C CA . ARG A 1 244 ? -19.556 0.071 36.449 1.00 91.81 244 ARG A CA 1
ATOM 1876 C C . ARG A 1 244 ? -18.503 0.514 35.424 1.00 91.81 244 ARG A C 1
ATOM 1878 O O . ARG A 1 244 ? -17.458 -0.131 35.366 1.00 91.81 244 ARG A O 1
ATOM 1885 N N . PRO A 1 245 ? -18.697 1.609 34.665 1.00 93.81 245 PRO A N 1
ATOM 1886 C CA . PRO A 1 245 ? -17.670 2.102 33.746 1.00 93.81 245 PRO A CA 1
ATOM 1887 C C . PRO A 1 245 ? -16.346 2.431 34.447 1.00 93.81 245 PRO A C 1
ATOM 1889 O O . PRO A 1 245 ? -16.332 2.961 35.561 1.00 93.81 245 PRO A O 1
ATOM 1892 N N . TYR A 1 246 ? -15.235 2.147 33.770 1.00 92.75 246 TYR A N 1
ATOM 1893 C CA . TYR A 1 246 ? -13.863 2.365 34.241 1.00 92.75 246 TYR A CA 1
ATOM 1894 C C . TYR A 1 246 ? -12.964 2.812 33.080 1.00 92.75 246 TYR A C 1
ATOM 1896 O O . TYR A 1 246 ? -13.395 2.790 31.929 1.00 92.75 246 TYR A O 1
ATOM 1904 N N . LEU A 1 247 ? -11.725 3.225 33.366 1.00 92.19 247 LEU A N 1
ATOM 1905 C CA . LEU A 1 247 ? -10.717 3.496 32.335 1.00 92.19 247 LEU A CA 1
ATOM 1906 C C . LEU A 1 247 ? -9.771 2.313 32.188 1.00 92.19 247 LEU A C 1
ATOM 1908 O O . LEU A 1 247 ? -9.312 1.760 33.185 1.00 92.19 247 LEU A O 1
ATOM 1912 N N . LEU A 1 248 ? -9.447 1.988 30.945 1.00 89.56 248 LEU A N 1
ATOM 1913 C CA . LEU A 1 248 ? -8.257 1.235 30.590 1.00 89.56 248 LEU A CA 1
ATOM 1914 C C . LEU A 1 248 ? -7.076 2.210 30.638 1.00 89.56 248 LEU A C 1
ATOM 1916 O O . LEU A 1 248 ? -7.053 3.210 29.913 1.00 89.56 248 LEU A O 1
ATOM 1920 N N . GLU A 1 249 ? -6.121 1.951 31.526 1.00 88.88 249 GLU A N 1
ATOM 1921 C CA . GLU A 1 249 ? -4.885 2.721 31.643 1.00 88.88 249 GLU A CA 1
ATOM 1922 C C . GLU A 1 249 ? -4.001 2.516 30.416 1.00 88.88 249 GLU A C 1
ATOM 1924 O O . GLU A 1 249 ? -3.349 3.460 29.966 1.00 88.88 249 GLU A O 1
ATOM 1929 N N . LYS A 1 250 ? -3.985 1.293 29.876 1.00 88.94 250 LYS A N 1
ATOM 1930 C CA . LYS A 1 250 ? -3.188 0.908 28.715 1.00 88.94 250 LYS A CA 1
ATOM 1931 C C . LYS A 1 250 ? -4.002 0.041 27.774 1.00 88.94 250 LYS A C 1
ATOM 1933 O O . LYS A 1 250 ? -4.562 -0.971 28.172 1.00 88.94 250 LYS A O 1
ATOM 1938 N N . LEU A 1 251 ? -3.989 0.397 26.501 1.00 92.88 251 LEU A N 1
ATOM 1939 C CA . LEU A 1 251 ? -4.522 -0.425 25.428 1.00 92.88 251 LEU A CA 1
ATOM 1940 C C . LEU A 1 251 ? -3.603 -0.275 24.218 1.00 92.88 251 LEU A C 1
ATOM 1942 O O . LEU A 1 251 ? -3.410 0.833 23.718 1.00 92.88 251 LEU A O 1
ATOM 1946 N N . LEU A 1 252 ? -3.022 -1.382 23.756 1.00 92.62 252 LEU A N 1
ATOM 1947 C CA . LEU A 1 252 ? -2.185 -1.378 22.562 1.00 92.62 252 LEU A CA 1
ATOM 1948 C C . LEU A 1 252 ? -3.057 -1.691 21.351 1.00 92.62 252 LEU A C 1
ATOM 1950 O O . LEU A 1 252 ? -3.709 -2.729 21.299 1.00 92.62 252 LEU A O 1
ATOM 1954 N N . VAL A 1 253 ? -3.042 -0.836 20.338 1.00 91.19 253 VAL A N 1
ATOM 1955 C CA . VAL A 1 253 ? -3.799 -1.071 19.108 1.00 91.19 253 VAL A CA 1
ATOM 1956 C C . VAL A 1 253 ? -2.852 -1.041 17.920 1.00 91.19 253 VAL A C 1
ATOM 1958 O O . VAL A 1 253 ? -2.101 -0.091 17.747 1.00 91.19 253 VAL A O 1
ATOM 1961 N N . ARG A 1 254 ? -2.857 -2.080 17.088 1.00 81.62 254 ARG A N 1
ATOM 1962 C CA . ARG A 1 254 ? -2.059 -2.141 15.861 1.00 81.62 254 ARG A CA 1
ATOM 1963 C C . ARG A 1 254 ? -2.923 -1.780 14.665 1.00 81.62 254 ARG A C 1
ATOM 1965 O O . ARG A 1 254 ? -3.996 -2.354 14.490 1.00 81.62 254 ARG A O 1
ATOM 1972 N N . GLY A 1 255 ? -2.462 -0.838 13.852 1.00 77.00 255 GLY A N 1
ATOM 1973 C CA . GLY A 1 255 ? -3.148 -0.460 12.623 1.00 77.00 255 GLY A CA 1
ATOM 1974 C C . GLY A 1 255 ? -2.994 -1.488 11.491 1.00 77.00 255 GLY A C 1
ATOM 1975 O O . GLY A 1 255 ? -2.355 -2.529 11.678 1.00 77.00 255 GLY A O 1
ATOM 1976 N N . PRO A 1 256 ? -3.563 -1.206 10.303 1.00 69.31 256 PRO A N 1
ATOM 1977 C CA . PRO A 1 256 ? -3.538 -2.112 9.148 1.00 69.31 256 PRO A CA 1
ATOM 1978 C C . PRO A 1 256 ? -2.142 -2.530 8.665 1.00 69.31 256 PRO A C 1
ATOM 1980 O O . PRO A 1 256 ? -1.991 -3.594 8.073 1.00 69.31 256 PRO A O 1
ATOM 1983 N N . ASP A 1 257 ? -1.143 -1.689 8.906 1.00 64.94 257 ASP A N 1
ATOM 1984 C CA . ASP A 1 257 ? 0.283 -1.869 8.607 1.00 64.94 257 ASP A CA 1
ATOM 1985 C C . ASP A 1 257 ? 1.073 -2.447 9.796 1.00 64.94 257 ASP A C 1
ATOM 1987 O O . ASP A 1 257 ? 2.300 -2.460 9.795 1.00 64.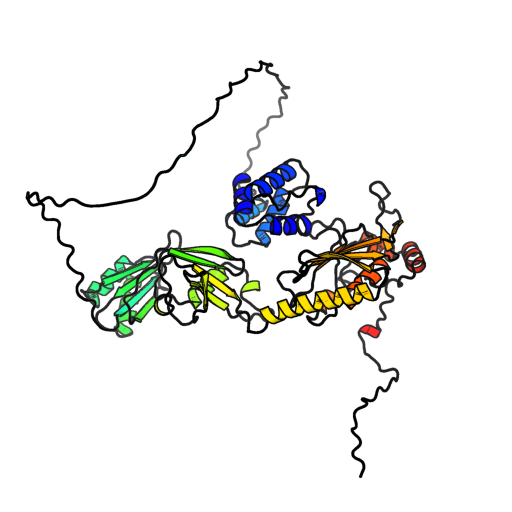94 257 ASP A O 1
ATOM 1991 N N . HIS A 1 258 ? 0.373 -2.914 10.833 1.00 72.88 258 HIS A N 1
ATOM 1992 C CA . HIS A 1 258 ? 0.927 -3.349 12.113 1.00 72.88 258 HIS A CA 1
ATOM 1993 C C . HIS A 1 258 ? 1.623 -2.254 12.937 1.00 72.88 258 HIS A C 1
ATOM 1995 O O . HIS A 1 258 ? 2.210 -2.579 13.977 1.00 72.88 258 HIS A O 1
ATOM 2001 N N . GLN A 1 259 ? 1.520 -0.974 12.555 1.00 77.75 259 GLN A N 1
ATOM 2002 C CA . GLN A 1 259 ? 2.042 0.122 13.366 1.00 77.75 259 GLN A CA 1
ATOM 2003 C C . GLN A 1 259 ? 1.339 0.135 14.738 1.00 77.75 259 GLN A C 1
ATOM 2005 O O . GLN A 1 259 ? 0.107 0.130 14.784 1.00 77.75 259 GLN A O 1
ATOM 2010 N N . PRO A 1 260 ? 2.084 0.141 15.862 1.00 80.69 260 PRO A N 1
ATOM 2011 C CA . PRO A 1 260 ? 1.498 0.196 17.195 1.00 80.69 260 PRO A CA 1
ATOM 2012 C C . PRO A 1 260 ? 1.064 1.620 17.569 1.00 80.69 260 PRO A C 1
ATOM 2014 O O . PRO A 1 260 ? 1.795 2.585 17.336 1.00 80.69 260 PRO A O 1
ATOM 2017 N N . PHE A 1 261 ? -0.095 1.719 18.213 1.00 85.19 261 PHE A N 1
ATOM 2018 C CA . PHE A 1 261 ? -0.666 2.922 18.804 1.00 85.19 261 PHE A CA 1
ATOM 2019 C C . PHE A 1 261 ? -1.014 2.630 20.261 1.00 85.19 261 PHE A C 1
ATOM 2021 O O . PHE A 1 261 ? -1.801 1.726 20.548 1.00 85.19 261 PHE A O 1
ATOM 2028 N N . ASP A 1 262 ? -0.433 3.402 21.171 1.00 86.62 262 ASP A N 1
ATOM 2029 C CA . ASP A 1 262 ? -0.737 3.308 22.593 1.00 86.62 262 ASP A CA 1
ATOM 2030 C C . ASP A 1 262 ? -1.915 4.221 22.919 1.00 86.62 262 ASP A C 1
ATOM 2032 O O . ASP A 1 262 ? -1.864 5.435 22.707 1.00 86.62 262 ASP A O 1
ATOM 2036 N N . PHE A 1 263 ? -2.977 3.632 23.449 1.00 85.75 263 PHE A N 1
ATOM 2037 C CA . PHE A 1 263 ? -4.104 4.358 24.002 1.00 85.75 263 PHE A CA 1
ATOM 2038 C C . PHE A 1 263 ? -4.009 4.324 25.523 1.00 85.75 263 PHE A C 1
ATOM 2040 O O . PHE A 1 263 ? -3.824 3.263 26.124 1.00 85.75 263 PHE A O 1
ATOM 2047 N N . ALA A 1 264 ? -4.163 5.491 26.140 1.00 83.44 264 ALA A N 1
ATOM 2048 C CA . ALA A 1 264 ? -4.225 5.642 27.583 1.00 83.44 264 ALA A CA 1
ATOM 2049 C C . ALA A 1 264 ? -5.546 6.303 27.978 1.00 83.44 264 ALA A C 1
ATOM 2051 O O . ALA A 1 264 ? -6.046 7.174 27.267 1.00 83.44 264 ALA A O 1
ATOM 2052 N N . GLY A 1 265 ? -6.118 5.877 29.105 1.00 84.56 265 GLY A N 1
ATOM 2053 C CA . GLY A 1 265 ? -7.337 6.473 29.649 1.00 84.56 265 GLY A CA 1
ATOM 2054 C C . GLY A 1 265 ? -8.573 6.256 28.774 1.00 84.56 265 GLY A C 1
ATOM 2055 O O . GLY A 1 265 ? -9.398 7.166 28.650 1.00 84.56 265 GLY A O 1
ATOM 2056 N N . VAL A 1 266 ? -8.705 5.076 28.160 1.00 90.00 266 VAL A N 1
ATOM 2057 C CA . VAL A 1 266 ? -9.853 4.730 27.305 1.00 90.00 266 VAL A CA 1
ATOM 2058 C C . VAL A 1 266 ? -11.016 4.252 28.170 1.00 90.00 266 VAL A C 1
ATOM 2060 O O . VAL A 1 266 ? -10.853 3.271 28.895 1.00 90.00 266 VAL A O 1
ATOM 2063 N N . PRO A 1 267 ? -12.203 4.875 28.107 1.00 92.31 267 PRO A N 1
ATOM 2064 C CA . PRO A 1 267 ? -13.376 4.366 28.810 1.00 92.31 267 PRO A CA 1
ATOM 2065 C C . PRO A 1 267 ? -13.741 2.946 28.371 1.00 92.31 267 PRO A C 1
ATOM 2067 O O . PRO A 1 267 ? -13.801 2.666 27.175 1.00 92.31 267 PRO A O 1
ATOM 2070 N N . SER A 1 268 ? -14.068 2.066 29.316 1.00 94.19 268 SER A N 1
ATOM 2071 C CA . SER A 1 268 ? -14.490 0.686 29.034 1.00 94.19 268 SER A CA 1
ATOM 2072 C C . SER A 1 268 ? -15.803 0.600 28.250 1.00 94.19 268 SER A C 1
ATOM 2074 O O . SER A 1 268 ? -16.085 -0.411 27.615 1.00 94.19 268 SER A O 1
ATOM 2076 N N . ILE A 1 269 ? -16.575 1.686 28.255 1.00 91.50 269 ILE A N 1
ATOM 2077 C CA . ILE A 1 269 ? -17.800 1.871 27.474 1.00 91.50 269 ILE A CA 1
ATOM 2078 C C . ILE A 1 269 ? -17.547 2.337 26.029 1.00 91.50 269 ILE A C 1
ATOM 2080 O O . ILE A 1 269 ? -18.484 2.411 25.242 1.00 91.50 269 ILE A O 1
ATOM 2084 N N . THR A 1 270 ? -16.298 2.651 25.660 1.00 88.56 270 THR A N 1
ATOM 2085 C CA . THR A 1 270 ? -15.933 2.993 24.274 1.00 88.56 270 THR A CA 1
ATOM 2086 C C . THR A 1 270 ? -16.275 1.821 23.364 1.00 88.56 270 THR A C 1
ATOM 2088 O O . THR A 1 270 ? -16.003 0.675 23.722 1.00 88.56 270 THR A O 1
ATOM 2091 N N . THR A 1 271 ? -16.851 2.078 22.189 1.00 88.31 271 THR A N 1
ATOM 2092 C CA . THR A 1 271 ? -17.178 0.987 21.266 1.00 88.31 271 THR A CA 1
ATOM 2093 C C . THR A 1 271 ? -15.947 0.510 20.504 1.00 88.31 271 THR A C 1
ATOM 2095 O O . THR A 1 271 ? -15.022 1.274 20.210 1.00 88.31 271 THR A O 1
ATOM 2098 N N . VAL A 1 272 ? -15.957 -0.760 20.104 1.00 90.06 272 VAL A N 1
ATOM 2099 C CA . VAL A 1 272 ? -14.931 -1.335 19.220 1.00 90.06 272 VAL A CA 1
ATOM 2100 C C . VAL A 1 272 ? -14.823 -0.543 17.908 1.00 90.06 272 VAL A C 1
ATOM 2102 O O . VAL A 1 272 ? -13.722 -0.315 17.397 1.00 90.06 272 VAL A O 1
ATOM 2105 N N . ARG A 1 273 ? -15.957 -0.075 17.366 1.00 82.81 273 ARG A N 1
ATOM 2106 C CA . ARG A 1 273 ? -15.984 0.801 16.189 1.00 82.81 273 ARG A CA 1
ATOM 2107 C C . ARG A 1 273 ? -15.197 2.086 16.426 1.00 82.81 273 ARG A C 1
ATOM 2109 O O . ARG A 1 273 ? -14.434 2.463 15.539 1.00 82.81 273 ARG A O 1
ATOM 2116 N N . ASP A 1 274 ? -15.369 2.753 17.561 1.00 81.06 274 ASP A N 1
ATOM 2117 C CA . ASP A 1 274 ? -14.717 4.043 17.818 1.00 81.06 274 ASP A CA 1
ATOM 2118 C C . ASP A 1 274 ? -13.195 3.908 17.882 1.00 81.06 274 ASP A C 1
ATOM 2120 O O . ASP A 1 274 ? -12.487 4.748 17.323 1.00 81.06 274 ASP A O 1
ATOM 2124 N N . ILE A 1 275 ? -12.685 2.799 18.433 1.00 88.38 275 ILE A N 1
ATOM 2125 C CA . ILE A 1 275 ? -11.254 2.464 18.373 1.00 88.38 275 ILE A CA 1
ATOM 2126 C C . ILE A 1 275 ? -10.780 2.337 16.923 1.00 88.38 275 ILE A C 1
ATOM 2128 O O . ILE A 1 275 ? -9.788 2.958 16.535 1.00 88.38 275 ILE A O 1
ATOM 2132 N N . ALA A 1 276 ? -11.506 1.586 16.091 1.00 82.81 276 ALA A N 1
ATOM 2133 C CA . ALA A 1 276 ? -11.161 1.455 14.678 1.00 82.81 276 ALA A CA 1
ATOM 2134 C C . ALA A 1 276 ? -11.180 2.813 13.960 1.00 82.81 276 ALA A C 1
ATOM 2136 O O . ALA A 1 276 ? -10.274 3.112 13.186 1.00 82.81 276 ALA A O 1
ATOM 2137 N N . VAL A 1 277 ? -12.184 3.657 14.220 1.00 74.06 277 VAL A N 1
ATOM 2138 C CA . VAL A 1 277 ? -12.274 5.004 13.638 1.00 74.06 277 VAL A CA 1
ATOM 2139 C C . VAL A 1 277 ? -11.093 5.874 14.062 1.00 74.06 277 VAL A C 1
ATOM 2141 O O . VAL A 1 277 ? -10.497 6.525 13.202 1.00 74.06 277 VAL A O 1
ATOM 2144 N N . ALA A 1 278 ? -10.739 5.867 15.349 1.00 79.25 278 ALA A N 1
ATOM 2145 C CA . ALA A 1 278 ? -9.624 6.640 15.880 1.00 79.25 278 ALA A CA 1
ATOM 2146 C C . ALA A 1 278 ? -8.301 6.243 15.215 1.00 79.25 278 ALA A C 1
ATOM 2148 O O . ALA A 1 278 ? -7.578 7.117 14.740 1.00 79.25 278 ALA A O 1
ATOM 2149 N N . ILE A 1 279 ? -8.033 4.941 15.078 1.00 81.00 279 ILE A N 1
ATOM 2150 C CA . ILE A 1 279 ? -6.859 4.437 14.353 1.00 81.00 279 ILE A CA 1
ATOM 2151 C C . ILE A 1 279 ? -6.882 4.865 12.894 1.00 81.00 279 ILE A C 1
ATOM 2153 O O . ILE A 1 279 ? -5.932 5.458 12.402 1.00 81.00 279 ILE A O 1
ATOM 2157 N N . LEU A 1 280 ? -7.976 4.592 12.189 1.00 73.00 280 LEU A N 1
ATOM 2158 C CA . LEU A 1 280 ? -8.041 4.796 10.747 1.00 73.00 280 LEU A CA 1
ATOM 2159 C C . LEU A 1 280 ? -8.019 6.269 10.342 1.00 73.00 280 LEU A C 1
ATOM 2161 O O . LEU A 1 280 ? -7.610 6.575 9.230 1.00 73.00 280 LEU A O 1
ATOM 2165 N N . SER A 1 281 ? -8.418 7.180 11.232 1.00 67.44 281 SER A N 1
ATOM 2166 C CA . SER A 1 281 ? -8.255 8.623 11.026 1.00 67.44 281 SER A CA 1
ATOM 2167 C C . SER A 1 281 ? -6.791 9.077 10.981 1.00 67.44 281 SER A C 1
ATOM 2169 O O . SER A 1 281 ? -6.512 10.141 10.436 1.00 67.44 281 SER A O 1
ATOM 2171 N N . GLN A 1 282 ? -5.856 8.263 11.492 1.00 72.06 282 GLN A N 1
ATOM 2172 C CA . GLN A 1 282 ? -4.414 8.495 11.341 1.00 72.06 282 GLN A CA 1
ATOM 2173 C C . GLN A 1 282 ? -3.916 8.167 9.926 1.00 72.06 282 GLN A C 1
ATOM 2175 O O . GLN A 1 282 ? -2.809 8.554 9.553 1.00 72.06 282 GLN A O 1
ATOM 2180 N N . TYR A 1 283 ? -4.731 7.471 9.129 1.00 62.94 283 TYR A N 1
ATOM 2181 C CA . TYR A 1 283 ? -4.420 7.077 7.763 1.00 62.94 283 TYR A CA 1
ATOM 2182 C C . TYR A 1 283 ? -5.185 7.952 6.755 1.00 62.94 283 TYR A C 1
ATOM 2184 O O . TYR A 1 283 ? -6.307 8.400 6.995 1.00 62.94 283 TYR A O 1
ATOM 2192 N N . GLY A 1 284 ? -4.575 8.199 5.590 1.00 57.62 284 GLY A N 1
ATOM 2193 C CA . GLY A 1 284 ? -5.185 8.983 4.508 1.00 57.62 284 GLY A CA 1
ATOM 2194 C C . GLY A 1 284 ? -6.477 8.357 3.956 1.00 57.62 284 GLY A C 1
ATOM 2195 O O . GLY A 1 284 ? -6.759 7.172 4.168 1.00 57.62 284 GLY A O 1
ATOM 2196 N N . SER A 1 285 ? -7.253 9.136 3.193 1.00 55.53 285 SER A N 1
ATOM 2197 C CA . SER A 1 285 ? -8.569 8.737 2.655 1.00 55.53 285 SER A CA 1
ATOM 2198 C C . SER A 1 285 ? -8.572 7.405 1.891 1.00 55.53 285 SER A C 1
ATOM 2200 O O . SER A 1 285 ? -9.579 6.702 1.904 1.00 55.53 285 SER A O 1
ATOM 2202 N N . ASP A 1 286 ? -7.448 7.017 1.286 1.00 53.69 286 ASP A N 1
ATOM 2203 C CA . ASP A 1 286 ? -7.310 5.812 0.453 1.00 53.69 286 ASP A CA 1
ATOM 2204 C C . ASP A 1 286 ? -7.386 4.482 1.227 1.00 53.69 286 ASP A C 1
ATOM 2206 O O . ASP A 1 286 ? -7.704 3.434 0.653 1.00 53.69 286 ASP A O 1
ATOM 2210 N N . THR A 1 287 ? -7.130 4.511 2.538 1.00 52.97 287 THR A N 1
ATOM 2211 C CA . THR A 1 287 ? -7.273 3.343 3.432 1.00 52.97 287 THR A CA 1
ATOM 2212 C C . THR A 1 287 ? -8.684 3.214 3.999 1.00 52.97 287 THR A C 1
ATOM 2214 O O . THR A 1 287 ? -9.164 2.104 4.238 1.00 52.97 287 THR A O 1
ATOM 2217 N N . THR A 1 288 ? -9.370 4.344 4.174 1.00 51.19 288 THR A N 1
ATOM 2218 C CA . THR A 1 288 ? -10.704 4.426 4.771 1.00 51.19 288 THR A CA 1
ATOM 2219 C C . THR A 1 288 ? -11.820 4.375 3.748 1.00 51.19 288 THR A C 1
ATOM 2221 O O . THR A 1 288 ? -12.937 4.037 4.128 1.00 51.19 288 THR A O 1
ATOM 2224 N N . HIS A 1 289 ? -11.544 4.662 2.473 1.00 54.06 289 HIS A N 1
ATOM 2225 C CA . HIS A 1 289 ? -12.546 4.711 1.415 1.00 54.06 289 HIS A CA 1
ATOM 2226 C C . HIS A 1 289 ? -12.203 3.780 0.242 1.00 54.06 289 HIS A C 1
ATOM 2228 O O . HIS A 1 289 ? -11.045 3.480 -0.068 1.00 54.06 289 HIS A O 1
ATOM 2234 N N . ASP A 1 290 ? -13.229 3.216 -0.386 1.00 53.75 290 ASP A N 1
ATOM 2235 C CA . ASP A 1 290 ? -13.095 2.534 -1.667 1.00 53.75 290 ASP A CA 1
ATOM 2236 C C . ASP A 1 290 ? -12.954 3.551 -2.816 1.00 53.75 290 ASP A C 1
ATOM 2238 O O . ASP A 1 290 ? -13.070 4.761 -2.628 1.00 53.75 290 ASP A O 1
ATOM 2242 N N . ARG A 1 291 ? -12.704 3.063 -4.036 1.00 43.03 291 ARG A N 1
ATOM 2243 C CA . ARG A 1 291 ? -12.554 3.914 -5.235 1.00 43.03 291 ARG A CA 1
ATOM 2244 C C . ARG A 1 291 ? -13.814 4.716 -5.592 1.00 43.03 291 ARG A C 1
ATOM 2246 O O . ARG A 1 291 ? -13.747 5.577 -6.461 1.00 43.03 291 ARG A O 1
ATOM 2253 N N . VAL A 1 292 ? -14.948 4.414 -4.963 1.00 46.41 292 VAL A N 1
ATOM 2254 C CA . VAL A 1 292 ? -16.247 5.069 -5.163 1.00 46.41 292 VAL A CA 1
ATOM 2255 C C . VAL A 1 292 ? -16.531 6.066 -4.024 1.00 46.41 292 VAL A C 1
ATOM 2257 O O . VAL A 1 292 ? -17.554 6.743 -4.037 1.00 46.41 292 VAL A O 1
ATOM 2260 N N . GLY A 1 293 ? -15.618 6.202 -3.055 1.00 49.62 293 GLY A N 1
ATOM 2261 C CA . GLY A 1 293 ? -15.769 7.094 -1.910 1.00 49.62 293 GLY A CA 1
ATOM 2262 C C . GLY A 1 293 ? -16.643 6.525 -0.791 1.00 49.62 293 GLY A C 1
ATOM 2263 O O . GLY A 1 293 ? -17.031 7.274 0.102 1.00 49.62 293 GLY A O 1
ATOM 2264 N N . HIS A 1 294 ? -16.961 5.225 -0.792 1.00 49.19 294 HIS A N 1
ATOM 2265 C CA . HIS A 1 294 ? -17.633 4.591 0.342 1.00 49.19 294 HIS A CA 1
ATOM 2266 C C . HIS A 1 294 ? -16.622 4.205 1.406 1.00 49.19 294 HIS A C 1
ATOM 2268 O O . HIS A 1 294 ? -15.561 3.660 1.104 1.00 49.19 294 HIS A O 1
ATOM 2274 N N . ARG A 1 295 ? -16.981 4.426 2.671 1.00 54.34 295 ARG A N 1
ATOM 2275 C CA . ARG A 1 295 ? -16.152 4.014 3.799 1.00 54.34 295 ARG A CA 1
ATOM 2276 C C . ARG A 1 295 ? -15.994 2.491 3.788 1.00 54.34 295 ARG A C 1
ATOM 2278 O O . ARG A 1 295 ? -16.987 1.765 3.869 1.00 54.34 295 ARG A O 1
ATOM 2285 N N . ARG A 1 296 ? -14.757 2.003 3.680 1.00 60.47 296 ARG A N 1
ATOM 2286 C CA . ARG A 1 296 ? -14.452 0.576 3.789 1.00 60.47 296 ARG A CA 1
ATOM 2287 C C . ARG A 1 296 ? -14.885 0.105 5.166 1.00 60.47 296 ARG A C 1
ATOM 2289 O O . ARG A 1 296 ? -14.625 0.767 6.171 1.00 60.47 296 ARG A O 1
ATOM 2296 N N . ARG A 1 297 ? -15.561 -1.039 5.207 1.00 64.44 297 ARG A N 1
ATOM 2297 C CA . ARG A 1 297 ? -15.841 -1.710 6.472 1.00 64.44 297 ARG A CA 1
ATOM 2298 C C . ARG A 1 297 ? -14.525 -2.153 7.093 1.00 64.44 297 ARG A C 1
ATOM 2300 O O . ARG A 1 297 ? -13.567 -2.429 6.373 1.00 64.44 297 ARG A O 1
ATOM 2307 N N . THR A 1 298 ? -14.472 -2.178 8.414 1.00 72.38 298 THR A N 1
ATOM 2308 C CA . THR A 1 298 ? -13.260 -2.438 9.192 1.00 72.38 298 THR A CA 1
ATOM 2309 C C . THR A 1 298 ? -13.556 -3.482 10.248 1.00 72.38 298 THR A C 1
ATOM 2311 O O . THR A 1 298 ? -14.678 -3.572 10.747 1.00 72.38 298 THR A O 1
ATOM 2314 N N . VAL A 1 299 ? -12.556 -4.300 10.545 1.00 82.00 299 VAL A N 1
ATOM 2315 C CA . VAL A 1 299 ? -12.633 -5.355 11.554 1.00 82.00 299 VAL A CA 1
ATOM 2316 C C . VAL A 1 299 ? -11.583 -5.105 12.617 1.00 82.00 299 VAL A C 1
ATOM 2318 O O . VAL A 1 299 ? -10.501 -4.596 12.321 1.00 82.00 299 VAL A O 1
ATOM 2321 N N . VAL A 1 300 ? -11.926 -5.459 13.849 1.00 85.88 300 VAL A N 1
ATOM 2322 C CA . VAL A 1 300 ? -11.031 -5.379 14.996 1.00 85.88 300 VAL A CA 1
ATOM 2323 C C . VAL A 1 300 ? -10.919 -6.770 15.587 1.00 85.88 300 VAL A C 1
ATOM 2325 O O . VAL A 1 300 ? -11.933 -7.395 15.902 1.00 85.88 300 VAL A O 1
ATOM 2328 N N . ASP A 1 301 ? -9.692 -7.249 15.718 1.00 90.50 301 ASP A N 1
ATOM 2329 C CA . ASP A 1 301 ? -9.387 -8.548 16.296 1.00 90.50 301 ASP A CA 1
ATOM 2330 C C . ASP A 1 301 ? -8.639 -8.345 17.624 1.00 90.50 301 ASP A C 1
ATOM 2332 O O . ASP A 1 301 ? -7.684 -7.574 17.697 1.00 90.50 301 ASP A O 1
ATOM 2336 N N . HIS A 1 302 ? -9.067 -9.033 18.678 1.00 95.56 302 HIS A N 1
ATOM 2337 C CA . HIS A 1 302 ? -8.421 -9.056 19.988 1.00 95.56 302 HIS A CA 1
ATOM 2338 C C . HIS A 1 302 ? -7.399 -10.199 20.041 1.00 95.56 302 HIS A C 1
ATOM 2340 O O . HIS A 1 302 ? -7.764 -11.363 19.851 1.00 95.56 302 HIS A O 1
ATOM 2346 N N . LEU A 1 303 ? -6.125 -9.879 20.291 1.00 90.50 303 LEU A N 1
ATOM 2347 C CA . LEU A 1 303 ? -5.067 -10.862 20.520 1.00 90.50 303 LEU A CA 1
ATOM 2348 C C . LEU A 1 303 ? -5.229 -11.498 21.905 1.00 90.50 303 LEU A C 1
ATOM 2350 O O . LEU A 1 303 ? -5.014 -10.850 22.924 1.00 90.50 303 LEU A O 1
ATOM 2354 N N . GLN A 1 304 ? -5.564 -12.781 21.927 1.00 92.19 304 GLN A N 1
ATOM 2355 C CA . GLN A 1 304 ? -5.713 -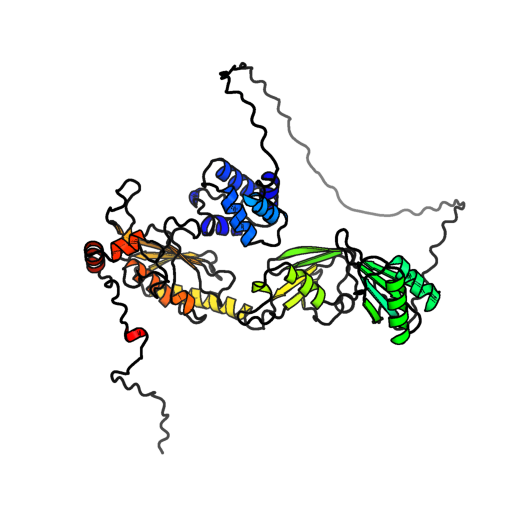13.559 23.149 1.00 92.19 304 GLN A CA 1
ATOM 2356 C C . GLN A 1 304 ? -4.344 -13.943 23.745 1.00 92.19 304 GLN A C 1
ATOM 2358 O O . GLN A 1 304 ? -3.351 -14.038 23.015 1.00 92.19 304 GLN A O 1
ATOM 2363 N N . PRO A 1 305 ? -4.267 -14.249 25.057 1.00 82.12 305 PRO A N 1
ATOM 2364 C CA . PRO A 1 305 ? -3.020 -14.661 25.713 1.00 82.12 305 PRO A CA 1
ATOM 2365 C C . PRO A 1 305 ? -2.367 -15.922 25.126 1.00 82.12 305 PRO A C 1
ATOM 2367 O O . PRO A 1 305 ? -1.164 -16.125 25.280 1.00 82.12 305 PRO A O 1
ATOM 2370 N N . ASP A 1 306 ? -3.147 -16.779 24.464 1.00 80.19 306 ASP A N 1
ATOM 2371 C CA . ASP A 1 306 ? -2.666 -17.981 23.774 1.00 80.19 306 ASP A CA 1
ATOM 2372 C C . ASP A 1 306 ? -2.117 -17.701 22.360 1.00 80.19 306 ASP A C 1
ATOM 2374 O O . ASP A 1 306 ? -1.653 -18.617 21.680 1.00 80.19 306 ASP A O 1
ATOM 2378 N N . GLY A 1 307 ? -2.145 -16.437 21.924 1.00 78.25 307 GLY A N 1
ATOM 2379 C CA . GLY A 1 307 ? -1.707 -15.985 20.607 1.00 78.25 307 GLY A CA 1
ATOM 2380 C C . GLY A 1 307 ? -2.778 -16.071 19.517 1.00 78.25 307 GLY A C 1
ATOM 2381 O O . GLY A 1 307 ? -2.502 -15.697 18.376 1.00 78.25 307 GLY A O 1
ATOM 2382 N N . SER A 1 308 ? -3.981 -16.560 19.830 1.00 78.44 308 SER A N 1
ATOM 2383 C CA . SER A 1 308 ? -5.103 -16.578 18.891 1.00 78.44 308 SER A CA 1
ATOM 2384 C C . SER A 1 308 ? -5.750 -15.196 18.745 1.00 78.44 308 SER A C 1
ATOM 2386 O O . SER A 1 308 ? -5.524 -14.289 19.545 1.00 78.44 308 SER A O 1
ATOM 2388 N N . PHE A 1 309 ? -6.559 -15.024 17.700 1.00 81.75 309 PHE A N 1
ATOM 2389 C CA . PHE A 1 309 ? -7.287 -13.783 17.441 1.00 81.75 309 PHE A CA 1
ATOM 2390 C C . PHE A 1 309 ? -8.790 -14.015 17.566 1.00 81.75 309 PHE A C 1
ATOM 2392 O O . PHE A 1 309 ? -9.338 -14.912 16.921 1.00 81.75 309 PHE A O 1
ATOM 2399 N N . LEU A 1 310 ? -9.458 -13.175 18.357 1.00 85.94 310 LEU A N 1
ATOM 2400 C CA . LEU A 1 310 ? -10.912 -13.140 18.478 1.00 85.94 310 LEU A CA 1
ATOM 2401 C C . LEU A 1 310 ? -11.457 -11.896 17.775 1.00 85.94 310 LEU A C 1
ATOM 2403 O O . LEU A 1 310 ? -11.175 -10.777 18.193 1.00 85.94 310 LEU A O 1
ATOM 2407 N N . ARG A 1 311 ? -12.266 -12.081 16.730 1.00 87.56 311 ARG A N 1
ATOM 2408 C CA . ARG A 1 311 ? -12.941 -10.961 16.066 1.00 87.56 311 ARG A CA 1
ATOM 2409 C C . ARG A 1 311 ? -14.014 -10.366 16.970 1.00 87.56 311 ARG A C 1
ATOM 2411 O O . ARG A 1 311 ? -14.908 -11.089 17.402 1.00 87.56 311 ARG A O 1
ATOM 2418 N N . LEU A 1 312 ? -13.936 -9.060 17.199 1.00 90.38 312 LEU A N 1
ATOM 2419 C CA . LEU A 1 312 ? -14.875 -8.324 18.038 1.00 90.38 312 LEU A CA 1
ATOM 2420 C C . LEU A 1 312 ? -16.064 -7.789 17.224 1.00 90.38 312 LEU A C 1
ATOM 2422 O O . LEU A 1 312 ? -15.921 -7.442 16.047 1.00 90.38 312 LEU A O 1
ATOM 2426 N N . ASP A 1 313 ? -17.237 -7.691 17.854 1.00 83.81 313 ASP A N 1
ATOM 2427 C CA . ASP A 1 313 ? -18.401 -7.015 17.274 1.00 83.81 313 ASP A CA 1
ATOM 2428 C C . ASP A 1 313 ? -18.189 -5.489 17.338 1.00 83.81 313 ASP A C 1
ATOM 2430 O O . ASP A 1 313 ? -17.970 -4.949 18.424 1.00 83.81 313 ASP A O 1
ATOM 2434 N N . PRO A 1 314 ? -18.266 -4.756 16.211 1.00 85.50 314 PRO A N 1
ATOM 2435 C CA . PRO A 1 314 ? -18.033 -3.314 16.192 1.00 85.50 314 PRO A CA 1
ATOM 2436 C C . PRO A 1 314 ? -19.034 -2.504 17.028 1.00 85.50 314 PRO A C 1
ATOM 2438 O O . PRO A 1 314 ? -18.754 -1.344 17.321 1.00 85.50 314 PRO A O 1
ATOM 2441 N N . SER A 1 315 ? -20.200 -3.065 17.359 1.00 84.19 315 SER A N 1
ATOM 2442 C CA . SER A 1 315 ? -21.233 -2.394 18.150 1.00 84.19 315 SER A CA 1
ATOM 2443 C C . SER A 1 315 ? -21.071 -2.572 19.663 1.00 84.19 315 SER A C 1
ATOM 2445 O O . SER A 1 315 ? -21.694 -1.828 20.416 1.00 84.19 315 SER A O 1
ATOM 2447 N N . GLN A 1 316 ? -20.241 -3.519 20.113 1.00 90.25 316 GLN A N 1
ATOM 2448 C CA . GLN A 1 316 ? -20.012 -3.767 21.535 1.00 90.25 316 GLN A CA 1
ATOM 2449 C C . GLN A 1 316 ? -19.079 -2.723 22.149 1.00 90.25 316 GLN A C 1
ATOM 2451 O O . GLN A 1 316 ? -18.176 -2.197 21.484 1.00 90.25 316 GLN A O 1
ATOM 2456 N N . SER A 1 317 ? -19.279 -2.460 23.443 1.00 93.69 317 SER A N 1
ATOM 2457 C CA . SER A 1 317 ? -18.292 -1.756 24.255 1.00 93.69 317 SER A CA 1
ATOM 2458 C C . SER A 1 317 ? -17.039 -2.617 24.443 1.00 93.69 317 SER A C 1
ATOM 2460 O O . SER A 1 317 ? -17.087 -3.842 24.309 1.00 93.69 317 SER A O 1
ATOM 2462 N N . LEU A 1 318 ? -15.906 -1.996 24.772 1.00 94.50 318 LEU A N 1
ATOM 2463 C CA . LEU A 1 318 ? -14.679 -2.728 25.096 1.00 94.50 318 LEU A CA 1
ATOM 2464 C C . LEU A 1 318 ? -14.889 -3.702 26.263 1.00 94.50 318 LEU A C 1
ATOM 2466 O O . LEU A 1 318 ? -14.380 -4.820 26.210 1.00 94.50 318 LEU A O 1
ATOM 2470 N N . HIS A 1 319 ? -15.679 -3.318 27.271 1.00 94.94 319 HIS A N 1
ATOM 2471 C CA . HIS A 1 319 ? -16.034 -4.206 28.378 1.00 94.94 319 HIS A CA 1
ATOM 2472 C C . HIS A 1 319 ? -16.794 -5.449 27.901 1.00 94.94 319 HIS A C 1
ATOM 2474 O O . HIS A 1 319 ? -16.382 -6.569 28.200 1.00 94.94 319 HIS A O 1
ATOM 2480 N N . ASP A 1 320 ? -17.861 -5.263 27.122 1.00 93.31 320 ASP A N 1
ATOM 2481 C CA . ASP A 1 320 ? -18.713 -6.369 26.659 1.00 93.31 320 ASP A CA 1
ATOM 2482 C C . ASP A 1 320 ? -17.984 -7.281 25.665 1.00 93.31 320 ASP A C 1
ATOM 2484 O O . ASP A 1 320 ? -18.248 -8.481 25.594 1.00 93.31 320 ASP A O 1
ATOM 2488 N N . ALA A 1 321 ? -17.028 -6.719 24.921 1.00 93.44 321 ALA A N 1
ATOM 2489 C CA . ALA A 1 321 ? -16.124 -7.449 24.040 1.00 93.44 321 ALA A CA 1
ATOM 2490 C C . ALA A 1 321 ? -15.006 -8.199 24.798 1.00 93.44 321 ALA A C 1
ATOM 2492 O O . ALA A 1 321 ? -14.190 -8.885 24.176 1.00 93.44 321 ALA A O 1
ATOM 2493 N N . GLY A 1 322 ? -14.950 -8.076 26.130 1.00 95.50 322 GLY A N 1
ATOM 2494 C CA . GLY A 1 322 ? -13.954 -8.727 26.978 1.00 95.50 322 GLY A CA 1
ATOM 2495 C C . GLY A 1 322 ? -12.543 -8.159 26.825 1.00 95.50 322 GLY A C 1
ATOM 2496 O O . GLY A 1 322 ? -11.580 -8.890 27.044 1.00 95.50 322 GLY A O 1
ATOM 2497 N N . VAL A 1 323 ? -12.411 -6.893 26.418 1.00 96.56 323 VAL A N 1
ATOM 2498 C CA . VAL A 1 323 ? -11.126 -6.192 26.310 1.00 96.56 323 VAL A CA 1
ATOM 2499 C C . VAL A 1 323 ? -10.775 -5.565 27.660 1.00 96.56 323 VAL A C 1
ATOM 2501 O O . VAL A 1 323 ? -11.516 -4.742 28.206 1.00 96.56 323 VAL A O 1
ATOM 2504 N N . GLY A 1 324 ? -9.639 -5.977 28.207 1.00 95.19 324 GLY A N 1
ATOM 2505 C CA . GLY A 1 324 ? -9.092 -5.548 29.484 1.00 95.19 324 GLY A CA 1
ATOM 2506 C C . GLY A 1 324 ? -7.902 -4.598 29.364 1.00 95.19 324 GLY A C 1
ATOM 2507 O O . GLY A 1 324 ? -7.482 -4.183 28.283 1.00 95.19 324 GLY A O 1
ATOM 2508 N N . ASP A 1 325 ? -7.370 -4.223 30.527 1.00 94.31 325 ASP A N 1
ATOM 2509 C CA . ASP A 1 325 ? -6.205 -3.348 30.622 1.00 94.31 325 ASP A CA 1
ATOM 2510 C C . ASP A 1 325 ? -4.927 -4.082 30.193 1.00 94.31 325 ASP A C 1
ATOM 2512 O O . ASP A 1 325 ? -4.649 -5.192 30.645 1.00 94.31 325 ASP A O 1
ATOM 2516 N N . GLY A 1 326 ? -4.144 -3.444 29.327 1.00 92.88 326 GLY A N 1
ATOM 2517 C CA . GLY A 1 326 ? -2.919 -3.988 28.747 1.00 92.88 326 GLY A CA 1
ATOM 2518 C C . GLY A 1 326 ? -3.126 -4.889 27.526 1.00 92.88 326 GLY A C 1
ATOM 2519 O O . GLY A 1 326 ? -2.134 -5.343 26.951 1.00 92.88 326 GLY A O 1
ATOM 2520 N N . ASP A 1 327 ? -4.371 -5.126 27.108 1.00 96.06 327 ASP A N 1
ATOM 2521 C CA . ASP A 1 327 ? -4.672 -5.978 25.958 1.00 96.06 327 ASP A CA 1
ATOM 2522 C C . ASP A 1 327 ? -4.206 -5.359 24.633 1.00 96.06 327 ASP A C 1
ATOM 2524 O O . ASP A 1 327 ? -3.918 -4.161 24.517 1.00 96.06 327 ASP A O 1
ATOM 2528 N N . THR A 1 328 ? -4.100 -6.214 23.611 1.00 94.25 328 THR A N 1
ATOM 2529 C CA . THR A 1 328 ? -3.698 -5.816 22.259 1.00 94.25 328 THR A CA 1
ATOM 2530 C C . THR A 1 328 ? -4.815 -6.060 21.254 1.00 94.25 328 THR A C 1
ATOM 2532 O O . THR A 1 328 ? -5.277 -7.189 21.081 1.00 94.25 328 THR A O 1
ATOM 2535 N N . LEU A 1 329 ? -5.202 -5.013 20.531 1.00 93.62 329 LEU A N 1
ATOM 2536 C CA . LEU A 1 329 ? -6.155 -5.079 19.426 1.00 93.62 329 LEU A CA 1
ATOM 2537 C C . LEU A 1 329 ? -5.439 -4.881 18.092 1.00 93.62 329 LEU A C 1
ATOM 2539 O O . LEU A 1 329 ? -4.482 -4.120 18.000 1.00 93.62 329 LEU A O 1
ATOM 2543 N N . ASN A 1 330 ? -5.940 -5.511 17.037 1.00 84.50 330 ASN A N 1
ATOM 2544 C CA . ASN A 1 330 ? -5.497 -5.288 15.669 1.00 84.50 330 ASN A CA 1
ATOM 2545 C C . ASN A 1 330 ? -6.663 -4.770 14.831 1.00 84.50 330 ASN A C 1
ATOM 2547 O O . ASN A 1 330 ? -7.733 -5.374 14.814 1.00 84.50 330 ASN A O 1
ATOM 2551 N N . VAL A 1 331 ? -6.448 -3.676 14.109 1.00 81.12 331 VAL A N 1
ATOM 2552 C CA . VAL A 1 331 ? -7.438 -3.066 13.223 1.00 81.12 331 VAL A CA 1
ATOM 2553 C C . VAL A 1 331 ? -7.060 -3.363 11.782 1.00 81.12 331 VAL A C 1
ATOM 2555 O O . VAL A 1 331 ? -5.980 -3.000 11.324 1.00 81.12 331 VAL A O 1
ATOM 2558 N N . TYR A 1 332 ? -7.985 -3.965 11.041 1.00 73.56 332 TYR A N 1
ATOM 2559 C CA . TYR A 1 332 ? -7.815 -4.249 9.622 1.00 73.56 332 TYR A CA 1
ATOM 2560 C C . TYR A 1 332 ? -8.968 -3.656 8.806 1.00 73.56 332 TYR A C 1
ATOM 2562 O O . TYR A 1 332 ? -10.093 -3.525 9.303 1.00 73.56 332 TYR A O 1
ATOM 2570 N N . PRO A 1 333 ? -8.754 -3.357 7.514 1.00 67.12 333 PRO A N 1
ATOM 2571 C CA . PRO A 1 333 ? -9.858 -3.279 6.571 1.00 67.12 333 PRO A CA 1
ATOM 2572 C C . PRO A 1 333 ? -10.596 -4.622 6.605 1.00 67.12 333 PRO A C 1
ATOM 2574 O O . PRO A 1 333 ? -9.954 -5.676 6.602 1.00 67.12 333 PRO A O 1
ATOM 2577 N N . GLU A 1 334 ? -11.930 -4.607 6.649 1.00 59.59 334 GLU A N 1
ATOM 2578 C CA . GLU A 1 334 ? -12.737 -5.819 6.558 1.00 59.59 334 GLU A CA 1
ATOM 2579 C C . GLU A 1 334 ? -12.374 -6.503 5.245 1.00 59.59 334 GLU A C 1
ATOM 2581 O O . GLU A 1 334 ? -12.770 -6.096 4.152 1.00 59.59 334 GLU A O 1
ATOM 2586 N N . SER A 1 335 ? -11.586 -7.563 5.365 1.00 49.28 335 SER A N 1
ATOM 2587 C CA . SER A 1 335 ? -11.409 -8.510 4.289 1.00 49.28 335 SER A CA 1
ATOM 2588 C C . SER A 1 335 ? -12.732 -9.246 4.185 1.00 49.28 335 SER A C 1
ATOM 2590 O O . SER A 1 335 ? -12.976 -10.197 4.926 1.00 49.28 335 SER A O 1
ATOM 2592 N N . THR A 1 336 ? -13.617 -8.771 3.307 1.00 40.12 336 THR A N 1
ATOM 2593 C CA . THR A 1 336 ? -14.823 -9.509 2.939 1.00 40.12 336 THR A CA 1
ATOM 2594 C C . THR A 1 336 ? -14.383 -10.931 2.601 1.00 40.12 336 THR A C 1
ATOM 2596 O O . THR A 1 336 ? -13.445 -11.109 1.812 1.00 40.12 336 THR A O 1
ATOM 2599 N N . ALA A 1 337 ? -14.979 -11.925 3.269 1.00 34.12 337 ALA A N 1
ATOM 2600 C CA . ALA A 1 337 ? -14.630 -13.331 3.101 1.00 34.12 337 ALA A CA 1
ATOM 2601 C C . ALA A 1 337 ? -14.527 -13.647 1.599 1.00 34.12 337 ALA A C 1
ATOM 2603 O O . ALA A 1 337 ? -15.500 -13.525 0.859 1.00 34.12 337 ALA A O 1
ATOM 2604 N N . GLY A 1 338 ? -13.301 -13.927 1.151 1.00 41.00 338 GLY A N 1
ATOM 2605 C CA . GLY A 1 338 ? -12.947 -13.995 -0.264 1.00 41.00 338 GLY A CA 1
ATOM 2606 C C . GLY A 1 338 ? -11.579 -13.398 -0.588 1.00 41.00 338 GLY A C 1
ATOM 2607 O O . GLY A 1 338 ? -10.856 -14.007 -1.356 1.00 41.00 338 GLY A O 1
ATOM 2608 N N . ILE A 1 339 ? -11.153 -12.279 0.013 1.00 42.78 339 ILE A N 1
ATOM 2609 C CA . ILE A 1 339 ? -9.945 -11.551 -0.452 1.00 42.78 339 ILE A CA 1
ATOM 2610 C C . ILE A 1 339 ? -8.617 -12.232 -0.061 1.00 42.78 339 ILE A C 1
ATOM 2612 O O . ILE A 1 339 ? -7.711 -12.314 -0.888 1.00 42.78 339 ILE A O 1
ATOM 2616 N N . GLY A 1 340 ? -8.494 -12.786 1.151 1.00 47.66 340 GLY A N 1
ATOM 2617 C CA . GLY A 1 340 ? -7.293 -13.542 1.552 1.00 47.66 340 GLY A CA 1
ATOM 2618 C C . GLY A 1 340 ? -7.137 -14.853 0.771 1.00 47.66 340 GLY A C 1
ATOM 2619 O O . GLY A 1 340 ? -6.053 -15.182 0.292 1.00 47.66 340 GLY A O 1
ATOM 2620 N N . GLN A 1 341 ? -8.253 -15.555 0.552 1.00 52.53 341 GLN A N 1
ATOM 2621 C CA . GLN A 1 341 ? -8.296 -16.747 -0.292 1.00 52.53 341 GLN A CA 1
ATOM 2622 C C . GLN A 1 341 ? -8.046 -16.397 -1.765 1.00 52.53 341 GLN A C 1
ATOM 2624 O O . GLN A 1 341 ? -7.323 -17.123 -2.433 1.00 52.53 341 GLN A O 1
ATOM 2629 N N . LEU A 1 342 ? -8.554 -15.259 -2.250 1.00 60.34 342 LEU A N 1
ATOM 2630 C CA . LEU A 1 342 ? -8.306 -14.738 -3.595 1.00 60.34 342 LEU A CA 1
ATOM 2631 C C . LEU A 1 342 ? -6.829 -14.396 -3.799 1.00 60.34 342 LEU A C 1
ATOM 2633 O O . LEU A 1 342 ? -6.291 -14.717 -4.852 1.00 60.34 342 LEU A O 1
ATOM 2637 N N . LYS A 1 343 ? -6.159 -13.779 -2.815 1.00 68.75 343 LYS A N 1
ATOM 2638 C CA . LYS A 1 343 ? -4.724 -13.470 -2.904 1.00 68.75 343 LYS A CA 1
ATOM 2639 C C . LYS A 1 343 ? -3.891 -14.740 -2.949 1.00 68.75 343 LYS A C 1
ATOM 2641 O O . LYS A 1 343 ? -3.087 -14.893 -3.862 1.00 68.75 343 LYS A O 1
ATOM 2646 N N . LEU A 1 344 ? -4.143 -15.676 -2.038 1.00 67.94 344 LEU A N 1
ATOM 2647 C CA . LEU A 1 344 ? -3.454 -16.963 -2.030 1.00 67.94 344 LEU A CA 1
ATOM 2648 C C . LEU A 1 344 ? -3.702 -17.754 -3.326 1.00 67.94 344 LEU A C 1
ATOM 2650 O O . LEU A 1 344 ? -2.761 -18.240 -3.947 1.00 67.94 344 LEU A O 1
ATOM 2654 N N . GLN A 1 345 ? -4.957 -17.838 -3.778 1.00 72.44 345 GLN A N 1
ATOM 2655 C CA . GLN A 1 345 ? -5.317 -18.485 -5.043 1.00 72.44 345 GLN A CA 1
ATOM 2656 C C . GLN A 1 345 ? -4.664 -17.799 -6.241 1.00 72.44 345 GLN A C 1
ATOM 2658 O O . GLN A 1 345 ? -4.208 -18.485 -7.151 1.00 72.44 345 GLN A O 1
ATOM 2663 N N . ALA A 1 346 ? -4.600 -16.467 -6.251 1.00 81.25 346 ALA A N 1
ATOM 2664 C CA . ALA A 1 346 ? -3.955 -15.721 -7.318 1.00 81.25 346 ALA A CA 1
ATOM 2665 C C . ALA A 1 346 ? -2.442 -15.953 -7.328 1.00 81.25 346 ALA A C 1
ATOM 2667 O O . ALA A 1 346 ? -1.906 -16.206 -8.397 1.00 81.25 346 ALA A O 1
ATOM 2668 N N . ILE A 1 347 ? -1.768 -15.950 -6.173 1.00 84.69 347 ILE A N 1
ATOM 2669 C CA . ILE A 1 347 ? -0.330 -16.252 -6.074 1.00 84.69 347 ILE A CA 1
ATOM 2670 C C . ILE A 1 347 ? -0.039 -17.651 -6.628 1.00 84.69 347 ILE A C 1
ATOM 2672 O O . ILE A 1 347 ? 0.795 -17.803 -7.520 1.00 84.69 347 ILE A O 1
ATOM 2676 N N . LEU A 1 348 ? -0.787 -18.664 -6.175 1.00 79.44 348 LEU A N 1
ATOM 2677 C CA . LEU A 1 348 ? -0.633 -20.034 -6.669 1.00 79.44 348 LEU A CA 1
ATOM 2678 C C . LEU A 1 348 ? -0.915 -20.131 -8.175 1.00 79.44 348 LEU A C 1
ATOM 2680 O O . LEU A 1 348 ? -0.179 -20.799 -8.900 1.00 79.44 348 LEU A O 1
ATOM 2684 N N . ARG A 1 349 ? -1.948 -19.436 -8.670 1.00 90.44 349 ARG A N 1
ATOM 2685 C CA . ARG A 1 349 ? -2.278 -19.391 -10.100 1.00 90.44 349 ARG A CA 1
ATOM 2686 C C . ARG A 1 349 ? -1.147 -18.766 -10.920 1.00 90.44 349 ARG A C 1
ATOM 2688 O O . ARG A 1 349 ? -0.738 -19.365 -11.910 1.00 90.44 349 ARG A O 1
ATOM 2695 N N . VAL A 1 350 ? -0.634 -17.609 -10.499 1.00 94.25 350 VAL A N 1
ATOM 2696 C CA . VAL A 1 350 ? 0.460 -16.890 -11.170 1.00 94.25 350 VAL A CA 1
ATOM 2697 C C . VAL A 1 350 ? 1.704 -17.759 -11.259 1.00 94.25 350 VAL A C 1
ATOM 2699 O O . VAL A 1 350 ? 2.281 -17.883 -12.340 1.00 94.25 350 VAL A O 1
ATOM 2702 N N . ARG A 1 351 ? 2.073 -18.428 -10.162 1.00 94.00 351 ARG A N 1
ATOM 2703 C CA . ARG A 1 351 ? 3.206 -19.355 -10.143 1.00 94.00 351 ARG A CA 1
ATOM 2704 C C . ARG A 1 351 ? 3.057 -20.426 -11.221 1.00 94.00 351 ARG A C 1
ATOM 2706 O O . ARG A 1 351 ? 3.975 -20.638 -12.013 1.00 94.00 351 ARG A O 1
ATOM 2713 N N . GLU A 1 352 ? 1.895 -21.076 -11.294 1.00 91.69 352 GLU A N 1
ATOM 2714 C CA . GLU A 1 352 ? 1.643 -22.108 -12.305 1.00 91.69 352 GLU A CA 1
ATOM 2715 C C . GLU A 1 352 ? 1.593 -21.548 -13.735 1.00 91.69 352 GLU A C 1
ATOM 2717 O O . GLU A 1 352 ? 2.035 -22.217 -14.670 1.00 91.69 352 GLU A O 1
ATOM 2722 N N . GLU A 1 353 ? 1.081 -20.333 -13.937 1.00 94.31 353 GLU A N 1
ATOM 2723 C CA . GLU A 1 353 ? 1.038 -19.657 -15.241 1.00 94.31 353 GLU A CA 1
ATOM 2724 C C . GLU A 1 353 ? 2.440 -19.298 -15.753 1.00 94.31 353 GLU A C 1
ATOM 2726 O O . GLU A 1 353 ? 2.778 -19.650 -16.888 1.00 94.31 353 GLU A O 1
ATOM 2731 N N . ILE A 1 354 ? 3.294 -18.700 -14.914 1.00 96.38 354 ILE A N 1
ATOM 2732 C CA . ILE A 1 354 ? 4.688 -18.379 -15.263 1.00 96.38 354 ILE A CA 1
ATOM 2733 C C . ILE A 1 354 ? 5.479 -19.665 -15.528 1.00 96.38 354 ILE A C 1
ATOM 2735 O O . ILE A 1 354 ? 6.147 -19.780 -16.556 1.00 96.38 354 ILE A O 1
ATOM 2739 N N . ARG A 1 355 ? 5.352 -20.687 -14.669 1.00 94.81 355 ARG A N 1
ATOM 2740 C CA . ARG A 1 355 ? 6.016 -21.990 -14.873 1.00 94.81 355 ARG A CA 1
ATOM 2741 C C . ARG A 1 355 ? 5.545 -22.695 -16.140 1.00 94.81 355 ARG A C 1
ATOM 2743 O O . ARG A 1 355 ? 6.324 -23.364 -16.821 1.00 94.81 355 ARG A O 1
ATOM 2750 N N . ARG A 1 356 ? 4.264 -22.569 -16.484 1.00 96.38 356 ARG A N 1
ATOM 2751 C CA . ARG A 1 356 ? 3.719 -23.092 -17.743 1.00 96.38 356 ARG A CA 1
ATOM 2752 C C . ARG A 1 356 ? 4.285 -22.343 -18.946 1.00 96.38 356 ARG A C 1
ATOM 2754 O O . ARG A 1 356 ? 4.538 -22.980 -19.968 1.00 96.38 356 ARG A O 1
ATOM 2761 N N . TYR A 1 357 ? 4.462 -21.028 -18.840 1.00 95.75 357 TYR A N 1
ATOM 2762 C CA . TYR A 1 357 ? 5.085 -20.223 -19.883 1.00 95.75 357 TYR A CA 1
ATOM 2763 C C . TYR A 1 357 ? 6.554 -20.616 -20.086 1.00 95.75 357 TYR A C 1
ATOM 2765 O O . TYR A 1 357 ? 6.922 -20.939 -21.213 1.00 95.75 357 TYR A O 1
ATOM 2773 N N . GLU A 1 358 ? 7.342 -20.712 -19.012 1.00 97.25 358 GLU A N 1
ATOM 2774 C CA . GLU A 1 358 ? 8.733 -21.198 -19.016 1.00 97.25 358 GLU A CA 1
ATOM 2775 C C . GLU A 1 358 ? 8.864 -22.549 -19.740 1.00 97.25 358 GLU A C 1
ATOM 2777 O O . GLU A 1 358 ? 9.591 -22.668 -20.721 1.00 97.25 358 GLU A O 1
ATOM 2782 N N . LYS A 1 359 ? 8.068 -23.556 -19.355 1.00 96.31 359 LYS A N 1
ATOM 2783 C CA . LYS A 1 359 ? 8.108 -24.896 -19.980 1.00 96.31 359 LYS A CA 1
ATOM 2784 C C . LYS A 1 359 ? 7.813 -24.903 -21.484 1.00 96.31 359 LYS A C 1
ATOM 2786 O O . LYS A 1 359 ? 8.165 -25.864 -22.162 1.00 96.31 359 LYS A O 1
ATOM 2791 N N . ARG A 1 360 ? 7.107 -23.892 -21.999 1.00 96.38 360 ARG A N 1
ATOM 2792 C CA . ARG A 1 360 ? 6.725 -23.785 -23.418 1.00 96.38 360 ARG A CA 1
ATOM 2793 C C . ARG A 1 360 ? 7.692 -22.943 -24.243 1.00 96.38 360 ARG A C 1
ATOM 2795 O O . ARG A 1 360 ? 7.597 -22.974 -25.467 1.00 96.38 360 ARG A O 1
ATOM 2802 N N . HIS A 1 361 ? 8.589 -22.197 -23.605 1.00 96.31 361 HIS A N 1
ATOM 2803 C CA . HIS A 1 361 ? 9.455 -21.236 -24.274 1.00 96.31 361 HIS A CA 1
ATOM 2804 C C . HIS A 1 361 ? 10.906 -21.465 -23.856 1.00 96.31 361 HIS A C 1
ATOM 2806 O O . HIS A 1 361 ? 11.355 -20.954 -22.842 1.00 96.31 361 HIS A O 1
ATOM 2812 N N . GLU A 1 362 ? 11.672 -22.162 -24.697 1.00 94.00 362 GLU A N 1
ATOM 2813 C CA . GLU A 1 362 ? 13.084 -22.510 -24.436 1.00 94.00 362 GLU A CA 1
ATOM 2814 C C . GLU A 1 362 ? 14.006 -21.296 -24.213 1.00 94.00 362 GLU A C 1
ATOM 2816 O O . GLU A 1 362 ? 15.094 -21.431 -23.664 1.00 94.00 362 GLU A O 1
ATOM 2821 N N . ASN A 1 363 ? 13.583 -20.105 -24.646 1.00 94.62 363 ASN A N 1
ATOM 2822 C CA . ASN A 1 363 ? 14.322 -18.853 -24.476 1.00 94.62 363 ASN A CA 1
ATOM 2823 C C . ASN A 1 363 ? 13.867 -18.045 -23.253 1.00 94.62 363 ASN A C 1
ATOM 2825 O O . ASN A 1 363 ? 14.189 -16.862 -23.186 1.00 94.62 363 ASN A O 1
ATOM 2829 N N . PHE A 1 364 ? 13.084 -18.626 -22.345 1.00 98.12 364 PHE A N 1
ATOM 2830 C CA . PHE A 1 364 ? 12.567 -17.969 -21.149 1.00 98.12 364 PHE A CA 1
ATOM 2831 C C . PHE A 1 364 ? 12.758 -18.878 -19.934 1.00 98.12 364 PHE A C 1
ATOM 2833 O O . PHE A 1 364 ? 12.361 -20.039 -19.964 1.00 98.12 364 PHE A O 1
ATOM 2840 N N . THR A 1 365 ? 13.303 -18.324 -18.857 1.00 98.00 365 THR A N 1
ATOM 2841 C CA . THR A 1 365 ? 13.635 -19.052 -17.631 1.00 98.00 365 THR A CA 1
ATOM 2842 C C . THR A 1 365 ? 13.262 -18.219 -16.412 1.00 98.00 365 THR A C 1
ATOM 2844 O O . THR A 1 365 ? 13.507 -17.014 -16.381 1.00 98.00 365 THR A O 1
ATOM 2847 N N . VAL A 1 366 ? 12.711 -18.857 -15.382 1.00 97.50 366 VAL A N 1
ATOM 2848 C CA . VAL A 1 366 ? 12.601 -18.263 -14.044 1.00 97.50 366 VAL A CA 1
ATOM 2849 C C . VAL A 1 366 ? 13.946 -18.455 -13.347 1.00 97.50 366 VAL A C 1
ATOM 2851 O O . VAL A 1 366 ? 14.330 -19.586 -13.051 1.00 97.50 366 VAL A O 1
ATOM 2854 N N . LEU A 1 367 ? 14.679 -17.363 -13.136 1.00 96.00 367 LEU A N 1
ATOM 2855 C CA . LEU A 1 367 ? 16.019 -17.369 -12.547 1.00 96.00 367 LEU A CA 1
ATOM 2856 C C . LEU A 1 367 ? 15.953 -17.516 -11.026 1.00 96.00 367 LEU A C 1
ATOM 2858 O O . LEU A 1 367 ? 16.646 -18.362 -10.465 1.00 96.00 367 LEU A O 1
ATOM 2862 N N . GLU A 1 368 ? 15.088 -16.731 -10.383 1.00 93.69 368 GLU A N 1
ATOM 2863 C CA . GLU A 1 368 ? 14.941 -16.688 -8.927 1.00 93.69 368 GLU A CA 1
ATOM 2864 C C . GLU A 1 368 ? 13.491 -16.376 -8.525 1.00 93.69 368 GLU A C 1
ATOM 2866 O O . GLU A 1 368 ? 12.726 -15.775 -9.285 1.00 93.69 368 GLU A O 1
ATOM 2871 N N . MET A 1 369 ? 13.113 -16.832 -7.332 1.00 91.06 369 MET A N 1
ATOM 2872 C CA . MET A 1 369 ? 11.867 -16.499 -6.644 1.00 91.06 369 MET A CA 1
ATOM 2873 C C . MET A 1 369 ? 12.203 -16.238 -5.176 1.00 91.06 369 MET A C 1
ATOM 2875 O O . MET A 1 369 ? 13.053 -16.935 -4.621 1.00 91.06 369 MET A O 1
ATOM 2879 N N . ASP A 1 370 ? 11.522 -15.279 -4.558 1.00 80.19 370 ASP A N 1
ATOM 2880 C CA . ASP A 1 370 ? 11.664 -14.974 -3.128 1.00 80.19 370 ASP A CA 1
ATOM 2881 C C . ASP A 1 370 ? 11.226 -16.145 -2.235 1.00 80.19 370 ASP A C 1
ATOM 2883 O O . ASP A 1 370 ? 11.883 -16.446 -1.239 1.00 80.19 370 ASP A O 1
ATOM 2887 N N . ASP A 1 371 ? 10.149 -16.836 -2.618 1.00 83.12 371 ASP A N 1
ATOM 2888 C CA . ASP A 1 371 ? 9.625 -18.011 -1.923 1.00 83.12 371 ASP A CA 1
ATOM 2889 C C . ASP A 1 371 ? 9.227 -19.116 -2.929 1.00 83.12 371 ASP A C 1
ATOM 2891 O O . ASP A 1 371 ? 8.629 -18.832 -3.970 1.00 83.12 371 ASP A O 1
ATOM 2895 N N . PRO A 1 372 ? 9.553 -20.399 -2.679 1.00 73.06 372 PRO A N 1
ATOM 2896 C CA . PRO A 1 372 ? 9.216 -21.489 -3.598 1.00 73.06 372 PRO A CA 1
ATOM 2897 C C . PRO A 1 372 ? 7.717 -21.833 -3.641 1.00 73.06 372 PRO A C 1
ATOM 2899 O O . PRO A 1 372 ? 7.216 -22.314 -4.667 1.00 73.06 372 PRO A O 1
ATOM 2902 N N . ASP A 1 373 ? 6.994 -21.601 -2.548 1.00 64.56 373 ASP A N 1
ATOM 2903 C CA . ASP A 1 373 ? 5.604 -22.004 -2.371 1.00 64.56 373 ASP A CA 1
ATOM 2904 C C . ASP A 1 373 ? 4.638 -20.846 -2.631 1.00 64.56 373 ASP A C 1
ATOM 2906 O O . ASP A 1 373 ? 3.644 -21.024 -3.345 1.00 64.56 373 ASP A O 1
ATOM 2910 N N . PHE A 1 374 ? 4.966 -19.655 -2.130 1.00 76.69 374 PHE A N 1
ATOM 2911 C CA . PHE A 1 374 ? 4.141 -18.450 -2.223 1.00 76.69 374 PHE A CA 1
ATOM 2912 C C . PHE A 1 374 ? 4.906 -17.239 -2.782 1.00 76.69 374 PHE A C 1
ATOM 2914 O O . PHE A 1 374 ? 4.898 -16.180 -2.154 1.00 76.69 374 PHE A O 1
ATOM 2921 N N . PRO A 1 375 ? 5.527 -17.367 -3.968 1.00 83.06 375 PRO A N 1
ATOM 2922 C CA . PRO A 1 375 ? 6.352 -16.311 -4.541 1.00 83.06 375 PRO A CA 1
ATOM 2923 C C . PRO A 1 375 ? 5.579 -15.010 -4.745 1.00 83.06 375 PRO A C 1
ATOM 2925 O O . PRO A 1 375 ? 4.535 -14.985 -5.415 1.00 83.06 375 PRO A O 1
ATOM 2928 N N . THR A 1 376 ? 6.130 -13.923 -4.211 1.00 84.12 376 THR A N 1
ATOM 2929 C CA . THR A 1 376 ? 5.682 -12.557 -4.488 1.00 84.12 376 THR A CA 1
ATOM 2930 C C . THR A 1 376 ? 6.636 -11.808 -5.407 1.00 84.12 376 THR A C 1
ATOM 2932 O O . THR A 1 376 ? 6.245 -10.796 -5.985 1.00 84.12 376 THR A O 1
ATOM 2935 N N . GLU A 1 377 ? 7.823 -12.351 -5.657 1.00 91.69 377 GLU A N 1
ATOM 2936 C CA . GLU A 1 377 ? 8.805 -11.818 -6.593 1.00 91.69 377 GLU A CA 1
ATOM 2937 C C . GLU A 1 377 ? 9.300 -12.913 -7.542 1.00 91.69 377 GLU A C 1
ATOM 2939 O O . GLU A 1 377 ? 9.556 -14.050 -7.147 1.00 91.69 377 GLU A O 1
ATOM 2944 N N . TYR A 1 378 ? 9.438 -12.565 -8.821 1.00 97.31 378 TYR A N 1
ATOM 2945 C CA . TYR A 1 378 ? 9.986 -13.451 -9.844 1.00 97.31 378 TYR A CA 1
ATOM 2946 C C . TYR A 1 378 ? 11.066 -12.718 -10.622 1.00 97.31 378 TYR A C 1
ATOM 2948 O O . TYR A 1 378 ? 10.764 -11.783 -11.367 1.00 97.31 378 TYR A O 1
ATOM 2956 N N . GLU A 1 379 ? 12.307 -13.177 -10.515 1.00 97.75 379 GLU A N 1
ATOM 2957 C CA . GLU A 1 379 ? 13.343 -12.786 -11.459 1.00 97.75 379 GLU A CA 1
ATOM 2958 C C . GLU A 1 379 ? 13.268 -13.713 -12.671 1.00 97.75 379 GLU A C 1
ATOM 2960 O O . GLU A 1 379 ? 13.474 -14.925 -12.573 1.00 97.75 379 GLU A O 1
ATOM 2965 N N . VAL A 1 380 ? 12.948 -13.150 -13.834 1.00 98.25 380 VAL A N 1
ATOM 2966 C CA . VAL A 1 380 ? 12.838 -13.894 -15.089 1.00 98.25 380 VAL A CA 1
ATOM 2967 C C . VAL A 1 380 ? 13.900 -13.437 -16.077 1.00 98.25 380 VAL A C 1
ATOM 2969 O O . VAL A 1 380 ? 14.132 -12.243 -16.271 1.00 98.25 380 VAL A O 1
ATOM 2972 N N . GLY A 1 381 ? 14.541 -14.407 -16.718 1.00 98.31 381 GLY A N 1
ATOM 2973 C CA . GLY A 1 381 ? 15.546 -14.209 -17.750 1.00 98.31 381 GLY A CA 1
ATOM 2974 C C . GLY A 1 381 ? 15.031 -14.694 -19.095 1.00 98.31 381 GLY A C 1
ATOM 2975 O O . GLY A 1 381 ? 14.436 -15.767 -19.185 1.00 98.31 381 GLY A O 1
ATOM 2976 N N . PHE A 1 382 ? 15.267 -13.939 -20.164 1.00 98.44 382 PHE A N 1
ATOM 2977 C CA . PHE A 1 382 ? 14.925 -14.395 -21.507 1.00 98.44 382 PHE A CA 1
ATOM 2978 C C . PHE A 1 382 ? 15.854 -13.870 -22.597 1.00 98.44 382 PHE A C 1
ATOM 2980 O O . PHE A 1 382 ? 16.519 -12.842 -22.449 1.00 98.44 382 PHE A O 1
ATOM 2987 N N . ARG A 1 383 ? 15.871 -14.590 -23.726 1.00 97.88 383 ARG A N 1
ATOM 2988 C CA . ARG A 1 383 ? 16.629 -14.228 -24.926 1.00 97.88 383 ARG A CA 1
ATOM 2989 C C . ARG A 1 383 ? 15.717 -13.685 -26.028 1.00 97.88 383 ARG A C 1
ATOM 2991 O O . ARG A 1 383 ? 14.910 -14.416 -26.607 1.00 97.88 383 ARG A O 1
ATOM 2998 N N . ALA A 1 384 ? 15.865 -12.407 -26.355 1.00 96.75 384 ALA A N 1
ATOM 2999 C CA . ALA A 1 384 ? 15.128 -11.728 -27.412 1.00 96.75 384 ALA A CA 1
ATOM 3000 C C . ALA A 1 384 ? 15.934 -10.548 -27.981 1.00 96.75 384 ALA A C 1
ATOM 3002 O O . ALA A 1 384 ? 16.622 -9.887 -27.216 1.00 96.75 384 ALA A O 1
ATOM 3003 N N . PRO A 1 385 ? 15.823 -10.241 -29.288 1.00 96.94 385 PRO A N 1
ATOM 3004 C CA . PRO A 1 385 ? 16.442 -9.044 -29.845 1.00 96.94 385 PRO A CA 1
ATOM 3005 C C . PRO A 1 385 ? 15.879 -7.787 -29.198 1.00 96.94 385 PRO A C 1
ATOM 3007 O O . PRO A 1 385 ? 14.662 -7.638 -29.143 1.00 96.94 385 PRO A O 1
ATOM 3010 N N . GLY A 1 386 ? 16.761 -6.888 -28.783 1.00 96.50 386 GLY A N 1
ATOM 3011 C CA . GLY A 1 386 ? 16.426 -5.582 -28.240 1.00 96.50 386 GLY A CA 1
ATOM 3012 C C . GLY A 1 386 ? 17.604 -4.620 -28.318 1.00 96.50 386 GLY A C 1
ATOM 3013 O O . GLY A 1 386 ? 18.595 -4.869 -29.012 1.00 96.50 386 GLY A O 1
ATOM 3014 N N . PHE A 1 387 ? 17.492 -3.507 -27.601 1.00 97.25 387 PHE A N 1
ATOM 3015 C CA . PHE A 1 387 ? 18.447 -2.409 -27.671 1.00 97.25 387 PHE A CA 1
ATOM 3016 C C . PHE A 1 387 ? 18.949 -2.036 -26.282 1.00 97.25 387 PHE A C 1
ATOM 3018 O O . PHE A 1 387 ? 18.166 -1.850 -25.355 1.00 97.25 387 PHE A O 1
ATOM 3025 N N . ARG A 1 388 ? 20.266 -1.923 -26.141 1.00 94.62 388 ARG A N 1
ATOM 3026 C CA . ARG A 1 388 ? 20.940 -1.391 -24.961 1.00 94.62 388 ARG A CA 1
ATOM 3027 C C . ARG A 1 388 ? 21.152 0.116 -25.137 1.00 94.62 388 ARG A C 1
ATOM 3029 O O . ARG A 1 388 ? 21.467 0.539 -26.252 1.00 94.62 388 ARG A O 1
ATOM 3036 N N . PRO A 1 389 ? 21.043 0.918 -24.063 1.00 92.12 389 PRO A N 1
ATOM 3037 C CA . PRO A 1 389 ? 21.415 2.327 -24.096 1.00 92.12 389 PRO A CA 1
ATOM 3038 C C . PRO A 1 389 ? 22.848 2.546 -24.600 1.00 92.12 389 PRO A C 1
ATOM 3040 O O . PRO A 1 389 ? 23.696 1.671 -24.398 1.00 92.12 389 PRO A O 1
ATOM 3043 N N . PRO A 1 390 ? 23.149 3.716 -25.183 1.00 88.75 390 PRO A N 1
ATOM 3044 C CA . PRO A 1 390 ? 24.527 4.138 -25.411 1.00 88.75 390 PRO A CA 1
ATOM 3045 C C . PRO A 1 390 ? 25.367 4.081 -24.128 1.00 88.75 390 PRO A C 1
ATOM 3047 O O . PRO A 1 390 ? 24.855 4.278 -23.020 1.00 88.75 390 PRO A O 1
ATOM 3050 N N . GLY A 1 391 ? 26.658 3.788 -24.272 1.00 82.06 391 GLY A N 1
ATOM 3051 C CA . GLY A 1 391 ? 27.581 3.644 -23.147 1.00 82.06 391 GLY A CA 1
ATOM 3052 C C . GLY A 1 391 ? 27.832 4.959 -22.400 1.00 82.06 391 GLY A C 1
ATOM 3053 O O . GLY A 1 391 ? 27.753 6.046 -22.969 1.00 82.06 391 GLY A O 1
ATOM 3054 N N . ALA A 1 392 ? 28.196 4.873 -21.116 1.00 68.50 392 ALA A N 1
ATOM 3055 C CA . ALA A 1 392 ? 28.599 6.039 -20.330 1.00 68.50 392 ALA A CA 1
ATOM 3056 C C . ALA A 1 392 ? 29.890 6.650 -20.915 1.00 68.50 392 ALA A C 1
ATOM 3058 O O . ALA A 1 392 ? 30.981 6.117 -20.720 1.00 68.50 392 ALA A O 1
ATOM 3059 N N . GLY A 1 393 ? 29.753 7.744 -21.666 1.00 70.69 393 GLY A N 1
ATOM 3060 C CA . GLY A 1 393 ? 30.846 8.403 -22.394 1.00 70.69 393 GLY A CA 1
ATOM 3061 C C . GLY A 1 393 ? 30.622 8.494 -23.903 1.00 70.69 393 GLY A C 1
ATOM 3062 O O . GLY A 1 393 ? 31.355 9.213 -24.581 1.00 70.69 393 GLY A O 1
ATOM 3063 N N . GLU A 1 394 ? 29.603 7.816 -24.429 1.00 77.88 394 GLU A N 1
ATOM 3064 C CA . GLU A 1 394 ? 29.151 8.028 -25.800 1.00 77.88 394 GLU A CA 1
ATOM 3065 C C . GLU A 1 394 ? 28.328 9.324 -25.906 1.00 77.88 394 GLU A C 1
ATOM 3067 O O . GLU A 1 394 ? 27.718 9.758 -24.920 1.00 77.88 394 GLU A O 1
ATOM 3072 N N . PRO A 1 395 ? 28.322 9.979 -27.083 1.00 77.50 395 PRO A N 1
ATOM 3073 C CA . PRO A 1 395 ? 27.481 11.142 -27.330 1.00 77.50 395 PRO A CA 1
ATOM 3074 C C . PRO A 1 395 ? 26.016 10.878 -26.972 1.00 77.50 395 PRO A C 1
ATOM 3076 O O . PRO A 1 395 ? 25.500 9.777 -27.154 1.00 77.50 395 PRO A O 1
ATOM 3079 N N . HIS A 1 396 ? 25.314 11.907 -26.501 1.00 67.50 396 HIS A N 1
ATOM 3080 C CA . HIS A 1 396 ? 23.902 11.784 -26.125 1.00 67.50 396 HIS A CA 1
ATOM 3081 C C . HIS A 1 396 ? 22.997 11.418 -27.326 1.00 67.50 396 HIS A C 1
ATOM 3083 O O . HIS A 1 396 ? 21.875 10.949 -27.155 1.00 67.50 396 HIS A O 1
ATOM 3089 N N . ASP A 1 397 ? 23.452 11.626 -28.556 1.00 75.38 397 ASP A N 1
ATOM 3090 C CA . ASP A 1 397 ? 22.774 11.251 -29.799 1.00 75.38 397 ASP A CA 1
ATOM 3091 C C . ASP A 1 397 ? 23.287 9.933 -30.404 1.00 75.38 397 ASP A C 1
ATOM 3093 O O . ASP A 1 397 ? 22.860 9.561 -31.496 1.00 75.38 397 ASP A O 1
ATOM 3097 N N . ALA A 1 398 ? 24.179 9.218 -29.710 1.00 84.50 398 ALA A N 1
ATOM 3098 C CA . ALA A 1 398 ? 24.663 7.922 -30.157 1.00 84.50 398 ALA A CA 1
ATOM 3099 C C . ALA A 1 398 ? 23.522 6.902 -30.261 1.00 84.50 398 ALA A C 1
ATOM 3101 O O . ALA A 1 398 ? 22.557 6.914 -29.489 1.00 84.50 398 ALA A O 1
ATOM 3102 N N . ASP A 1 399 ? 23.649 6.000 -31.232 1.00 88.81 399 ASP A N 1
ATOM 3103 C CA . ASP A 1 399 ? 22.679 4.931 -31.407 1.00 88.81 399 ASP A CA 1
ATOM 3104 C C . ASP A 1 399 ? 22.775 3.900 -30.287 1.00 88.81 399 ASP A C 1
ATOM 3106 O O . ASP A 1 399 ? 23.870 3.599 -29.803 1.00 88.81 399 ASP A O 1
ATOM 3110 N N . PRO A 1 400 ? 21.649 3.270 -29.928 1.00 94.81 400 PRO A N 1
ATOM 3111 C CA . PRO A 1 400 ? 21.694 2.114 -29.062 1.00 94.81 400 PRO A CA 1
ATOM 3112 C C . PRO A 1 400 ? 22.424 0.947 -29.731 1.00 94.81 400 PRO A C 1
ATOM 3114 O O . PRO A 1 400 ? 22.388 0.758 -30.951 1.00 94.81 400 PRO A O 1
ATOM 3117 N N . SER A 1 401 ? 23.021 0.093 -28.908 1.00 94.06 401 SER A N 1
ATOM 3118 C CA . SER A 1 401 ? 23.648 -1.148 -29.367 1.00 94.06 401 SER A CA 1
ATOM 3119 C C . SER A 1 401 ? 22.677 -2.325 -29.261 1.00 94.06 401 SER A C 1
ATOM 3121 O O . SER A 1 401 ? 21.760 -2.321 -28.443 1.00 94.06 401 SER A O 1
ATOM 3123 N N . ALA A 1 402 ? 22.843 -3.350 -30.099 1.00 94.62 402 ALA A N 1
ATOM 3124 C CA . ALA A 1 402 ? 21.995 -4.539 -30.032 1.00 94.62 402 ALA A CA 1
ATOM 3125 C C . ALA A 1 402 ? 22.234 -5.324 -28.728 1.00 94.62 402 ALA A C 1
ATOM 3127 O O . ALA A 1 402 ? 23.375 -5.531 -28.310 1.00 94.62 402 ALA A O 1
ATOM 3128 N N . GLN A 1 403 ? 21.155 -5.815 -28.123 1.00 94.88 403 GLN A N 1
ATOM 3129 C CA . GLN A 1 403 ? 21.166 -6.697 -26.957 1.00 94.88 403 GLN A CA 1
ATOM 3130 C C . GLN A 1 403 ? 20.265 -7.904 -27.218 1.00 94.88 403 GLN A C 1
ATOM 3132 O O . GLN A 1 403 ? 19.327 -7.823 -28.006 1.00 94.88 403 GLN A O 1
ATOM 3137 N N . GLN A 1 404 ? 20.594 -9.036 -26.595 1.00 97.31 404 GLN A N 1
ATOM 3138 C CA . GLN A 1 404 ? 19.829 -10.276 -26.735 1.00 97.31 404 GLN A CA 1
ATOM 3139 C C . GLN A 1 404 ? 19.325 -10.836 -25.409 1.00 97.31 404 GLN A C 1
ATOM 3141 O O . GLN A 1 404 ? 18.402 -11.636 -25.410 1.00 97.31 404 GLN A O 1
ATOM 3146 N N . GLU A 1 405 ? 19.961 -10.494 -24.294 1.00 97.88 405 GLU A N 1
ATOM 3147 C CA . GLU A 1 405 ? 19.673 -11.090 -22.991 1.00 97.88 405 GLU A CA 1
ATOM 3148 C C . GLU A 1 405 ? 19.017 -10.048 -22.103 1.00 97.88 405 GLU A C 1
ATOM 3150 O O . GLU A 1 405 ? 19.477 -8.905 -22.028 1.00 97.88 405 GLU A O 1
ATOM 3155 N N . HIS A 1 406 ? 17.921 -10.443 -21.466 1.00 98.06 406 HIS A N 1
ATOM 3156 C CA . HIS A 1 406 ? 17.112 -9.565 -20.646 1.00 98.06 406 HIS A CA 1
ATOM 3157 C C . HIS A 1 406 ? 16.768 -10.251 -19.336 1.00 98.06 406 HIS A C 1
ATOM 3159 O O . HIS A 1 406 ? 16.346 -11.406 -19.335 1.00 98.06 406 HIS A O 1
ATOM 3165 N N . THR A 1 407 ? 16.906 -9.500 -18.252 1.00 98.31 407 THR A N 1
ATOM 3166 C CA . THR A 1 407 ? 16.433 -9.884 -16.923 1.00 98.31 407 THR A CA 1
ATOM 3167 C C . THR A 1 407 ? 15.398 -8.872 -16.461 1.00 98.31 407 THR A C 1
ATOM 3169 O O . THR A 1 407 ? 15.625 -7.663 -16.586 1.00 98.31 407 THR A O 1
ATOM 3172 N N . VAL A 1 408 ? 14.272 -9.367 -15.952 1.00 97.50 408 VAL A N 1
ATOM 3173 C CA . VAL A 1 408 ? 13.142 -8.572 -15.465 1.00 97.50 408 VAL A CA 1
ATOM 3174 C C . VAL A 1 408 ? 12.665 -9.139 -14.131 1.00 97.50 408 VAL A C 1
ATOM 3176 O O . VAL A 1 408 ? 12.485 -10.345 -14.001 1.00 97.50 408 VAL A O 1
ATOM 3179 N N . LEU A 1 409 ? 12.428 -8.264 -13.161 1.00 95.69 409 LEU A N 1
ATOM 3180 C CA . LEU A 1 409 ? 11.744 -8.571 -11.913 1.00 95.69 409 LEU A CA 1
ATOM 3181 C C . LEU A 1 409 ? 10.243 -8.335 -12.087 1.00 95.69 409 LEU A C 1
ATOM 3183 O O . LEU A 1 409 ? 9.835 -7.251 -12.502 1.00 95.69 409 LEU A O 1
ATOM 3187 N N . ILE A 1 410 ? 9.422 -9.321 -11.742 1.00 95.50 410 ILE A N 1
ATOM 3188 C CA . ILE A 1 410 ? 7.968 -9.183 -11.616 1.00 95.50 410 ILE A CA 1
ATOM 3189 C C . ILE A 1 410 ? 7.631 -9.221 -10.125 1.00 95.50 410 ILE A C 1
ATOM 3191 O O . ILE A 1 410 ? 7.878 -10.235 -9.479 1.00 95.50 410 ILE A O 1
ATOM 3195 N N . ALA A 1 411 ? 7.052 -8.145 -9.591 1.00 89.94 411 ALA A N 1
ATOM 3196 C CA . ALA A 1 411 ? 6.732 -8.008 -8.170 1.00 89.94 411 ALA A CA 1
ATOM 3197 C C . ALA A 1 411 ? 5.214 -7.917 -7.932 1.00 89.94 411 ALA A C 1
ATOM 3199 O O . ALA A 1 411 ? 4.517 -7.053 -8.478 1.00 89.94 411 ALA A O 1
ATOM 3200 N N . LEU A 1 412 ? 4.696 -8.810 -7.089 1.00 88.38 412 LEU A N 1
ATOM 3201 C CA . LEU A 1 412 ? 3.305 -8.880 -6.650 1.00 88.38 412 LEU A CA 1
ATOM 3202 C C . LEU A 1 412 ? 3.128 -8.035 -5.378 1.00 88.38 412 LEU A C 1
ATOM 3204 O O . LEU A 1 412 ? 3.192 -8.543 -4.261 1.00 88.38 412 LEU A O 1
ATOM 3208 N N . GLY A 1 413 ? 2.903 -6.729 -5.545 1.00 77.81 413 GLY A N 1
ATOM 3209 C CA . GLY A 1 413 ? 2.788 -5.792 -4.421 1.00 77.81 413 GLY A CA 1
ATOM 3210 C C . GLY A 1 413 ? 1.632 -6.086 -3.452 1.00 77.81 413 GLY A C 1
ATOM 3211 O O . GLY A 1 413 ? 0.758 -6.922 -3.698 1.00 77.81 413 GLY A O 1
ATOM 3212 N N . ALA A 1 414 ? 1.574 -5.344 -2.343 1.00 71.62 414 ALA A N 1
ATOM 3213 C CA . ALA A 1 414 ? 0.607 -5.572 -1.263 1.00 71.62 414 ALA A CA 1
ATOM 3214 C C . ALA A 1 414 ? -0.861 -5.618 -1.742 1.00 71.62 414 ALA A C 1
ATOM 3216 O O . ALA A 1 414 ? -1.635 -6.454 -1.264 1.00 71.62 414 ALA A O 1
ATOM 3217 N N . GLY A 1 415 ? -1.212 -4.782 -2.728 1.00 68.06 415 GLY A N 1
ATOM 3218 C CA . GLY A 1 415 ? -2.544 -4.693 -3.333 1.00 68.06 415 GLY A CA 1
ATOM 3219 C C . GLY A 1 415 ? -2.898 -5.787 -4.351 1.00 68.06 415 GLY A C 1
ATOM 3220 O O . GLY A 1 415 ? -4.021 -5.799 -4.864 1.00 68.06 415 GLY A O 1
ATOM 3221 N N . PHE A 1 416 ? -1.985 -6.707 -4.668 1.00 79.19 416 PHE A N 1
ATOM 3222 C CA . PHE A 1 416 ? -2.256 -7.850 -5.540 1.00 79.19 416 PHE A CA 1
ATOM 3223 C C . PHE A 1 416 ? -3.285 -8.807 -4.891 1.00 79.19 416 PHE A C 1
ATOM 3225 O O . PHE A 1 416 ? -3.195 -9.063 -3.687 1.00 79.19 416 PHE A O 1
ATOM 3232 N N . PRO A 1 417 ? -4.268 -9.361 -5.637 1.00 78.00 417 PRO A N 1
ATOM 3233 C CA . PRO A 1 417 ? -4.440 -9.322 -7.092 1.00 78.00 417 PRO A CA 1
ATOM 3234 C C . PRO A 1 417 ? -5.364 -8.214 -7.600 1.00 78.00 417 PRO A C 1
ATOM 3236 O O . PRO A 1 417 ? -5.669 -8.193 -8.789 1.00 78.00 417 PRO A O 1
ATOM 3239 N N . LEU A 1 418 ? -5.842 -7.317 -6.733 1.00 77.31 418 LEU A N 1
ATOM 3240 C CA . LEU A 1 418 ? -6.743 -6.222 -7.115 1.00 77.31 418 LEU A CA 1
ATOM 3241 C C . LEU A 1 418 ? -6.005 -5.068 -7.809 1.00 77.31 418 LEU A C 1
ATOM 3243 O O . LEU A 1 418 ? -6.607 -4.313 -8.574 1.00 77.31 418 LEU A O 1
ATOM 3247 N N . GLN A 1 419 ? -4.708 -4.943 -7.547 1.00 75.62 419 GLN A N 1
ATOM 3248 C CA . GLN A 1 419 ? -3.782 -4.050 -8.232 1.00 75.62 419 GLN A CA 1
ATOM 3249 C C . GLN A 1 419 ? -2.846 -4.856 -9.138 1.00 75.62 419 GLN A C 1
ATOM 3251 O O . GLN A 1 419 ? -2.566 -6.027 -8.867 1.00 75.62 419 GLN A O 1
ATOM 3256 N N . ALA A 1 420 ? -2.404 -4.227 -10.229 1.00 79.44 420 ALA A N 1
ATOM 3257 C CA . ALA A 1 420 ? -1.478 -4.834 -11.176 1.00 79.44 420 ALA A CA 1
ATOM 3258 C C . ALA A 1 420 ? -0.113 -5.101 -10.515 1.00 79.44 420 ALA A C 1
ATOM 3260 O O . ALA A 1 420 ? 0.291 -4.329 -9.642 1.00 79.44 420 ALA A O 1
ATOM 3261 N N . PRO A 1 421 ? 0.605 -6.159 -10.926 1.00 88.62 421 PRO A N 1
ATOM 3262 C CA . PRO A 1 421 ? 1.993 -6.343 -10.520 1.00 88.62 421 PRO A CA 1
ATOM 3263 C C . PRO A 1 421 ? 2.881 -5.238 -11.110 1.00 88.62 421 PRO A C 1
ATOM 3265 O O . PRO A 1 421 ? 2.561 -4.660 -12.153 1.00 88.62 421 PRO A O 1
ATOM 3268 N N . ALA A 1 422 ? 4.021 -4.987 -10.475 1.00 88.44 422 ALA A N 1
ATOM 3269 C CA . ALA A 1 422 ? 5.080 -4.171 -11.055 1.00 88.44 422 ALA A CA 1
ATOM 3270 C C . ALA A 1 422 ? 6.026 -5.051 -11.885 1.00 88.44 422 ALA A C 1
ATOM 3272 O O . ALA A 1 422 ? 6.267 -6.208 -11.540 1.00 88.44 422 ALA A O 1
ATOM 3273 N N . ALA A 1 423 ? 6.578 -4.495 -12.962 1.00 92.88 423 ALA A N 1
ATOM 3274 C CA . ALA A 1 423 ? 7.667 -5.108 -13.714 1.00 92.88 423 ALA A CA 1
ATOM 3275 C C . ALA A 1 423 ? 8.844 -4.130 -13.780 1.00 92.88 423 ALA A C 1
ATOM 3277 O O . ALA A 1 423 ? 8.655 -2.962 -14.122 1.00 92.88 423 ALA A O 1
ATOM 3278 N N . ILE A 1 424 ? 10.043 -4.597 -13.440 1.00 92.56 424 ILE A N 1
ATOM 3279 C CA . ILE A 1 424 ? 11.261 -3.784 -13.377 1.00 92.56 424 ILE A CA 1
ATOM 3280 C C . ILE A 1 424 ? 12.347 -4.475 -14.193 1.00 92.56 424 ILE A C 1
ATOM 3282 O O . ILE A 1 424 ? 12.741 -5.604 -13.917 1.00 92.56 424 ILE A O 1
ATOM 3286 N N . TRP A 1 425 ? 12.831 -3.800 -15.223 1.00 95.69 425 TRP A N 1
ATOM 3287 C CA . TRP A 1 425 ? 13.884 -4.288 -16.093 1.00 95.69 425 TRP A CA 1
ATOM 3288 C C . TRP A 1 425 ? 15.246 -4.157 -15.406 1.00 95.69 425 TRP A C 1
ATOM 3290 O O . TRP A 1 425 ? 15.740 -3.056 -15.200 1.00 95.69 425 TRP A O 1
ATOM 3300 N N . LEU A 1 426 ? 15.870 -5.284 -15.058 1.00 93.50 426 LEU A N 1
ATOM 3301 C CA . LEU A 1 426 ? 17.139 -5.306 -14.316 1.00 93.50 426 LEU A CA 1
ATOM 3302 C C . LEU A 1 426 ? 18.362 -5.155 -15.232 1.00 93.50 426 LEU A C 1
ATOM 3304 O O . LEU A 1 426 ? 19.428 -4.707 -14.817 1.00 93.50 426 LEU A O 1
ATOM 3308 N N . THR A 1 427 ? 18.217 -5.539 -16.499 1.00 94.56 427 THR A N 1
ATOM 3309 C CA . THR A 1 427 ? 19.253 -5.317 -17.523 1.00 94.56 427 THR A CA 1
ATOM 3310 C C . THR A 1 427 ? 19.092 -3.945 -18.182 1.00 94.56 427 THR A C 1
ATOM 3312 O O . THR A 1 427 ? 17.963 -3.563 -18.482 1.00 94.56 427 THR A O 1
ATOM 3315 N N . PRO A 1 428 ? 20.179 -3.219 -18.508 1.00 92.94 428 PRO A N 1
ATOM 3316 C CA . PRO A 1 428 ? 20.059 -1.962 -19.238 1.00 92.94 428 PRO A CA 1
ATOM 3317 C C . PRO A 1 428 ? 19.295 -2.155 -20.551 1.00 92.94 428 PRO A C 1
ATOM 3319 O O . PRO A 1 428 ? 19.663 -3.009 -21.361 1.00 92.94 428 PRO A O 1
ATOM 3322 N N . ILE A 1 429 ? 18.253 -1.357 -20.768 1.00 94.62 429 ILE A N 1
ATOM 3323 C CA . ILE A 1 429 ? 17.425 -1.403 -21.973 1.00 94.62 429 ILE A CA 1
ATOM 3324 C C . ILE A 1 429 ? 17.110 0.013 -22.452 1.00 94.62 429 ILE A C 1
ATOM 3326 O O . ILE A 1 429 ? 16.844 0.919 -21.665 1.00 94.62 429 ILE A O 1
ATOM 3330 N N . PHE A 1 430 ? 17.194 0.222 -23.761 1.00 95.12 430 PHE A N 1
ATOM 3331 C CA . PHE A 1 430 ? 16.723 1.430 -24.414 1.00 95.12 430 PHE A CA 1
ATOM 3332 C C . PHE A 1 430 ? 15.323 1.144 -24.921 1.00 95.12 430 PHE A C 1
ATOM 3334 O O . PHE A 1 430 ? 15.175 0.326 -25.824 1.00 95.12 430 PHE A O 1
ATOM 3341 N N . HIS A 1 431 ? 14.306 1.733 -24.289 1.00 94.62 431 HIS A N 1
ATOM 3342 C CA . HIS A 1 431 ? 12.910 1.491 -24.640 1.00 94.62 431 HIS A CA 1
ATOM 3343 C C . HIS A 1 431 ? 12.017 2.665 -24.201 1.00 94.62 431 HIS A C 1
ATOM 3345 O O . HIS A 1 431 ? 12.115 3.081 -23.050 1.00 94.62 431 HIS A O 1
ATOM 3351 N N . PRO A 1 432 ? 11.103 3.177 -25.052 1.00 92.31 432 PRO A N 1
ATOM 3352 C CA . PRO A 1 432 ? 10.274 4.352 -24.738 1.00 92.31 432 PRO A CA 1
ATOM 3353 C C . PRO A 1 432 ? 9.444 4.237 -23.452 1.00 92.31 432 PRO A C 1
ATOM 3355 O O . PRO A 1 432 ? 9.254 5.221 -22.740 1.00 92.31 432 PRO A O 1
ATOM 3358 N N . ASN A 1 433 ? 8.947 3.034 -23.153 1.00 91.69 433 ASN A N 1
ATOM 3359 C CA . ASN A 1 433 ? 8.049 2.772 -22.019 1.00 91.69 433 ASN A CA 1
ATOM 3360 C C . ASN A 1 433 ? 8.752 2.156 -20.801 1.00 91.69 433 ASN A C 1
ATOM 3362 O O . ASN A 1 433 ? 8.097 1.527 -19.977 1.00 91.69 433 ASN A O 1
ATOM 3366 N N . ILE A 1 434 ? 10.076 2.281 -20.701 1.00 91.75 434 ILE A N 1
ATOM 3367 C CA . ILE A 1 434 ? 10.839 1.788 -19.552 1.00 91.75 434 ILE A CA 1
ATOM 3368 C C . ILE A 1 434 ? 11.601 2.964 -18.956 1.00 91.75 434 ILE A C 1
ATOM 3370 O O . ILE A 1 434 ? 12.298 3.678 -19.673 1.00 91.75 434 ILE A O 1
ATOM 3374 N N . ALA A 1 435 ? 11.419 3.189 -17.659 1.00 85.94 435 ALA A N 1
ATOM 3375 C CA . ALA A 1 435 ? 12.048 4.278 -16.936 1.00 85.94 435 ALA A CA 1
ATOM 3376 C C . ALA A 1 435 ? 13.571 4.165 -17.015 1.00 85.94 435 ALA A C 1
ATOM 3378 O O . ALA A 1 435 ? 14.142 3.097 -16.796 1.00 85.94 435 ALA A O 1
ATOM 3379 N N . ARG A 1 436 ? 14.215 5.293 -17.308 1.00 85.50 436 ARG A N 1
ATOM 3380 C CA . ARG A 1 436 ? 15.665 5.426 -17.277 1.00 85.50 436 ARG A CA 1
ATOM 3381 C C . ARG A 1 436 ? 16.054 6.759 -16.677 1.00 85.50 436 ARG A C 1
ATOM 3383 O O . ARG A 1 436 ? 15.615 7.793 -17.179 1.00 85.50 436 ARG A O 1
ATOM 3390 N N . ASN A 1 437 ? 16.909 6.741 -15.657 1.00 71.56 437 ASN A N 1
ATOM 3391 C CA . ASN A 1 437 ? 17.405 7.955 -14.991 1.00 71.56 437 ASN A CA 1
ATOM 3392 C C . ASN A 1 437 ? 16.284 8.912 -14.526 1.00 71.56 437 ASN A C 1
ATOM 3394 O O . ASN A 1 437 ? 16.442 10.134 -14.584 1.00 71.56 437 ASN A O 1
ATOM 3398 N N . LEU A 1 438 ? 15.136 8.375 -14.108 1.00 62.19 438 LEU A N 1
ATOM 3399 C CA . LEU A 1 438 ? 14.039 9.179 -13.575 1.00 62.19 438 LEU A CA 1
ATOM 3400 C C . LEU A 1 438 ? 14.170 9.255 -12.059 1.00 62.19 438 LEU A C 1
ATOM 3402 O O . LEU A 1 438 ? 14.283 8.236 -11.396 1.00 62.19 438 LEU A O 1
ATOM 3406 N N . THR A 1 439 ? 14.131 10.462 -11.502 1.00 58.66 439 THR A N 1
ATOM 3407 C CA . THR A 1 439 ? 14.229 10.676 -10.049 1.00 58.66 439 THR A CA 1
ATOM 3408 C C . THR A 1 439 ? 13.004 10.176 -9.286 1.00 58.66 439 THR A C 1
ATOM 3410 O O . THR A 1 439 ? 13.121 9.812 -8.127 1.00 58.66 439 THR A O 1
ATOM 3413 N N . ALA A 1 440 ? 11.834 10.142 -9.927 1.00 62.31 440 ALA A N 1
ATOM 3414 C CA . ALA A 1 440 ? 10.565 9.784 -9.292 1.00 62.31 440 ALA A CA 1
ATOM 3415 C C . ALA A 1 440 ? 10.160 8.306 -9.463 1.00 62.31 440 ALA A C 1
ATOM 3417 O O . ALA A 1 440 ? 9.059 7.933 -9.062 1.00 62.31 440 ALA A O 1
ATOM 3418 N N . ALA A 1 441 ? 10.987 7.476 -10.110 1.00 64.94 441 ALA A N 1
ATOM 3419 C CA . ALA A 1 441 ? 10.668 6.075 -10.376 1.00 64.94 441 ALA A CA 1
ATOM 3420 C C . ALA A 1 441 ? 11.932 5.200 -10.398 1.00 64.94 441 ALA A C 1
ATOM 3422 O O . ALA A 1 441 ? 12.980 5.677 -10.834 1.00 64.94 441 ALA A O 1
ATOM 3423 N N . PRO A 1 442 ? 11.839 3.915 -10.005 1.00 73.62 442 PRO A N 1
ATOM 3424 C CA . PRO A 1 442 ? 12.948 2.980 -10.135 1.00 73.62 442 PRO A CA 1
ATOM 3425 C C . PRO A 1 442 ? 13.481 2.930 -11.566 1.00 73.62 442 PRO A C 1
ATOM 3427 O O . PRO A 1 442 ? 12.709 2.872 -12.530 1.00 73.62 442 PRO A O 1
ATOM 3430 N N . ASP A 1 443 ? 14.806 2.885 -11.703 1.00 82.81 443 ASP A N 1
ATOM 3431 C CA . ASP A 1 443 ? 15.442 2.610 -12.989 1.00 82.81 443 ASP A CA 1
ATOM 3432 C C . ASP A 1 443 ? 14.971 1.242 -13.506 1.00 82.81 443 ASP A C 1
ATOM 3434 O O . ASP A 1 443 ? 14.873 0.271 -12.753 1.00 82.81 443 ASP A O 1
ATOM 3438 N N . GLY A 1 444 ? 14.601 1.177 -14.783 1.00 87.19 444 GLY A N 1
ATOM 3439 C CA . GLY A 1 444 ? 14.036 -0.023 -15.390 1.00 87.19 444 GLY A CA 1
ATOM 3440 C C . GLY A 1 444 ? 12.542 -0.246 -15.137 1.00 87.19 444 GLY A C 1
ATOM 3441 O O . GLY A 1 444 ? 11.996 -1.211 -15.672 1.00 87.19 444 GLY A O 1
ATOM 3442 N N . LEU A 1 445 ? 11.836 0.600 -14.374 1.00 88.50 445 LEU A N 1
ATOM 3443 C CA . LEU A 1 445 ? 10.392 0.430 -14.170 1.00 88.50 445 LEU A CA 1
ATOM 3444 C C . LEU A 1 445 ? 9.640 0.443 -15.507 1.00 88.50 445 LEU A C 1
ATOM 3446 O O . LEU A 1 445 ? 9.742 1.386 -16.293 1.00 88.50 445 LEU A O 1
ATOM 3450 N N . VAL A 1 446 ? 8.844 -0.592 -15.751 1.00 88.50 446 VAL A N 1
ATOM 3451 C CA . VAL A 1 446 ? 8.015 -0.696 -16.949 1.00 88.50 446 VAL A CA 1
ATOM 3452 C C . VAL A 1 446 ? 6.751 0.136 -16.757 1.00 88.50 446 VAL A C 1
ATOM 3454 O O . VAL A 1 446 ? 5.923 -0.162 -15.895 1.00 88.50 446 VAL A O 1
ATOM 3457 N N . CYS A 1 447 ? 6.558 1.150 -17.600 1.00 80.06 447 CYS A N 1
ATOM 3458 C CA . CYS A 1 447 ? 5.262 1.801 -17.717 1.00 80.06 447 CYS A CA 1
ATOM 3459 C C . CYS A 1 447 ? 4.326 0.863 -18.475 1.00 80.06 447 CYS A C 1
ATOM 3461 O O . CYS A 1 447 ? 4.419 0.694 -19.692 1.00 80.06 447 CYS A O 1
ATOM 3463 N N . LEU A 1 448 ? 3.424 0.227 -17.736 1.00 67.00 448 LEU A N 1
ATOM 3464 C CA . LEU A 1 448 ? 2.438 -0.679 -18.308 1.00 67.00 448 LEU A CA 1
ATOM 3465 C C . LEU A 1 448 ? 1.299 0.071 -19.026 1.00 67.00 448 LEU A C 1
ATOM 3467 O O . LEU A 1 448 ? 0.511 -0.569 -19.717 1.00 67.00 448 LEU A O 1
ATOM 3471 N N . GLY A 1 449 ? 1.205 1.404 -18.913 1.00 62.56 449 GLY A N 1
ATOM 3472 C CA . GLY A 1 449 ? 0.259 2.241 -19.661 1.00 62.56 449 GLY A CA 1
ATOM 3473 C C . GLY A 1 449 ? -1.168 1.672 -19.684 1.00 62.56 449 GLY A C 1
ATOM 3474 O O . GLY A 1 449 ? -1.805 1.487 -18.644 1.00 62.56 449 GLY A O 1
ATOM 3475 N N . ALA A 1 450 ? -1.658 1.317 -20.879 1.00 47.22 450 ALA A N 1
ATOM 3476 C CA . ALA A 1 450 ? -2.982 0.723 -21.096 1.00 47.22 450 ALA A CA 1
ATOM 3477 C C . ALA A 1 450 ? -3.221 -0.601 -20.340 1.00 47.22 450 ALA A C 1
ATOM 3479 O O . ALA A 1 450 ? -4.366 -0.895 -19.993 1.00 47.22 450 ALA A O 1
ATOM 3480 N N . LEU A 1 451 ? -2.178 -1.386 -20.034 1.00 49.72 451 LEU A N 1
ATOM 3481 C CA . LEU A 1 451 ? -2.291 -2.586 -19.193 1.00 49.72 451 LEU A CA 1
ATOM 3482 C C . LEU A 1 451 ? -2.566 -2.232 -17.732 1.00 49.72 451 LEU A C 1
ATOM 3484 O O . LEU A 1 451 ? -3.291 -2.972 -17.082 1.00 49.72 451 LEU A O 1
ATOM 3488 N N . GLN A 1 452 ? -2.066 -1.104 -17.219 1.00 59.06 452 GLN A N 1
ATOM 3489 C CA . GLN A 1 452 ? -2.381 -0.655 -15.859 1.00 59.06 452 GLN A CA 1
ATOM 3490 C C . GLN A 1 452 ? -3.848 -0.199 -15.757 1.00 59.06 452 GLN A C 1
ATOM 3492 O O . GLN A 1 452 ? -4.531 -0.539 -14.793 1.00 59.06 452 GLN A O 1
ATOM 3497 N N . GLY A 1 453 ? -4.366 0.479 -16.791 1.00 56.78 453 GLY A N 1
ATOM 3498 C CA . GLY A 1 453 ? -5.786 0.855 -16.892 1.00 56.78 453 GLY A CA 1
ATOM 3499 C C . GLY A 1 453 ? -6.734 -0.317 -17.198 1.00 56.78 453 GLY A C 1
ATOM 3500 O O . GLY A 1 453 ? -7.886 -0.329 -16.760 1.00 56.78 453 GLY A O 1
ATOM 3501 N N . SER A 1 454 ? -6.248 -1.339 -17.907 1.00 62.00 454 SER A N 1
ATOM 3502 C CA . SER A 1 454 ? -7.040 -2.504 -18.341 1.00 62.00 454 SER A CA 1
ATOM 3503 C C . SER A 1 454 ? -6.785 -3.763 -17.517 1.00 62.00 454 SER A C 1
ATOM 3505 O O . SER A 1 454 ? -7.358 -4.810 -17.819 1.00 62.00 454 SER A O 1
ATOM 3507 N N . TYR A 1 455 ? -5.955 -3.682 -16.474 1.00 74.06 455 TYR A N 1
ATOM 3508 C CA . TYR A 1 455 ? -5.617 -4.825 -15.640 1.00 74.06 455 TYR A CA 1
ATOM 3509 C C . TYR A 1 455 ? -6.886 -5.464 -15.072 1.00 74.06 455 TYR A C 1
ATOM 3511 O O . TYR A 1 455 ? -7.827 -4.794 -14.626 1.00 74.06 455 TYR A O 1
ATOM 3519 N N . ARG A 1 456 ? -6.912 -6.793 -15.106 1.00 74.00 456 ARG A N 1
ATOM 3520 C CA . ARG A 1 456 ? -7.944 -7.609 -14.478 1.00 74.00 456 ARG A CA 1
ATOM 3521 C C . ARG A 1 456 ? -7.242 -8.647 -13.607 1.00 74.00 456 ARG A C 1
ATOM 3523 O O . ARG A 1 456 ? -6.265 -9.230 -14.072 1.00 74.00 456 ARG A O 1
ATOM 3530 N N . PRO A 1 457 ? -7.771 -8.967 -12.412 1.00 73.50 457 PRO A N 1
ATOM 3531 C CA . PRO A 1 457 ? -7.230 -10.036 -11.567 1.00 73.50 457 PRO A CA 1
ATOM 3532 C C . PRO A 1 457 ? -7.169 -11.415 -12.247 1.00 73.50 457 PRO A C 1
ATOM 3534 O O . PRO A 1 457 ? -6.565 -12.339 -11.711 1.00 73.50 457 PRO A O 1
ATOM 3537 N N . THR A 1 458 ? -7.818 -11.581 -13.401 1.00 73.19 458 THR A N 1
ATOM 3538 C CA . THR A 1 458 ? -7.835 -12.791 -14.234 1.00 73.19 458 THR A CA 1
ATOM 3539 C C . THR A 1 458 ? -6.819 -12.772 -15.380 1.00 73.19 458 THR A C 1
ATOM 3541 O O . THR A 1 458 ? -6.851 -13.684 -16.198 1.00 73.19 458 THR A O 1
ATOM 3544 N N . LEU A 1 459 ? -5.961 -11.747 -15.488 1.00 80.31 459 LEU A N 1
ATOM 3545 C CA . LEU A 1 459 ? -4.875 -11.720 -16.471 1.00 80.31 459 LEU A CA 1
ATOM 3546 C C . LEU A 1 459 ? -3.991 -12.966 -16.299 1.00 80.31 459 LEU A C 1
ATOM 3548 O O . LEU A 1 459 ? -3.563 -13.261 -15.180 1.00 80.31 459 LEU A O 1
ATOM 3552 N N . ASP A 1 460 ? -3.736 -13.672 -17.402 1.00 82.38 460 ASP A N 1
ATOM 3553 C CA . ASP A 1 460 ? -2.809 -14.807 -17.445 1.00 82.38 460 ASP A CA 1
ATOM 3554 C C . ASP A 1 460 ? -1.375 -14.269 -17.414 1.00 82.38 460 ASP A C 1
ATOM 3556 O O . ASP A 1 460 ? -0.970 -13.487 -18.280 1.00 82.38 460 ASP A O 1
ATOM 3560 N N . PHE A 1 461 ? -0.581 -14.678 -16.429 1.00 92.62 461 PHE A N 1
ATOM 3561 C CA . PHE A 1 461 ? 0.792 -14.194 -16.312 1.00 92.62 461 PHE A CA 1
ATOM 3562 C C . PHE A 1 461 ? 1.722 -14.728 -17.405 1.00 92.62 461 PHE A C 1
ATOM 3564 O O . PHE A 1 461 ? 2.729 -14.089 -17.698 1.00 92.62 461 PHE A O 1
ATOM 3571 N N . GLY A 1 462 ? 1.357 -15.800 -18.112 1.00 89.06 462 GLY A N 1
ATOM 3572 C CA . GLY A 1 462 ? 2.027 -16.167 -19.359 1.00 89.06 462 GLY A CA 1
ATOM 3573 C C . GLY A 1 462 ? 1.857 -15.100 -20.449 1.00 89.06 462 GLY A C 1
ATOM 3574 O O . GLY A 1 462 ? 2.789 -14.837 -21.207 1.00 89.06 462 GLY A O 1
ATOM 3575 N N . GLN A 1 463 ? 0.703 -14.423 -20.499 1.00 87.00 463 GLN A N 1
ATOM 3576 C CA . GLN A 1 463 ? 0.495 -13.288 -21.402 1.00 87.00 463 GLN A CA 1
ATOM 3577 C C . GLN A 1 463 ? 1.353 -12.088 -20.988 1.00 87.00 463 GLN A C 1
ATOM 3579 O O . GLN A 1 463 ? 1.925 -11.430 -21.856 1.00 87.00 463 GLN A O 1
ATOM 3584 N N . LEU A 1 464 ? 1.494 -11.827 -19.683 1.00 90.12 464 LEU A N 1
ATOM 3585 C CA . LEU A 1 464 ? 2.410 -10.798 -19.183 1.00 90.12 464 LEU A CA 1
ATOM 3586 C C . LEU A 1 464 ? 3.866 -11.107 -19.575 1.00 90.12 464 LEU A C 1
ATOM 3588 O O . LEU A 1 464 ? 4.550 -10.230 -20.097 1.00 90.12 464 LEU A O 1
ATOM 3592 N N . CYS A 1 465 ? 4.331 -12.349 -19.408 1.00 94.69 465 CYS A N 1
ATOM 3593 C CA . CYS A 1 465 ? 5.667 -12.762 -19.848 1.00 94.69 465 CYS A CA 1
ATOM 3594 C C . CYS A 1 465 ? 5.871 -12.556 -21.359 1.00 94.69 465 CYS A C 1
ATOM 3596 O O . CYS A 1 465 ? 6.913 -12.050 -21.774 1.00 94.69 465 CYS A O 1
ATOM 3598 N N . GLN A 1 466 ? 4.871 -12.887 -22.184 1.00 94.00 466 GLN A N 1
ATOM 3599 C CA . GLN A 1 466 ? 4.918 -12.636 -23.629 1.00 94.00 466 GLN A CA 1
ATOM 3600 C C . GLN A 1 466 ? 4.989 -11.139 -23.949 1.00 94.00 466 GLN A C 1
ATOM 3602 O O . GLN A 1 466 ? 5.794 -10.733 -24.785 1.00 94.00 466 GLN A O 1
ATOM 3607 N N . ILE A 1 467 ? 4.204 -10.315 -23.250 1.00 90.94 467 ILE A N 1
ATOM 3608 C CA . ILE A 1 467 ? 4.251 -8.855 -23.374 1.00 90.94 467 ILE A CA 1
ATOM 3609 C C . ILE A 1 467 ? 5.666 -8.340 -23.102 1.00 90.94 467 ILE A C 1
ATOM 3611 O O . ILE A 1 467 ? 6.179 -7.581 -23.917 1.00 90.94 467 ILE A O 1
ATOM 3615 N N . LEU A 1 468 ? 6.323 -8.786 -22.027 1.00 94.56 468 LEU A N 1
ATOM 3616 C CA . LEU A 1 468 ? 7.699 -8.383 -21.710 1.00 94.56 468 LEU A CA 1
ATOM 3617 C C . LEU A 1 468 ? 8.680 -8.783 -22.826 1.00 94.56 468 LEU A C 1
ATOM 3619 O O . LEU A 1 468 ? 9.499 -7.971 -23.254 1.00 94.56 468 LEU A O 1
ATOM 3623 N N . VAL A 1 469 ? 8.560 -9.994 -23.377 1.00 95.38 469 VAL A N 1
ATOM 3624 C CA . VAL A 1 469 ? 9.372 -10.429 -24.530 1.00 95.38 469 VAL A CA 1
ATOM 3625 C C . VAL A 1 469 ? 9.121 -9.551 -25.764 1.00 95.38 469 VAL A C 1
ATOM 3627 O O . VAL A 1 469 ? 10.057 -9.219 -26.496 1.00 95.38 469 VAL A O 1
ATOM 3630 N N . ASP A 1 470 ? 7.873 -9.162 -26.011 1.00 93.56 470 ASP A N 1
ATOM 3631 C CA . ASP A 1 470 ? 7.504 -8.308 -27.139 1.00 93.56 470 ASP A CA 1
ATOM 3632 C C . ASP A 1 470 ? 7.934 -6.849 -26.950 1.00 93.56 470 ASP A C 1
ATOM 3634 O O . ASP A 1 470 ? 8.283 -6.199 -27.938 1.00 93.56 470 ASP A O 1
ATOM 3638 N N . MET A 1 471 ? 7.991 -6.345 -25.714 1.00 93.69 471 MET A N 1
ATOM 3639 C CA . MET A 1 471 ? 8.586 -5.039 -25.409 1.00 93.69 471 MET A CA 1
ATOM 3640 C C . MET A 1 471 ? 10.070 -5.020 -25.783 1.00 93.69 471 MET A C 1
ATOM 3642 O O . MET A 1 471 ? 10.504 -4.132 -26.511 1.00 93.69 471 MET A O 1
ATOM 3646 N N . ALA A 1 472 ? 10.839 -6.049 -25.403 1.00 95.38 472 ALA A N 1
ATOM 3647 C CA . ALA A 1 472 ? 12.255 -6.146 -25.780 1.00 95.38 472 ALA A CA 1
ATOM 3648 C C . ALA A 1 472 ? 12.452 -6.046 -27.305 1.00 95.38 472 ALA A C 1
ATOM 3650 O O . ALA A 1 472 ? 13.329 -5.330 -27.783 1.00 95.38 472 ALA A O 1
ATOM 3651 N N . ARG A 1 473 ? 11.558 -6.697 -28.063 1.00 95.62 473 ARG A N 1
ATOM 3652 C CA . ARG A 1 473 ? 11.552 -6.737 -29.535 1.00 95.62 473 ARG A CA 1
ATOM 3653 C C . ARG A 1 473 ? 10.977 -5.496 -30.203 1.00 95.62 473 ARG A C 1
ATOM 3655 O O . ARG A 1 473 ? 10.847 -5.502 -31.428 1.00 95.62 473 ARG A O 1
ATOM 3662 N N . TYR A 1 474 ? 10.582 -4.474 -29.442 1.00 94.31 474 TYR A N 1
ATOM 3663 C CA . TYR A 1 474 ? 9.869 -3.310 -29.968 1.00 94.31 474 TYR A CA 1
ATOM 3664 C C . TYR A 1 474 ? 8.609 -3.706 -30.760 1.00 94.31 474 TYR A C 1
ATOM 3666 O O . TYR A 1 474 ? 8.295 -3.152 -31.808 1.00 94.31 474 TYR A O 1
ATOM 3674 N N . ARG A 1 475 ? 7.875 -4.717 -30.291 1.00 91.50 475 ARG A N 1
ATOM 3675 C CA . ARG A 1 475 ? 6.556 -5.099 -30.828 1.00 91.50 475 ARG A CA 1
ATOM 3676 C C . ARG A 1 475 ? 5.407 -4.562 -29.991 1.00 91.50 475 ARG A C 1
ATOM 3678 O O . ARG A 1 475 ? 4.294 -4.464 -30.493 1.00 91.50 475 ARG A O 1
ATOM 3685 N N . ASN A 1 476 ? 5.694 -4.204 -28.744 1.00 87.38 476 ASN A N 1
ATOM 3686 C CA . ASN A 1 476 ? 4.755 -3.573 -27.837 1.00 87.38 476 ASN A CA 1
ATOM 3687 C C . ASN A 1 476 ? 5.405 -2.330 -27.221 1.00 87.38 476 ASN A C 1
ATOM 3689 O O . ASN A 1 476 ? 6.134 -2.431 -26.239 1.00 87.38 476 ASN A O 1
ATOM 3693 N N . TYR A 1 477 ? 5.195 -1.174 -27.845 1.00 88.81 477 TYR A N 1
ATOM 3694 C CA . TYR A 1 477 ? 5.702 0.100 -27.352 1.00 88.81 477 TYR A CA 1
ATOM 3695 C C . TYR A 1 477 ? 4.825 1.252 -27.841 1.00 88.81 477 TYR A C 1
ATOM 3697 O O . TYR A 1 477 ? 4.244 1.192 -28.926 1.00 88.81 477 TYR A O 1
ATOM 3705 N N . ASP A 1 478 ? 4.758 2.318 -27.052 1.00 84.44 478 ASP A N 1
ATOM 3706 C CA . ASP A 1 478 ? 4.125 3.576 -27.424 1.00 84.44 478 ASP A CA 1
ATOM 3707 C C . ASP A 1 478 ? 5.145 4.706 -27.299 1.00 84.44 478 ASP A C 1
ATOM 3709 O O . ASP A 1 478 ? 5.853 4.830 -26.301 1.00 84.44 478 ASP A O 1
ATOM 3713 N N . VAL A 1 479 ? 5.225 5.527 -28.338 1.00 85.00 479 VAL A N 1
ATOM 3714 C CA . VAL A 1 479 ? 6.086 6.713 -28.371 1.00 85.00 479 VAL A CA 1
ATOM 3715 C C . VAL A 1 479 ? 5.315 7.981 -28.027 1.00 85.00 479 VAL A C 1
ATOM 3717 O O . VAL A 1 479 ? 5.935 9.038 -27.892 1.00 85.00 479 VAL A O 1
ATOM 3720 N N . ARG A 1 480 ? 3.980 7.924 -27.958 1.00 76.62 480 ARG A N 1
ATOM 3721 C CA . ARG A 1 480 ? 3.100 9.057 -27.656 1.00 76.62 480 ARG A CA 1
ATOM 3722 C C . ARG A 1 480 ? 3.138 9.398 -26.172 1.00 76.62 480 ARG A C 1
ATOM 3724 O O . ARG A 1 480 ? 3.215 8.528 -25.308 1.00 76.62 480 ARG A O 1
ATOM 3731 N N . THR A 1 481 ? 3.084 10.691 -25.883 1.00 66.56 481 THR A N 1
ATOM 3732 C CA . THR A 1 481 ? 2.927 11.166 -24.500 1.00 66.56 481 THR A CA 1
ATOM 3733 C C . THR A 1 481 ? 1.482 10.982 -24.026 1.00 66.56 481 THR A C 1
ATOM 3735 O O . THR A 1 481 ? 0.581 10.812 -24.848 1.00 66.56 481 THR A O 1
ATOM 3738 N N . GLU A 1 482 ? 1.235 11.047 -22.716 1.00 61.62 482 GLU A N 1
ATOM 3739 C CA . GLU A 1 482 ? -0.131 10.977 -22.160 1.00 61.62 482 GLU A CA 1
ATOM 3740 C C . GLU A 1 482 ? -1.052 12.054 -22.760 1.00 61.62 482 GLU A C 1
ATOM 3742 O O . GLU A 1 482 ? -2.190 11.774 -23.130 1.00 61.62 482 GLU A O 1
ATOM 3747 N N . ASN A 1 483 ? -0.521 13.261 -22.983 1.00 57.81 483 ASN A N 1
ATOM 3748 C CA . ASN A 1 483 ? -1.242 14.375 -23.612 1.00 57.81 483 ASN A CA 1
ATOM 3749 C C . ASN A 1 483 ? -1.611 14.122 -25.088 1.00 57.81 483 ASN A C 1
ATOM 3751 O O . ASN A 1 483 ? -2.469 14.808 -25.636 1.00 57.81 483 ASN A O 1
ATOM 3755 N N . GLU A 1 484 ? -0.971 13.148 -25.738 1.00 59.22 484 GLU A N 1
ATOM 3756 C CA . GLU A 1 484 ? -1.247 12.716 -27.115 1.00 59.22 484 GLU A CA 1
ATOM 3757 C C . GLU A 1 484 ? -2.153 11.463 -27.156 1.00 59.22 484 GLU A C 1
ATOM 3759 O O . GLU A 1 484 ? -2.276 10.823 -28.203 1.00 59.22 484 GLU A O 1
ATOM 3764 N N . GLY A 1 485 ? -2.758 11.077 -26.022 1.00 54.94 485 GLY A N 1
ATOM 3765 C CA . GLY A 1 485 ? -3.556 9.852 -25.892 1.00 54.94 485 GLY A CA 1
ATOM 3766 C C . GLY A 1 485 ? -2.716 8.569 -25.893 1.00 54.94 485 GLY A C 1
ATOM 3767 O O . GLY A 1 485 ? -3.219 7.501 -26.241 1.00 54.94 485 GLY A O 1
ATOM 3768 N N . GLY A 1 486 ? -1.422 8.679 -25.575 1.00 59.06 486 GLY A N 1
ATOM 3769 C CA . GLY A 1 486 ? -0.490 7.559 -25.477 1.00 59.06 486 GLY A CA 1
ATOM 3770 C C . GLY A 1 486 ? -0.391 6.958 -24.079 1.00 59.06 486 GLY A C 1
ATOM 3771 O O . GLY A 1 486 ? -0.693 7.612 -23.086 1.00 59.06 486 GLY A O 1
ATOM 3772 N N . GLY A 1 487 ? 0.114 5.726 -23.996 1.00 56.75 487 GLY A N 1
ATOM 3773 C CA . GLY A 1 487 ? 0.330 4.989 -22.739 1.00 56.75 487 GLY A CA 1
ATOM 3774 C C . GLY A 1 487 ? 1.505 5.469 -21.872 1.00 56.75 487 GLY A C 1
ATOM 3775 O O . GLY A 1 487 ? 2.040 4.668 -21.115 1.00 56.75 487 GLY A O 1
ATOM 3776 N N . GLY A 1 488 ? 1.925 6.731 -22.002 1.00 61.53 488 GLY A N 1
ATOM 3777 C CA . GLY A 1 488 ? 3.000 7.334 -21.211 1.00 61.53 488 GLY A CA 1
ATOM 3778 C C . GLY A 1 488 ? 4.407 6.899 -21.635 1.00 61.53 488 GLY A C 1
ATOM 3779 O O . GLY A 1 488 ? 4.968 5.931 -21.121 1.00 61.53 488 GLY A O 1
ATOM 3780 N N . THR A 1 489 ? 5.017 7.638 -22.565 1.00 71.25 489 THR A N 1
ATOM 3781 C CA . THR A 1 489 ? 6.475 7.621 -22.777 1.00 71.25 489 THR A CA 1
ATOM 3782 C C . THR A 1 489 ? 7.202 8.052 -21.501 1.00 71.25 489 THR A C 1
ATOM 3784 O O . THR A 1 489 ? 6.973 9.163 -21.025 1.00 71.25 489 THR A O 1
ATOM 3787 N N . VAL A 1 490 ? 8.128 7.224 -21.010 1.00 80.38 490 VAL A N 1
ATOM 3788 C CA . VAL A 1 490 ? 8.959 7.520 -19.827 1.00 80.38 490 VAL A CA 1
ATOM 3789 C C . VAL A 1 490 ? 10.409 7.827 -20.209 1.00 80.38 490 VAL A C 1
ATOM 3791 O O . VAL A 1 490 ? 10.977 8.793 -19.705 1.00 80.38 490 VAL A O 1
ATOM 3794 N N . ASP A 1 491 ? 10.996 7.088 -21.158 1.00 87.62 491 ASP A N 1
ATOM 3795 C CA . ASP A 1 491 ? 12.302 7.423 -21.742 1.00 87.62 491 ASP A CA 1
ATOM 3796 C C . ASP A 1 491 ? 12.098 8.260 -23.015 1.00 87.62 491 ASP A C 1
ATOM 3798 O O . ASP A 1 491 ? 11.854 7.761 -24.122 1.00 87.62 491 ASP A O 1
ATOM 3802 N N . ARG A 1 492 ? 12.201 9.582 -22.850 1.00 86.81 492 ARG A N 1
ATOM 3803 C CA . ARG A 1 492 ? 12.019 10.548 -23.940 1.00 86.81 492 ARG A CA 1
ATOM 3804 C C . ARG A 1 492 ? 13.069 10.392 -25.041 1.00 86.81 492 ARG A C 1
ATOM 3806 O O . ARG A 1 492 ? 12.749 10.605 -26.210 1.00 86.81 492 ARG A O 1
ATOM 3813 N N . GLN A 1 493 ? 14.302 10.030 -24.693 1.00 88.56 493 GLN A N 1
ATOM 3814 C CA . GLN A 1 493 ? 15.376 9.849 -25.667 1.00 88.56 493 GLN A CA 1
ATOM 3815 C C . GLN A 1 493 ? 15.095 8.614 -26.530 1.00 88.56 493 GLN A C 1
ATOM 3817 O O . GLN A 1 493 ? 15.160 8.701 -27.758 1.00 88.56 493 GLN A O 1
ATOM 3822 N N . ALA A 1 494 ? 14.691 7.505 -25.904 1.00 91.75 494 ALA A N 1
ATOM 3823 C CA . ALA A 1 494 ? 14.283 6.295 -26.610 1.00 91.75 494 ALA A CA 1
ATOM 3824 C C . ALA A 1 494 ? 13.076 6.542 -27.520 1.00 91.75 494 ALA A C 1
ATOM 3826 O O . ALA A 1 494 ? 13.051 6.045 -28.643 1.00 91.75 494 ALA A O 1
ATOM 3827 N N . ALA A 1 495 ? 12.098 7.343 -27.086 1.00 91.38 495 ALA A N 1
ATOM 3828 C CA . ALA A 1 495 ? 10.943 7.688 -27.913 1.00 91.38 495 ALA A CA 1
ATOM 3829 C C . ALA A 1 495 ? 11.303 8.554 -29.127 1.00 91.38 495 ALA A C 1
ATOM 3831 O O . ALA A 1 495 ? 10.818 8.290 -30.227 1.00 91.38 495 ALA A O 1
ATOM 3832 N N . ILE A 1 496 ? 12.161 9.567 -28.953 1.00 90.38 496 ILE A N 1
ATOM 3833 C CA . ILE A 1 496 ? 12.644 10.406 -30.061 1.00 90.38 496 ILE A CA 1
ATOM 3834 C C . ILE A 1 496 ? 13.409 9.547 -31.071 1.00 90.38 496 ILE A C 1
ATOM 3836 O O . ILE A 1 496 ? 13.122 9.604 -32.267 1.00 90.38 496 ILE A O 1
ATOM 3840 N N . TRP A 1 497 ? 14.332 8.707 -30.594 1.00 93.12 497 TRP A N 1
ATOM 3841 C CA . TRP A 1 497 ? 15.077 7.784 -31.447 1.00 93.12 497 TRP A CA 1
ATOM 3842 C C . TRP A 1 497 ? 14.140 6.815 -32.174 1.00 93.12 497 TRP A C 1
ATOM 3844 O O . TRP A 1 497 ? 14.223 6.692 -33.395 1.00 93.12 497 TRP A O 1
ATOM 3854 N N . ALA A 1 498 ? 13.189 6.203 -31.465 1.00 93.56 498 ALA A N 1
ATOM 3855 C CA . ALA A 1 498 ? 12.242 5.259 -32.045 1.00 93.56 498 ALA A CA 1
ATOM 3856 C C . ALA A 1 498 ? 11.335 5.903 -33.104 1.00 93.56 498 ALA A C 1
ATOM 3858 O O . ALA A 1 498 ? 10.902 5.202 -34.009 1.00 93.56 498 ALA A O 1
ATOM 3859 N N . ARG A 1 499 ? 11.058 7.214 -33.037 1.00 92.00 499 ARG A N 1
ATOM 3860 C CA . ARG A 1 499 ? 10.318 7.952 -34.083 1.00 92.00 499 ARG A CA 1
ATOM 3861 C C . ARG A 1 499 ? 11.180 8.314 -35.301 1.00 92.00 499 ARG A C 1
ATOM 3863 O O . ARG A 1 499 ? 10.625 8.619 -36.352 1.00 92.00 499 ARG A O 1
ATOM 3870 N N . SER A 1 500 ? 12.506 8.319 -35.176 1.00 92.69 500 SER A N 1
ATOM 3871 C CA . SER A 1 500 ? 13.409 8.676 -36.277 1.00 92.69 500 SER A CA 1
ATOM 3872 C C . SER A 1 500 ? 13.448 7.594 -37.364 1.00 92.69 500 SER A C 1
ATOM 3874 O O . SER A 1 500 ? 13.262 6.411 -37.077 1.00 92.69 500 SER A O 1
ATOM 3876 N N . GLU A 1 501 ? 13.761 7.972 -38.608 1.00 93.06 501 GLU A N 1
ATOM 3877 C CA . GLU A 1 501 ? 13.943 7.014 -39.715 1.00 93.06 501 GLU A CA 1
ATOM 3878 C C . GLU A 1 501 ? 14.993 5.947 -39.381 1.00 93.06 501 GLU A C 1
ATOM 3880 O O . GLU A 1 501 ? 14.810 4.761 -39.658 1.00 93.06 501 GLU A O 1
ATOM 3885 N N . ARG A 1 502 ? 16.082 6.368 -38.729 1.00 92.88 502 ARG A N 1
ATOM 3886 C CA . ARG A 1 502 ? 17.172 5.486 -38.311 1.00 92.88 502 ARG A CA 1
ATOM 3887 C C . ARG A 1 502 ? 16.719 4.483 -37.251 1.00 92.88 502 ARG A C 1
ATOM 3889 O O . ARG A 1 502 ? 16.970 3.290 -37.410 1.00 92.88 502 ARG A O 1
ATOM 3896 N N . GLY A 1 503 ? 16.018 4.943 -36.216 1.00 94.31 503 GLY A N 1
ATOM 3897 C CA . GLY A 1 503 ? 15.466 4.062 -35.188 1.00 94.31 503 GLY A CA 1
ATOM 3898 C C . GLY A 1 503 ? 14.440 3.087 -35.758 1.00 94.31 503 GLY A C 1
ATOM 3899 O O . GLY A 1 503 ? 14.518 1.893 -35.485 1.00 94.31 503 GLY A O 1
ATOM 3900 N N . GLN A 1 504 ? 13.549 3.548 -36.641 1.00 94.75 504 GLN A N 1
ATOM 3901 C CA . GLN A 1 504 ? 12.599 2.681 -37.345 1.00 94.75 504 GLN A CA 1
ATOM 3902 C C . GLN A 1 504 ? 13.296 1.616 -38.204 1.00 94.75 504 GLN A C 1
ATOM 3904 O O . GLN A 1 504 ? 12.890 0.454 -38.178 1.00 94.75 504 GLN A O 1
ATOM 3909 N N . ALA A 1 505 ? 14.378 1.962 -38.910 1.00 94.62 505 ALA A N 1
ATOM 3910 C CA . ALA A 1 505 ? 15.161 0.992 -39.675 1.00 94.62 505 ALA A CA 1
ATOM 3911 C C . ALA A 1 505 ? 15.811 -0.078 -38.775 1.00 94.62 505 ALA A C 1
ATOM 3913 O O . ALA A 1 505 ? 15.795 -1.263 -39.114 1.00 94.62 505 ALA A O 1
ATOM 3914 N N . MET A 1 506 ? 16.340 0.313 -37.611 1.00 96.00 506 MET A N 1
ATOM 3915 C CA . MET A 1 506 ? 16.922 -0.622 -36.639 1.00 96.00 506 MET A CA 1
ATOM 3916 C C . MET A 1 506 ? 15.859 -1.517 -35.990 1.00 96.00 506 MET A C 1
ATOM 3918 O O . MET A 1 506 ? 16.049 -2.730 -35.904 1.00 96.00 506 MET A O 1
ATOM 3922 N N . ILE A 1 507 ? 14.715 -0.951 -35.595 1.00 95.50 507 ILE A N 1
ATOM 3923 C CA . ILE A 1 507 ? 13.568 -1.700 -35.059 1.00 95.50 507 ILE A CA 1
ATOM 3924 C C . ILE A 1 507 ? 13.067 -2.720 -36.094 1.00 95.50 507 ILE A C 1
ATOM 3926 O O . ILE A 1 507 ? 12.874 -3.895 -35.775 1.00 95.50 507 ILE A O 1
ATOM 3930 N N . ALA A 1 508 ? 12.936 -2.317 -37.360 1.00 93.50 508 ALA A N 1
ATOM 3931 C CA . ALA A 1 508 ? 12.560 -3.221 -38.443 1.00 93.50 508 ALA A CA 1
ATOM 3932 C C . ALA A 1 508 ? 13.589 -4.350 -38.643 1.00 93.50 508 ALA A C 1
ATOM 3934 O O . ALA A 1 508 ? 13.202 -5.499 -38.873 1.00 93.50 508 ALA A O 1
ATOM 3935 N N . ALA A 1 509 ? 14.888 -4.064 -38.494 1.00 94.25 509 ALA A N 1
ATOM 3936 C CA . ALA A 1 509 ? 15.952 -5.064 -38.617 1.00 94.25 509 ALA A CA 1
ATOM 3937 C C . ALA A 1 509 ? 15.850 -6.184 -37.564 1.00 94.25 509 ALA A C 1
ATOM 3939 O O . ALA A 1 509 ? 16.191 -7.331 -37.859 1.00 94.25 509 ALA A O 1
ATOM 3940 N N . ILE A 1 510 ? 15.313 -5.892 -36.374 1.00 93.25 510 ILE A N 1
ATOM 3941 C CA . ILE A 1 510 ? 15.027 -6.899 -35.337 1.00 93.25 510 ILE A CA 1
ATOM 3942 C C . ILE A 1 510 ? 13.606 -7.486 -35.420 1.00 93.25 510 ILE A C 1
ATOM 3944 O O . ILE A 1 510 ? 13.201 -8.264 -34.555 1.00 93.25 510 ILE A O 1
ATOM 3948 N N . ARG A 1 511 ? 12.856 -7.172 -36.489 1.00 91.25 511 ARG A N 1
ATOM 3949 C CA . ARG A 1 511 ? 11.445 -7.550 -36.698 1.00 91.25 511 ARG A CA 1
ATOM 3950 C C . ARG A 1 511 ? 10.498 -6.995 -35.623 1.00 91.25 511 ARG A C 1
ATOM 3952 O O . ARG A 1 511 ? 9.554 -7.694 -35.222 1.00 91.25 511 ARG A O 1
ATOM 3959 N N . GLY A 1 512 ? 10.773 -5.781 -35.152 1.00 87.50 512 GLY A N 1
ATOM 3960 C CA . GLY A 1 512 ? 9.849 -4.984 -34.350 1.00 87.50 512 GLY A CA 1
ATOM 3961 C C . GLY A 1 512 ? 8.726 -4.371 -35.190 1.00 87.50 512 GLY A C 1
ATOM 3962 O O . GLY A 1 512 ? 8.713 -4.485 -36.418 1.00 87.50 512 GLY A O 1
ATOM 3963 N N . ALA A 1 513 ? 7.757 -3.758 -34.516 1.00 84.06 513 ALA A N 1
ATOM 3964 C CA . ALA A 1 513 ? 6.635 -3.065 -35.139 1.00 84.06 513 ALA A CA 1
ATOM 3965 C C . ALA A 1 513 ? 7.013 -1.616 -35.485 1.00 84.06 513 ALA A C 1
ATOM 3967 O O . ALA A 1 513 ? 7.874 -1.021 -34.842 1.00 84.06 513 ALA A O 1
ATOM 3968 N N . ALA A 1 514 ? 6.365 -1.032 -36.495 1.00 78.94 514 ALA A N 1
ATOM 3969 C CA . ALA A 1 514 ? 6.572 0.377 -36.819 1.00 78.94 514 ALA A CA 1
ATOM 3970 C C . ALA A 1 514 ? 5.880 1.282 -35.784 1.00 78.94 514 ALA A C 1
ATOM 3972 O O . ALA A 1 514 ? 4.786 0.957 -35.305 1.00 78.94 514 ALA A O 1
ATOM 3973 N N . ALA A 1 515 ? 6.473 2.436 -35.468 1.00 66.38 515 ALA A N 1
ATOM 3974 C CA . ALA A 1 515 ? 5.883 3.381 -34.519 1.00 66.38 515 ALA A CA 1
ATOM 3975 C C . ALA A 1 515 ? 4.531 3.882 -35.054 1.00 66.38 515 ALA A C 1
ATOM 3977 O O . ALA A 1 515 ? 4.454 4.387 -36.171 1.00 66.38 515 ALA A O 1
ATOM 3978 N N . GLY A 1 516 ? 3.460 3.729 -34.270 1.00 56.53 516 GLY A N 1
ATOM 3979 C CA . GLY A 1 516 ? 2.105 4.114 -34.689 1.00 56.53 516 GLY A CA 1
ATOM 3980 C C . GLY A 1 516 ? 1.367 3.077 -35.544 1.00 56.53 516 GLY A C 1
ATOM 3981 O O . GLY A 1 516 ? 0.270 3.360 -36.008 1.00 56.53 516 GLY A O 1
ATOM 3982 N N . SER A 1 517 ? 1.914 1.867 -35.718 1.00 48.19 517 SER A N 1
ATOM 3983 C CA . SER A 1 517 ? 1.190 0.734 -36.322 1.00 48.19 517 SER A CA 1
ATOM 3984 C C . SER A 1 517 ? 0.217 0.033 -35.367 1.00 48.19 517 SER A C 1
ATOM 3986 O O . SER A 1 517 ? -0.321 -1.017 -35.719 1.00 48.19 517 SER A O 1
ATOM 3988 N N . ALA A 1 518 ? -0.033 0.606 -34.181 1.00 44.19 518 ALA A N 1
ATOM 3989 C CA . ALA A 1 518 ? -1.205 0.250 -33.395 1.00 44.19 518 ALA A CA 1
ATOM 3990 C C . ALA A 1 518 ? -2.417 0.511 -34.288 1.00 44.19 518 ALA A C 1
ATOM 3992 O O . ALA A 1 518 ? -2.763 1.663 -34.536 1.00 44.19 518 ALA A O 1
ATOM 3993 N N . ASP A 1 519 ? -2.968 -0.561 -34.852 1.00 36.16 519 ASP A N 1
ATOM 3994 C CA . ASP A 1 519 ? -4.115 -0.509 -35.738 1.00 36.16 519 ASP A CA 1
ATOM 3995 C C . ASP A 1 519 ? -5.199 0.326 -35.037 1.00 36.16 519 ASP A C 1
ATOM 3997 O O . ASP A 1 519 ? -5.697 -0.096 -33.988 1.00 36.16 519 ASP A O 1
ATOM 4001 N N . PRO A 1 520 ? -5.558 1.523 -35.539 1.00 37.84 520 PRO A N 1
ATOM 4002 C CA . PRO A 1 520 ? -6.609 2.328 -34.922 1.00 37.84 520 PRO A CA 1
ATOM 4003 C C . PRO A 1 520 ? -7.968 1.603 -34.954 1.00 37.84 520 PRO A C 1
ATOM 4005 O O . PRO A 1 520 ? -8.902 2.015 -34.273 1.00 37.84 520 PRO A O 1
ATOM 4008 N N . ALA A 1 521 ? -8.078 0.480 -35.679 1.00 33.44 521 ALA A N 1
ATOM 4009 C CA . ALA A 1 521 ? -9.215 -0.434 -35.624 1.00 33.44 521 ALA A CA 1
ATOM 4010 C C . ALA A 1 521 ? -9.290 -1.293 -34.341 1.00 33.44 521 ALA A C 1
ATOM 4012 O O . ALA A 1 521 ? -10.245 -2.052 -34.178 1.00 33.44 521 ALA A O 1
ATOM 4013 N N . GLY A 1 522 ? -8.320 -1.192 -33.426 1.00 33.38 522 GLY A N 1
ATOM 4014 C CA . GLY A 1 522 ? -8.372 -1.857 -32.122 1.00 33.38 522 GLY A CA 1
ATOM 4015 C C . GLY A 1 522 ? -9.378 -1.243 -31.141 1.00 33.38 522 GLY A C 1
ATOM 4016 O O . GLY A 1 522 ? -9.796 -1.937 -30.218 1.00 33.38 522 GLY A O 1
ATOM 4017 N N . ASP A 1 523 ? -9.787 0.014 -31.358 1.00 35.38 523 ASP A N 1
ATOM 4018 C CA . ASP A 1 523 ? -10.630 0.768 -30.412 1.00 35.38 523 ASP A CA 1
ATOM 4019 C C . ASP A 1 523 ? -11.986 1.209 -31.006 1.00 35.38 523 ASP A C 1
ATOM 4021 O O . ASP A 1 523 ? -12.957 1.407 -30.280 1.00 35.38 523 ASP A O 1
ATOM 4025 N N . GLU A 1 524 ? -12.132 1.239 -32.338 1.00 31.09 524 GLU A N 1
ATOM 4026 C CA . GLU A 1 524 ? -13.431 1.418 -33.006 1.00 31.09 524 GLU A CA 1
ATOM 4027 C C . GLU A 1 524 ? -13.905 0.136 -33.699 1.00 31.09 524 GLU A C 1
ATOM 4029 O O . GLU A 1 524 ? -13.894 -0.015 -34.919 1.00 31.09 524 GLU A O 1
ATOM 4034 N N . GLY A 1 525 ? -14.406 -0.791 -32.886 1.00 28.19 525 GLY A N 1
ATOM 4035 C CA . GLY A 1 525 ? -15.244 -1.887 -33.346 1.00 28.19 525 GLY A CA 1
ATOM 4036 C C . GLY A 1 525 ? -14.486 -3.055 -33.973 1.00 28.19 525 GLY A C 1
ATOM 4037 O O . GLY A 1 525 ? -14.031 -3.015 -35.114 1.00 28.19 525 GLY A O 1
ATOM 4038 N N . LEU A 1 526 ? -14.589 -4.197 -33.293 1.00 29.77 526 LEU A N 1
ATOM 4039 C CA . LEU A 1 526 ? -14.800 -5.499 -33.923 1.00 29.77 526 LEU A CA 1
ATOM 4040 C C . LEU A 1 526 ? -15.984 -5.414 -34.912 1.00 29.77 526 LEU A C 1
ATOM 4042 O O . LEU A 1 526 ? -17.074 -5.940 -34.690 1.00 29.77 526 LEU A O 1
ATOM 4046 N N . ARG A 1 527 ? -15.781 -4.776 -36.067 1.00 28.19 527 ARG A N 1
ATOM 4047 C CA . ARG A 1 527 ? -16.532 -5.103 -37.267 1.00 28.19 527 ARG A CA 1
ATOM 4048 C C . ARG A 1 527 ? -16.061 -6.484 -37.662 1.00 28.19 527 ARG A C 1
ATOM 4050 O O . ARG A 1 527 ? -15.058 -6.646 -38.350 1.00 28.19 527 ARG A O 1
ATOM 4057 N N . HIS A 1 528 ? -16.814 -7.468 -37.186 1.00 30.89 528 HIS A N 1
ATOM 4058 C CA . HIS A 1 528 ? -16.857 -8.832 -37.676 1.00 30.89 528 HIS A CA 1
ATOM 4059 C C . HIS A 1 528 ? -16.676 -8.876 -39.204 1.00 30.89 528 HIS A C 1
ATOM 4061 O O . HIS A 1 528 ? -17.644 -8.860 -39.965 1.00 30.89 528 HIS A O 1
ATOM 4067 N N . ARG A 1 529 ? -15.436 -9.015 -39.679 1.00 26.55 529 ARG A N 1
ATOM 4068 C CA . ARG A 1 529 ? -15.179 -9.669 -40.959 1.00 26.55 529 ARG A CA 1
ATOM 4069 C C . ARG A 1 529 ? -15.329 -11.168 -40.718 1.00 26.55 529 ARG A C 1
ATOM 4071 O O . ARG A 1 529 ? -14.378 -11.870 -40.417 1.00 26.55 529 ARG A O 1
ATOM 4078 N N . ALA A 1 530 ? -16.589 -11.595 -40.776 1.00 29.52 530 ALA A N 1
ATOM 4079 C CA . ALA A 1 530 ? -17.053 -12.922 -41.166 1.00 29.52 530 ALA A CA 1
ATOM 4080 C C . ALA A 1 530 ? -16.198 -14.129 -40.724 1.00 29.52 530 ALA A C 1
ATOM 4082 O O . ALA A 1 530 ? -15.690 -14.874 -41.555 1.00 29.52 530 ALA A O 1
ATOM 4083 N N . LEU A 1 531 ? -16.149 -14.399 -39.421 1.00 24.92 531 LEU A N 1
ATOM 4084 C CA . LEU A 1 531 ? -15.940 -15.754 -38.907 1.00 24.92 531 LEU A CA 1
ATOM 4085 C C . LEU A 1 531 ? -17.128 -16.087 -38.002 1.00 24.92 531 LEU A C 1
ATOM 4087 O O . LEU A 1 531 ? -17.212 -15.636 -36.862 1.00 24.92 531 LEU A O 1
ATOM 4091 N N . ARG A 1 532 ? -18.107 -16.819 -38.552 1.00 24.14 532 ARG A N 1
ATOM 4092 C CA . ARG A 1 532 ? -19.211 -17.391 -37.771 1.00 24.14 532 ARG A CA 1
ATOM 4093 C C . ARG A 1 532 ? -18.677 -18.609 -37.026 1.00 24.14 532 ARG A C 1
ATOM 4095 O O . ARG A 1 532 ? -18.555 -19.679 -37.613 1.00 24.14 532 ARG A O 1
ATOM 4102 N N . VAL A 1 533 ? -18.393 -18.444 -35.742 1.00 26.00 533 VAL A N 1
ATOM 4103 C CA . VAL A 1 533 ? -18.180 -19.561 -34.819 1.00 26.00 533 VAL A CA 1
ATOM 4104 C C . VAL A 1 533 ? -19.550 -19.944 -34.257 1.00 26.00 533 VAL A C 1
ATOM 4106 O O . VAL A 1 533 ? -20.221 -19.109 -33.654 1.00 26.00 533 VAL A O 1
ATOM 4109 N N . ARG A 1 534 ? -20.010 -21.173 -34.521 1.00 23.52 534 ARG A N 1
ATOM 4110 C CA . ARG A 1 534 ? -21.194 -21.745 -33.861 1.00 23.52 534 ARG A CA 1
ATOM 4111 C C . ARG A 1 534 ? -20.735 -22.520 -32.622 1.00 23.52 534 ARG A C 1
ATOM 4113 O O . ARG A 1 534 ? -19.816 -23.324 -32.767 1.00 23.52 534 ARG A O 1
ATOM 4120 N N . PRO A 1 535 ? -21.363 -22.321 -31.451 1.00 25.48 535 PRO A N 1
ATOM 4121 C CA . PRO A 1 535 ? -21.177 -23.205 -30.308 1.00 25.48 535 PRO A CA 1
ATOM 4122 C C . PRO A 1 535 ? -21.658 -24.608 -30.682 1.00 25.48 535 PRO A C 1
ATOM 4124 O O . PRO A 1 535 ? -22.783 -24.780 -31.152 1.00 25.48 535 PRO A O 1
ATOM 4127 N N . SER A 1 536 ? -20.784 -25.592 -30.533 1.00 32.84 536 SER A N 1
ATOM 4128 C CA . SER A 1 536 ? -21.119 -27.005 -30.639 1.00 32.84 536 SER A CA 1
ATOM 4129 C C . SER A 1 536 ? -21.572 -27.483 -29.269 1.00 32.84 536 SER A C 1
ATOM 4131 O O . SER A 1 536 ? -20.716 -27.842 -28.478 1.00 32.84 536 SER A O 1
ATOM 4133 N N . ASP A 1 537 ? -22.877 -27.440 -29.010 1.00 32.53 537 ASP A N 1
ATOM 4134 C CA . ASP A 1 537 ? -23.544 -28.217 -27.960 1.00 32.53 537 ASP A CA 1
ATOM 4135 C C . ASP A 1 537 ? -25.033 -28.343 -28.319 1.00 32.53 537 ASP A C 1
ATOM 4137 O O . ASP A 1 537 ? -25.879 -27.578 -27.868 1.00 32.53 537 ASP A O 1
ATOM 4141 N N . GLU A 1 538 ? -25.354 -29.320 -29.166 1.00 31.38 538 GLU A N 1
ATOM 4142 C CA . GLU A 1 538 ? -26.655 -29.985 -29.117 1.00 31.38 538 GLU A CA 1
ATOM 4143 C C . GLU A 1 538 ? -26.384 -31.473 -28.913 1.00 31.38 538 GLU A C 1
ATOM 4145 O O . GLU A 1 538 ? -25.876 -32.180 -29.787 1.00 31.38 538 GLU A O 1
ATOM 4150 N N . VAL A 1 539 ? -26.694 -31.911 -27.694 1.00 37.84 539 VAL A N 1
ATOM 4151 C CA . VAL A 1 539 ? -26.963 -33.300 -27.345 1.00 37.84 539 VAL A CA 1
ATOM 4152 C C . VAL A 1 539 ? -28.064 -33.779 -28.284 1.00 37.84 539 VAL A C 1
ATOM 4154 O O . VAL A 1 539 ? -29.181 -33.267 -28.258 1.00 37.84 539 VAL A O 1
ATOM 4157 N N . GLY A 1 540 ? -27.725 -34.730 -29.149 1.00 34.34 540 GLY A N 1
ATOM 4158 C CA . GLY A 1 540 ? -28.710 -35.430 -29.952 1.00 34.34 540 GLY A CA 1
ATOM 4159 C C . GLY A 1 540 ? -29.573 -36.304 -29.052 1.00 34.34 540 GLY A C 1
ATOM 4160 O O . GLY A 1 540 ? -29.130 -37.372 -28.642 1.00 34.34 540 GLY A O 1
ATOM 4161 N N . ASP A 1 541 ? -30.804 -35.871 -28.801 1.00 40.75 541 ASP A N 1
ATOM 4162 C CA . ASP A 1 541 ? -31.913 -36.800 -28.626 1.00 40.75 541 ASP A CA 1
ATOM 4163 C C . ASP A 1 541 ? -32.439 -37.143 -30.023 1.00 40.75 541 ASP A C 1
ATOM 4165 O O . ASP A 1 541 ? -33.044 -36.318 -30.710 1.00 40.75 541 ASP A O 1
ATOM 4169 N N . ALA A 1 542 ? -32.184 -38.375 -30.455 1.00 41.97 542 ALA A N 1
ATOM 4170 C CA . ALA A 1 542 ? -32.881 -38.997 -31.569 1.00 41.97 542 ALA A CA 1
ATOM 4171 C C . ALA A 1 542 ? -33.486 -40.310 -31.068 1.00 41.97 542 ALA A C 1
ATOM 4173 O O . ALA A 1 542 ? -32.767 -41.189 -30.583 1.00 41.97 542 ALA A O 1
ATOM 4174 N N . GLY A 1 543 ? -34.816 -40.383 -31.158 1.00 38.09 543 GLY A N 1
ATOM 4175 C CA . GLY A 1 543 ? -35.557 -41.640 -31.167 1.00 38.09 543 GLY A CA 1
ATOM 4176 C C . GLY A 1 543 ? -35.510 -42.339 -32.518 1.00 38.09 543 GLY A C 1
ATOM 4177 O O . GLY A 1 543 ? -34.761 -41.883 -33.414 1.00 38.09 543 GLY A O 1
#

Radius of gyration: 34.77 Å; chains: 1; bounding box: 88×90×112 Å

Secondary structure (DSSP, 8-state):
-HHHHHHHHHHHS-HHHHHHHHHHTS---GGGSPPTTS-HHHHHHHHHHHHHTTSSTTHHHHHHHHHHHH-TT-HHHHHHHHHH-GGGG---------------------------PPPP---------------------------------PPPPPPSS-EEEEEEEESS-HHHHHHHHHHHT-TT-EEEEEEE-TT-S-EEEEEEESSPPPHHHHHHHHHHHHHTT--TT-EEEEEEESS---EES-EEEE-TT--EEEE-SEETT-BHHHHHHHHHTTS-HHHHB-TTSPBPPEEEEEE-TTS-EEEPPTTSBTTTTT--TT-EEEEEE---TTHHHHHHHHHHHHHHHHHHHHHH-TTEEEEEES-SSS-SEEEEEEEEEEEEPPPBTB-TTPPPEEEEEEEEEEE--TTTTTSPPEEEE-S----TTB--S-TTS-TTBB--THHHHH--TT--HHHHHHHHHHHHTTSS---S-GGGT-S----HHHHHHHHSHHHHHHHHHTTPPPTT-S-GGGTS-----S--PPP--------

Sequence (543 aa):
MKDEIYAELARIIPPQEAVIILRTQTGFPAQRIPSTELNAKLFWSEVRRLVDAGVMLDGERELILITSTEYPGNPVLRRARESLSPESAGTADGPDQASAAPQRETPTRPPTTARESPPEPEPGVRWTQPSARPSPGTGHGSGAPFHGQPTPTRPSPEPQGPHVVLIFVGRGHHPEFIQAVRETEDPSAQVLYVSANDGVDFGQVAVSVRHELAEDRIEALRRRLVQDGAAPDLEIIQDAYEHRPYLLEKLLVRGPDHQPFDFAGVPSITTVRDIAVAILSQYGSDTTHDRVGHRRRTVVDHLQPDGSFLRLDPSQSLHDAGVGDGDTLNVYPESTAGIGQLKLQAILRVREEIRRYEKRHENFTVLEMDDPDFPTEYEVGFRAPGFRPPGAGEPHDADPSAQQEHTVLIALGAGFPLQAPAAIWLTPIFHPNIARNLTAAPDGLVCLGALQGSYRPTLDFGQLCQILVDMARYRNYDVRTENEGGGGTVDRQAAIWARSERGQAMIAAIRGAAAGSADPAGDEGLRHRALRVRPSDEVGDAG

pLDDT: mean 75.96, std 21.91, range [23.52, 98.44]

Foldseek 3Di:
DVVLVLVVCLVQPQLVRVLVCCQWFFQQDNVQQDDSPDRSSVRSVSVVVCVVVVSGDVRVLSVLVSVCVVQVLDPVSVVVNVVPDPPVPPDDDDDDDDDDDDDDDDDDDDDDDDDDDDDDDDDDDDDDDDDDYDDDDDDDDDDDDDDDDPDPPPPDPPPQFWFKKKKKKFFDCQVVLVVLCCVPPNVPKDWLDKADDVPDRIIMTMITHPDDDDPVVLVVSLVVSVVVPTDNPMDIDIDIHSDRKHFQQWEWEAEASRDIDIDGGHIQQAFLLVVLVVRCVSDDQPQQADPVRDGFAKWKWWQDPVRDTDTADRGGGNVVSVNHHPTYMYMHRPPPPPPVVLQQVLQQQQVVLLVVLCVVDVFKDFPDFPDPRRGQKTWMKGFAWAWADDDDPDDLLDGTDIDTIWIKMWGNDPCPPVFHTWIFTPGGHLAQQAADPDSRTRHRTGLPQVCRVVPDSPDRVSVVVVLVRLRRLQQDHALDDVVRVTSHGRRPSSSVLLQDPNVQVVSVVSVHDRHPPPPPVVPVDPPDPDDDDDDPDDDDDDD